Protein AF-0000000076594652 (afdb_homodimer)

Organism: Saccharopolyspora spinosa (NCBI:txid60894)

Foldseek 3Di:
DFCAQVVHLQDLAFLLVLDDPVQLVQQVVQFDPFDKDWFWWDQDQLTWDDDDPFHGKDKAKPFDPVVVVVPDDQPPPHGDTDIDIDHDLQTTFKKFWQLQDDDPQATANGHGVVCQDPVFHVGRAPLSNFKQKGKEFEFECCPVPDQEQEPVNVVVRCVVVVHQQAASYEYEYENVQSVCVSVVNHDLQWGGAYALNCQVVCLVSNHQEYEYQHSQRHTPCRPDPPDRNNNCCSHSGRRNRMYTYNTRCVVVVVVVDRIFIKIWGFDSDPRHRMGRITIMGRD/DFCAQVVHLQDLAFLLVLDDPVQLVQQVVQFDPFDKDWFWWDQDQLTWDDDDPFHGKDKAKPFDPVVVVVPDDQPPPHGDTDIDIDHDLQTTFKKFFQLQDDDPQATANGHGVVCQDPVFHVGRAPLSNAKQKGKEFEFECCPVPDQEQEPVNVVVRCVVVVHQQAASYEYEYENVQSVCVSVVNHDLQWGGAYALNCQVVCLVSNHQEYEYLHSQRHTPCRPDPPDRNNNCCSHSGRRNRMYTYNTRCVVVVVVVDRIFIKIWGFDSDPRHRMGRITIMGRD

Solvent-accessible surface area (backbone atoms only — not comparable to full-atom values): 27193 Å² total; per-residue (Å²): 138,64,51,57,48,77,76,42,78,81,50,49,45,48,24,50,69,45,47,41,38,66,25,18,42,56,4,58,67,43,47,75,62,32,48,70,41,60,30,37,43,55,46,39,64,85,58,38,78,67,54,86,92,56,62,69,45,44,74,43,52,78,38,30,24,52,51,42,75,73,64,50,76,49,68,43,63,29,44,55,38,42,42,34,39,38,36,41,19,79,46,47,18,18,37,48,19,48,44,21,39,27,43,95,58,27,20,34,53,69,38,53,32,71,42,21,34,75,83,28,25,78,51,26,15,30,47,55,60,57,57,43,54,19,26,29,35,50,47,83,44,52,82,64,86,58,53,60,44,41,59,66,55,50,50,53,54,32,58,75,71,71,56,79,79,42,57,17,24,30,41,36,39,34,50,45,46,47,62,33,35,77,71,68,73,47,58,81,74,46,44,46,21,43,35,47,82,29,31,65,58,41,53,74,42,25,40,14,31,42,30,13,22,30,89,64,38,33,23,33,75,50,85,45,88,68,27,54,53,56,36,54,46,48,25,24,26,27,47,24,26,36,44,30,22,31,32,39,52,63,68,50,59,72,68,70,60,44,57,20,20,28,41,37,39,48,44,34,32,63,22,22,37,24,18,51,34,32,32,34,41,32,44,140,63,52,57,50,76,76,41,77,81,48,50,47,48,25,50,68,45,46,40,40,65,26,17,42,55,4,58,67,44,46,76,64,31,48,71,41,62,29,37,42,54,47,39,64,86,58,39,77,64,54,87,90,56,63,69,47,43,74,43,52,79,38,31,25,52,50,42,76,72,65,50,75,47,68,44,62,29,44,55,38,44,40,34,40,37,34,40,19,76,45,48,18,16,37,48,18,46,45,21,39,28,43,96,58,27,20,34,51,68,38,54,33,72,41,22,34,75,83,28,24,78,50,25,16,30,48,53,59,57,57,44,52,18,26,29,36,50,48,82,43,52,82,64,84,58,53,59,45,40,60,65,57,49,50,52,52,32,58,74,72,70,54,78,79,42,56,16,23,29,43,37,40,34,51,44,46,47,62,33,34,76,70,69,72,46,57,83,74,46,43,45,21,43,35,47,81,31,31,65,58,43,52,71,42,25,40,12,32,42,30,13,22,28,89,65,39,33,23,35,75,51,84,46,89,69,28,55,53,55,36,54,47,49,24,25,26,30,46,25,25,37,44,29,22,30,32,39,52,63,68,51,59,72,67,69,60,44,57,20,20,27,42,37,40,49,45,34,31,62,20,22,39,26,17,51,34,32,33,33,41,33,41

InterPro domains:
  IPR007325 Kynurenine formamidase/cyclase-like [PF04199] (39-218)
  IPR037175 Kynurenine formamidase superfamily [G3DSA:3.50.30.50] (24-283)
  IPR037175 Kynurenine formamidase superfamily [SSF102198] (39-282)

pLDDT: mean 97.06, std 3.63, range [72.06, 99.0]

Radius of gyration: 23.02 Å; Cα contacts (8 Å, |Δi|>4): 1623; chains: 2; bounding box: 49×68×59 Å

Nearest PDB structures (foldseek):
  5ibz-assembly1_D  TM=9.244E-01  e=1.271E-32  uncultured organism
  5ibz-assembly1_A  TM=9.218E-01  e=1.722E-31  uncultured organism
  5ibz-assembly1_B  TM=9.210E-01  e=8.996E-31  uncultured organism
  5ibz-assembly1_C  TM=9.014E-01  e=3.694E-31  uncultured organism
  4co9-assembly2_B  TM=8.424E-01  e=2.746E-14  Bacillus anthracis str. Ames

Structure (mmCIF, N/CA/C/O backbone):
data_AF-0000000076594652-model_v1
#
loop_
_entity.id
_entity.type
_entity.pdbx_description
1 polymer 'Kynurenine formamidase'
#
loop_
_atom_site.group_PDB
_atom_site.id
_atom_site.type_symbol
_atom_site.label_atom_id
_atom_site.label_alt_id
_atom_site.label_comp_id
_atom_site.label_asym_id
_atom_site.label_entity_id
_atom_site.label_seq_id
_atom_site.pdbx_PDB_ins_code
_atom_site.Cartn_x
_atom_site.Cartn_y
_atom_site.Cartn_z
_atom_site.occupancy
_atom_site.B_iso_or_equiv
_atom_site.auth_seq_id
_atom_site.auth_comp_id
_atom_site.auth_asym_id
_atom_site.auth_atom_id
_atom_site.pdbx_PDB_model_num
ATOM 1 N N . MET A 1 1 ? -13.75 25.219 18.078 1 83.25 1 MET A N 1
ATOM 2 C CA . MET A 1 1 ? -14.836 24.469 17.469 1 83.25 1 MET A CA 1
ATOM 3 C C . MET A 1 1 ? -14.297 23.25 16.719 1 83.25 1 MET A C 1
ATOM 5 O O . MET A 1 1 ? -13.25 23.328 16.062 1 83.25 1 MET A O 1
ATOM 9 N N . ASN A 1 2 ? -14.797 22.031 17.078 1 94.19 2 ASN A N 1
ATOM 10 C CA . ASN A 1 2 ? -14.359 20.797 16.422 1 94.19 2 ASN A CA 1
ATOM 11 C C . ASN A 1 2 ? -15.461 20.219 15.539 1 94.19 2 ASN A C 1
ATOM 13 O O . ASN A 1 2 ? -16.562 20.75 15.484 1 94.19 2 ASN A O 1
ATOM 17 N N . SER A 1 3 ? -15.164 19.281 14.688 1 96.5 3 SER A N 1
ATOM 18 C CA . SER A 1 3 ? -16.094 18.656 13.758 1 96.5 3 SER A CA 1
ATOM 19 C C . SER A 1 3 ? -16.578 17.312 14.266 1 96.5 3 SER A C 1
ATOM 21 O O . SER A 1 3 ? -16.953 16.438 13.477 1 96.5 3 SER A O 1
ATOM 23 N N . TRP A 1 4 ? -16.562 17.125 15.602 1 97.94 4 TRP A N 1
ATOM 24 C CA . TRP A 1 4 ? -17 15.859 16.172 1 97.94 4 TRP A CA 1
ATOM 25 C C . TRP A 1 4 ? -18.484 15.641 15.945 1 97.94 4 TRP A C 1
ATOM 27 O O . TRP A 1 4 ? -19.281 16.594 16 1 97.94 4 TRP A O 1
ATOM 37 N N . GLY A 1 5 ? -18.812 14.453 15.641 1 97.88 5 GLY A N 1
ATOM 38 C CA . GLY A 1 5 ? -20.203 14.094 15.445 1 97.88 5 GLY A CA 1
ATOM 39 C C . GLY A 1 5 ? -20.672 14.297 14.016 1 97.88 5 GLY A C 1
ATOM 40 O O . GLY A 1 5 ? -21.781 13.883 13.656 1 97.88 5 GLY A O 1
ATOM 41 N N . THR A 1 6 ? -19.875 14.922 13.117 1 97.69 6 THR A N 1
ATOM 42 C CA . THR A 1 6 ? -20.25 15.227 11.742 1 97.69 6 THR A CA 1
ATOM 43 C C . THR A 1 6 ? -20.703 13.969 11.016 1 97.69 6 THR A C 1
ATOM 45 O O . THR A 1 6 ? -21.672 14.008 10.234 1 97.69 6 THR A O 1
ATOM 48 N N . TRP A 1 7 ? -20.109 12.852 11.25 1 98.25 7 TRP A N 1
ATOM 49 C CA . TRP A 1 7 ? -20.422 11.602 10.562 1 98.25 7 TRP A CA 1
ATOM 50 C C . TRP A 1 7 ? -20.938 10.555 11.555 1 98.25 7 TRP A C 1
ATOM 52 O O . TRP A 1 7 ? -20.719 9.359 11.367 1 98.25 7 TRP A O 1
ATOM 62 N N . GLY A 1 8 ? -21.484 11.023 12.609 1 98.31 8 GLY A N 1
ATOM 63 C CA . GLY A 1 8 ? -22.031 10.156 13.633 1 98.31 8 GLY A CA 1
ATOM 64 C C . GLY A 1 8 ? -21.125 10.008 14.836 1 98.31 8 GLY A C 1
ATOM 65 O O . GLY A 1 8 ? -19.906 10.125 14.719 1 98.31 8 GLY A O 1
ATOM 66 N N . GLN A 1 9 ? -21.656 9.633 15.906 1 97.75 9 GLN A N 1
ATOM 67 C CA . GLN A 1 9 ? -20.953 9.578 17.188 1 97.75 9 GLN A CA 1
ATOM 68 C C . GLN A 1 9 ? -19.969 8.414 17.219 1 97.75 9 GLN A C 1
ATOM 70 O O . GLN A 1 9 ? -19.062 8.383 18.047 1 97.75 9 GLN A O 1
ATOM 75 N N . GLU A 1 10 ? -20.156 7.453 16.328 1 98.19 10 GLU A N 1
ATOM 76 C CA . GLU A 1 10 ? -19.312 6.266 16.344 1 98.19 10 GLU A CA 1
ATOM 77 C C . GLU A 1 10 ? -18.312 6.27 15.195 1 98.19 10 GLU A C 1
ATOM 79 O O . GLU A 1 10 ? -17.672 5.258 14.914 1 98.19 10 GLU A O 1
ATOM 84 N N . ASP A 1 11 ? -18.219 7.441 14.516 1 98.62 11 ASP A N 1
ATOM 85 C CA . ASP A 1 11 ? -17.344 7.516 13.344 1 98.62 11 ASP A CA 1
ATOM 86 C C . ASP A 1 11 ? -15.875 7.344 13.734 1 98.62 11 ASP A C 1
ATOM 88 O O . ASP A 1 11 ? -15.422 7.926 14.719 1 98.62 11 ASP A O 1
ATOM 92 N N . GLU A 1 12 ? -15.203 6.547 12.961 1 98.75 12 GLU A N 1
ATOM 93 C CA . GLU A 1 12 ? -13.781 6.312 13.211 1 98.75 12 GLU A CA 1
ATOM 94 C C . GLU A 1 12 ? -12.945 6.625 11.969 1 98.75 12 GLU A C 1
ATOM 96 O O . GLU A 1 12 ? -11.742 6.344 11.938 1 98.75 12 GLU A O 1
ATOM 101 N N . ARG A 1 13 ? -13.562 7.238 10.938 1 98.38 13 ARG A N 1
ATOM 102 C CA . ARG A 1 13 ? -12.883 7.461 9.664 1 98.38 13 ARG A CA 1
ATOM 103 C C . ARG A 1 13 ? -12.578 8.945 9.461 1 98.38 13 ARG A C 1
ATOM 105 O O . ARG A 1 13 ? -11.695 9.297 8.68 1 98.38 13 ARG A O 1
ATOM 112 N N . GLY A 1 14 ? -13.375 9.789 10.094 1 98.69 14 GLY A N 1
ATOM 113 C CA . GLY A 1 14 ? -13.188 11.227 9.992 1 98.69 14 GLY A CA 1
ATOM 114 C C . GLY A 1 14 ? -13.453 11.766 8.602 1 98.69 14 GLY A C 1
ATOM 115 O O . GLY A 1 14 ? -14.445 11.406 7.973 1 98.69 14 GLY A O 1
ATOM 116 N N . ALA A 1 15 ? -12.641 12.656 8.141 1 98.88 15 ALA A N 1
ATOM 117 C CA . ALA A 1 15 ? -12.844 13.422 6.91 1 98.88 15 ALA A CA 1
ATOM 118 C C . ALA A 1 15 ? -12.742 12.523 5.684 1 98.88 15 ALA A C 1
ATOM 120 O O . ALA A 1 15 ? -13.141 12.906 4.582 1 98.88 15 ALA A O 1
ATOM 121 N N . LEU A 1 16 ? -12.211 11.312 5.84 1 98.81 16 LEU A N 1
ATOM 122 C CA . LEU A 1 16 ? -12.195 10.375 4.723 1 98.81 16 LEU A CA 1
ATOM 123 C C . LEU A 1 16 ? -13.617 10.016 4.293 1 98.81 16 LEU A C 1
ATOM 125 O O . LEU A 1 16 ? -13.828 9.516 3.186 1 98.81 16 LEU A O 1
ATOM 129 N N . ASN A 1 17 ? -14.586 10.273 5.137 1 98.69 17 ASN A N 1
ATOM 130 C CA . ASN A 1 17 ? -15.984 10.07 4.773 1 98.69 17 ASN A CA 1
ATOM 131 C C . ASN A 1 17 ? -16.406 11 3.637 1 98.69 17 ASN A C 1
ATOM 133 O O . ASN A 1 17 ? -17.438 10.781 3.006 1 98.69 17 ASN A O 1
ATOM 137 N N . ARG A 1 18 ? -15.656 12.047 3.404 1 98.81 18 ARG A N 1
ATOM 138 C CA . ARG A 1 18 ? -15.945 12.969 2.309 1 98.81 18 ARG A CA 1
ATOM 139 C C . ARG A 1 18 ? -15.664 12.312 0.959 1 98.81 18 ARG A C 1
ATOM 141 O O . ARG A 1 18 ? -16.094 12.82 -0.08 1 98.81 18 ARG A O 1
ATOM 148 N N . ILE A 1 19 ? -14.883 11.227 0.926 1 98.81 19 ILE A N 1
ATOM 149 C CA . ILE A 1 19 ? -14.562 10.547 -0.321 1 98.81 19 ILE A CA 1
ATOM 150 C C . ILE A 1 19 ? -15.695 9.602 -0.706 1 98.81 19 ILE A C 1
ATOM 152 O O . ILE A 1 19 ? -15.688 8.422 -0.33 1 98.81 19 ILE A O 1
ATOM 156 N N . ASP A 1 20 ? -16.625 10.148 -1.388 1 98.06 20 ASP A N 1
ATOM 157 C CA . ASP A 1 20 ? -17.688 9.336 -1.974 1 98.06 20 ASP A CA 1
ATOM 158 C C . ASP A 1 20 ? -17.344 8.945 -3.412 1 98.06 20 ASP A C 1
ATOM 160 O O . ASP A 1 20 ? -16.234 9.195 -3.883 1 98.06 20 ASP A O 1
ATOM 164 N N . ALA A 1 21 ? -18.312 8.312 -4.055 1 98.19 21 ALA A N 1
ATOM 165 C CA . ALA A 1 21 ? -18.094 7.848 -5.426 1 98.19 21 ALA A CA 1
ATOM 166 C C . ALA A 1 21 ? -17.734 9.008 -6.344 1 98.19 21 ALA A C 1
ATOM 168 O O . ALA A 1 21 ? -16.859 8.867 -7.211 1 98.19 21 ALA A O 1
ATOM 169 N N . GLU A 1 22 ? -18.359 10.102 -6.133 1 98.25 22 GLU A N 1
ATOM 170 C CA . GLU A 1 22 ? -18.078 11.266 -6.965 1 98.25 22 GLU A CA 1
ATOM 171 C C . GLU A 1 22 ? -16.641 11.75 -6.785 1 98.25 22 GLU A C 1
ATOM 173 O O . GLU A 1 22 ? -15.984 12.109 -7.758 1 98.25 22 GLU A O 1
ATOM 178 N N . ALA A 1 23 ? -16.203 11.805 -5.566 1 98.81 23 ALA A N 1
ATOM 179 C CA . ALA A 1 23 ? -14.82 12.211 -5.297 1 98.81 23 ALA A CA 1
ATOM 180 C C . ALA A 1 23 ? -13.828 11.266 -5.969 1 98.81 23 ALA A C 1
ATOM 182 O O . ALA A 1 23 ? -12.852 11.711 -6.582 1 98.81 23 ALA A O 1
ATOM 183 N N . THR A 1 24 ? -14.078 9.961 -5.863 1 98.88 24 THR A N 1
ATOM 184 C CA . THR A 1 24 ? -13.219 8.961 -6.496 1 98.88 24 THR A CA 1
ATOM 185 C C . THR A 1 24 ? -13.195 9.148 -8.008 1 98.88 24 THR A C 1
ATOM 187 O O . THR A 1 24 ? -12.125 9.172 -8.617 1 98.88 24 THR A O 1
ATOM 190 N N . LEU A 1 25 ? -14.359 9.336 -8.578 1 98.88 25 LEU A N 1
ATOM 191 C CA . LEU A 1 25 ? -14.461 9.477 -10.031 1 98.88 25 LEU A CA 1
ATOM 192 C C . LEU A 1 25 ? -13.812 10.781 -10.492 1 98.88 25 LEU A C 1
ATOM 194 O O . LEU A 1 25 ? -13.234 10.836 -11.586 1 98.88 25 LEU A O 1
ATOM 198 N N . ARG A 1 26 ? -13.898 11.844 -9.648 1 98.81 26 ARG A N 1
ATOM 199 C CA . ARG A 1 26 ? -13.18 13.086 -9.953 1 98.81 26 ARG A CA 1
ATOM 200 C C . ARG A 1 26 ? -11.68 12.844 -10.031 1 98.81 26 ARG A C 1
ATOM 202 O O . ARG A 1 26 ? -11 13.391 -10.906 1 98.81 26 ARG A O 1
ATOM 209 N N . GLY A 1 27 ? -11.133 12 -9.125 1 98.94 27 GLY A N 1
ATOM 210 C CA . GLY A 1 27 ? -9.734 11.617 -9.211 1 98.94 27 GLY A CA 1
ATOM 211 C C . GLY A 1 27 ? -9.406 10.844 -10.469 1 98.94 27 GLY A C 1
ATOM 212 O O . GLY A 1 27 ? -8.438 11.148 -11.164 1 98.94 27 GLY A O 1
ATOM 213 N N . VAL A 1 28 ? -10.258 9.883 -10.805 1 98.94 28 VAL A N 1
ATOM 214 C CA . VAL A 1 28 ? -10.062 9.047 -11.984 1 98.94 28 VAL A CA 1
ATOM 215 C C . VAL A 1 28 ? -10.047 9.914 -13.242 1 98.94 28 VAL A C 1
ATOM 217 O O . VAL A 1 28 ? -9.242 9.688 -14.148 1 98.94 28 VAL A O 1
ATOM 220 N N . ALA A 1 29 ? -10.844 10.922 -13.281 1 98.69 29 ALA A N 1
ATOM 221 C CA . ALA A 1 29 ? -11.016 11.781 -14.445 1 98.69 29 ALA A CA 1
ATOM 222 C C . ALA A 1 29 ? -9.773 12.641 -14.688 1 98.69 29 ALA A C 1
ATOM 224 O O . ALA A 1 29 ? -9.617 13.227 -15.758 1 98.69 29 ALA A O 1
ATOM 225 N N . THR A 1 30 ? -8.898 12.719 -13.719 1 98.81 30 THR A N 1
ATOM 226 C CA . THR A 1 30 ? -7.711 13.547 -13.867 1 98.81 30 THR A CA 1
ATOM 227 C C . THR A 1 30 ? -6.637 12.812 -14.664 1 98.81 30 THR A C 1
ATOM 229 O O . THR A 1 30 ? -5.66 13.422 -15.117 1 98.81 30 THR A O 1
ATOM 232 N N . VAL A 1 31 ? -6.742 11.469 -14.828 1 98.88 31 VAL A N 1
ATOM 233 C CA . VAL A 1 31 ? -5.707 10.672 -15.484 1 98.88 31 VAL A CA 1
ATOM 234 C C . VAL A 1 31 ? -5.664 11.008 -16.969 1 98.88 31 VAL A C 1
ATOM 236 O O . VAL A 1 31 ? -6.699 11.023 -17.641 1 98.88 31 VAL A O 1
ATOM 239 N N . ARG A 1 32 ? -4.414 11.273 -17.469 1 97.81 32 ARG A N 1
ATOM 240 C CA . ARG A 1 32 ? -4.273 11.672 -18.859 1 97.81 32 ARG A CA 1
ATOM 241 C C . ARG A 1 32 ? -3.271 10.781 -19.594 1 97.81 32 ARG A C 1
ATOM 243 O O . ARG A 1 32 ? -3.58 10.219 -20.641 1 97.81 32 ARG A O 1
ATOM 250 N N . ASP A 1 33 ? -2.117 10.5 -18.984 1 96.56 33 ASP A N 1
ATOM 251 C CA . ASP A 1 33 ? -1.062 9.875 -19.766 1 96.56 33 ASP A CA 1
ATOM 252 C C . ASP A 1 33 ? -0.772 8.461 -19.281 1 96.56 33 ASP A C 1
ATOM 254 O O . ASP A 1 33 ? 0.008 7.73 -19.906 1 96.56 33 ASP A O 1
ATOM 258 N N . GLY A 1 34 ? -1.358 8.109 -18.188 1 97.44 34 GLY A N 1
ATOM 259 C CA . GLY A 1 34 ? -1.25 6.738 -17.719 1 97.44 34 GLY A CA 1
ATOM 260 C C . GLY A 1 34 ? 0.068 6.449 -17.016 1 97.44 34 GLY A C 1
ATOM 261 O O . GLY A 1 34 ? 0.421 5.289 -16.812 1 97.44 34 GLY A O 1
ATOM 262 N N . ASN A 1 35 ? 0.817 7.535 -16.672 1 97.81 35 ASN A N 1
ATOM 263 C CA . ASN A 1 35 ? 2.031 7.375 -15.891 1 97.81 35 ASN A CA 1
ATOM 264 C C . ASN A 1 35 ? 1.719 7.266 -14.398 1 97.81 35 ASN A C 1
ATOM 266 O O . ASN A 1 35 ? 0.869 7.992 -13.883 1 97.81 35 ASN A O 1
ATOM 270 N N . ALA A 1 36 ? 2.35 6.297 -13.758 1 98.69 36 ALA A N 1
ATOM 271 C CA . ALA A 1 36 ? 2.166 6.102 -12.32 1 98.69 36 ALA A CA 1
ATOM 272 C C . ALA A 1 36 ? 3.455 6.387 -11.555 1 98.69 36 ALA A C 1
ATOM 274 O O . ALA A 1 36 ? 4.52 5.871 -11.906 1 98.69 36 ALA A O 1
ATOM 275 N N . LEU 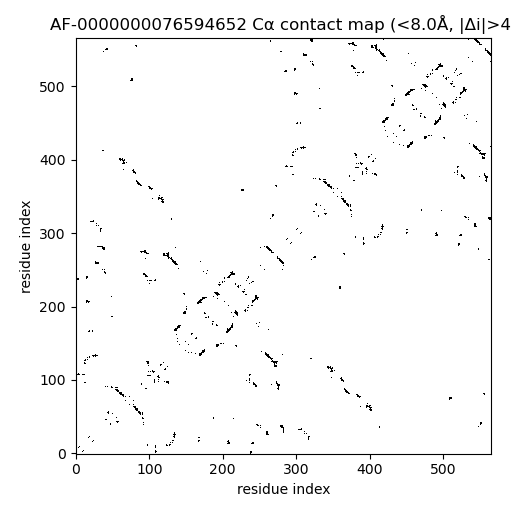A 1 37 ? 3.363 7.203 -10.539 1 98.5 37 LEU A N 1
ATOM 276 C CA . LEU A 1 37 ? 4.504 7.574 -9.711 1 98.5 37 LEU A CA 1
ATOM 277 C C . LEU A 1 37 ? 4.312 7.094 -8.273 1 98.5 37 LEU A C 1
ATOM 279 O O . LEU A 1 37 ? 3.232 7.262 -7.699 1 98.5 37 LEU A O 1
ATOM 283 N N . THR A 1 38 ? 5.348 6.43 -7.758 1 98.38 38 THR A N 1
ATOM 284 C CA . THR A 1 38 ? 5.344 6.215 -6.312 1 98.38 38 THR A CA 1
ATOM 285 C C . THR A 1 38 ? 5.727 7.496 -5.578 1 98.38 38 THR A C 1
ATOM 287 O O . THR A 1 38 ? 6.605 8.234 -6.023 1 98.38 38 THR A O 1
ATOM 290 N N . LEU A 1 39 ? 5.031 7.762 -4.492 1 98.88 39 LEU A N 1
ATOM 291 C CA . LEU A 1 39 ? 5.336 8.93 -3.67 1 98.88 39 LEU A CA 1
ATOM 292 C C . LEU A 1 39 ? 5.98 8.516 -2.354 1 98.88 39 LEU A C 1
ATOM 294 O O . LEU A 1 39 ? 5.984 9.281 -1.388 1 98.88 39 LEU A O 1
ATOM 298 N N . ALA A 1 40 ? 6.457 7.289 -2.273 1 98.69 40 ALA A N 1
ATOM 299 C CA . ALA A 1 40 ? 7.082 6.762 -1.065 1 98.69 40 ALA A CA 1
ATOM 300 C C . ALA A 1 40 ? 8.602 6.867 -1.143 1 98.69 40 ALA A C 1
ATOM 302 O O . ALA A 1 40 ? 9.188 6.684 -2.211 1 98.69 40 ALA A O 1
ATOM 303 N N . ILE A 1 41 ? 9.203 7.141 -0.055 1 98.06 41 ILE A N 1
ATOM 304 C CA . ILE A 1 41 ? 10.664 7.082 0.026 1 98.06 41 ILE A CA 1
ATOM 305 C C . ILE A 1 41 ? 11.117 5.629 0.139 1 98.06 41 ILE A C 1
ATOM 307 O O . ILE A 1 41 ? 10.391 4.785 0.669 1 98.06 41 ILE A O 1
ATOM 311 N N . PRO A 1 42 ? 12.328 5.328 -0.399 1 97.56 42 PRO A N 1
ATOM 312 C CA . PRO A 1 42 ? 12.852 3.982 -0.159 1 97.56 42 PRO A CA 1
ATOM 313 C C . PRO A 1 42 ? 12.992 3.658 1.327 1 97.56 42 PRO A C 1
ATOM 315 O O . PRO A 1 42 ? 13.25 4.555 2.137 1 97.56 42 PRO A O 1
ATOM 318 N N . ILE A 1 43 ? 12.742 2.42 1.695 1 97.75 43 ILE A N 1
ATOM 319 C CA . ILE A 1 43 ? 12.859 1.986 3.082 1 97.75 43 ILE A CA 1
ATOM 320 C C . ILE A 1 43 ? 14.203 1.286 3.289 1 97.75 43 ILE A C 1
ATOM 322 O O . ILE A 1 43 ? 14.383 0.137 2.877 1 97.75 43 ILE A O 1
ATOM 326 N N . SER A 1 44 ? 15.055 1.954 3.812 1 94.75 44 SER A N 1
ATOM 327 C CA . SER A 1 44 ? 16.375 1.479 4.223 1 94.75 44 SER A CA 1
ATOM 328 C C . SER A 1 44 ? 16.922 2.312 5.375 1 94.75 44 SER A C 1
ATOM 330 O O . SER A 1 44 ? 16.406 3.391 5.672 1 94.75 44 SER A O 1
ATOM 332 N N . GLU A 1 45 ? 17.938 1.749 6.062 1 86.38 45 GLU A N 1
ATOM 333 C CA . GLU A 1 45 ? 18.547 2.449 7.195 1 86.38 45 GLU A CA 1
ATOM 334 C C . GLU A 1 45 ? 19.031 3.84 6.789 1 86.38 45 GLU A C 1
ATOM 336 O O . GLU A 1 45 ? 18.984 4.773 7.594 1 86.38 45 GLU A O 1
ATOM 341 N N . LYS A 1 46 ? 19.344 4.094 5.598 1 83.81 46 LYS A N 1
ATOM 342 C CA . LYS A 1 46 ? 19.984 5.34 5.172 1 83.81 46 LYS A CA 1
ATOM 343 C C . LYS A 1 46 ? 18.969 6.273 4.516 1 83.81 46 LYS A C 1
ATOM 345 O O . LYS A 1 46 ? 19.25 7.461 4.328 1 83.81 46 LYS A O 1
ATOM 350 N N . SER A 1 47 ? 17.812 5.777 4.273 1 86.62 47 SER A N 1
ATOM 351 C CA . SER A 1 47 ? 16.922 6.523 3.383 1 86.62 47 SER A CA 1
ATOM 352 C C . SER A 1 47 ? 15.789 7.172 4.16 1 86.62 47 SER A C 1
ATOM 354 O O . SER A 1 47 ? 15.016 7.961 3.602 1 86.62 47 SER A O 1
ATOM 356 N N . VAL A 1 48 ? 15.711 6.883 5.422 1 86.31 48 VAL A N 1
ATOM 357 C CA . VAL A 1 48 ? 14.594 7.383 6.215 1 86.31 48 VAL A CA 1
ATOM 358 C C . VAL A 1 48 ? 15.102 8.367 7.266 1 86.31 48 VAL A C 1
ATOM 360 O O . VAL A 1 48 ? 15.984 8.031 8.062 1 86.31 48 VAL A O 1
ATOM 363 N N . PRO A 1 49 ? 14.547 9.586 7.184 1 88.56 49 PRO A N 1
ATOM 364 C CA . PRO A 1 49 ? 14.906 10.508 8.266 1 88.56 49 PRO A CA 1
ATOM 365 C C . PRO A 1 49 ? 14.242 10.148 9.594 1 88.56 49 PRO A C 1
ATOM 367 O O . PRO A 1 49 ? 13.039 9.883 9.633 1 88.56 49 PRO A O 1
ATOM 370 N N . PHE A 1 50 ? 15.031 9.953 10.562 1 77.12 50 PHE A N 1
ATOM 371 C CA . PHE A 1 50 ? 14.492 9.57 11.867 1 77.12 50 PHE A CA 1
ATOM 372 C C . PHE A 1 50 ? 14.547 10.734 12.836 1 77.12 50 PHE A C 1
ATOM 374 O O . PHE A 1 50 ? 15.547 11.445 12.914 1 77.12 50 PHE A O 1
ATOM 381 N N . ALA A 1 51 ? 13.328 10.969 13.289 1 72.06 51 ALA A N 1
ATOM 382 C CA . ALA A 1 51 ? 13.242 12 14.32 1 72.06 51 ALA A CA 1
ATOM 383 C C . ALA A 1 51 ? 12.797 11.398 15.648 1 72.06 51 ALA A C 1
ATOM 385 O O . ALA A 1 51 ? 12.031 10.43 15.68 1 72.06 51 ALA A O 1
ATOM 386 N N . GLY A 1 52 ? 13.312 11.883 16.656 1 73.81 52 GLY A N 1
ATOM 387 C CA . GLY A 1 52 ? 12.836 11.539 17.984 1 73.81 52 GLY A CA 1
ATOM 388 C C . GLY A 1 52 ? 13.305 10.18 18.453 1 73.81 52 GLY A C 1
ATOM 389 O O . GLY A 1 52 ? 14.5 9.875 18.406 1 73.81 52 GLY A O 1
ATOM 390 N N . MET A 1 53 ? 12.266 9.406 18.891 1 79.62 53 MET A N 1
ATOM 391 C CA . MET A 1 53 ? 12.547 8.148 19.578 1 79.62 53 MET A CA 1
ATOM 392 C C . MET A 1 53 ? 12.484 6.969 18.625 1 79.62 53 MET A C 1
ATOM 394 O O . MET A 1 53 ? 12.688 5.82 19.031 1 79.62 53 MET A O 1
ATOM 398 N N . ARG A 1 54 ? 12.344 7.23 17.344 1 88.12 54 ARG A N 1
ATOM 399 C CA . ARG A 1 54 ? 12.141 6.133 16.406 1 88.12 54 ARG A CA 1
ATOM 400 C C . ARG A 1 54 ? 13.469 5.625 15.859 1 88.12 54 ARG A C 1
ATOM 402 O O . ARG A 1 54 ? 14.422 6.395 15.727 1 88.12 54 ARG A O 1
ATOM 409 N N . THR A 1 55 ? 13.477 4.355 15.648 1 89.31 55 THR A N 1
ATOM 410 C CA . THR A 1 55 ? 14.672 3.713 15.102 1 89.31 55 THR A CA 1
ATOM 411 C C . THR A 1 55 ? 14.516 3.465 13.609 1 89.31 55 THR A C 1
ATOM 413 O O . THR A 1 55 ? 13.391 3.365 13.102 1 89.31 55 THR A O 1
ATOM 416 N N . PRO A 1 56 ? 15.672 3.412 12.945 1 91.12 56 PRO A N 1
ATOM 417 C CA . PRO A 1 56 ? 15.594 3.057 11.523 1 91.12 56 PRO A CA 1
ATOM 418 C C . PRO A 1 56 ? 14.953 1.69 11.289 1 91.12 56 PRO A C 1
ATOM 420 O O . PRO A 1 56 ? 14.969 0.836 12.18 1 91.12 56 PRO A O 1
ATOM 423 N N . PRO A 1 57 ? 14.352 1.54 10.125 1 94.81 57 PRO A N 1
ATOM 424 C CA . PRO A 1 57 ? 13.812 0.214 9.82 1 94.81 57 PRO A CA 1
ATOM 425 C C . PRO A 1 57 ? 14.891 -0.869 9.789 1 94.81 57 PRO A C 1
ATOM 427 O O . PRO A 1 57 ? 16.031 -0.591 9.438 1 94.81 57 PRO A O 1
ATOM 430 N N . LEU A 1 58 ? 14.484 -2.053 10.195 1 96 58 LEU A N 1
ATOM 431 C CA . LEU A 1 58 ? 15.344 -3.225 10.094 1 96 58 LEU A CA 1
ATOM 432 C C . LEU A 1 58 ? 14.789 -4.223 9.078 1 96 58 LEU A C 1
ATOM 434 O O . LEU A 1 58 ? 13.648 -4.668 9.203 1 96 58 LEU A O 1
ATOM 438 N N . HIS A 1 59 ? 15.508 -4.375 8.07 1 97.5 59 HIS A N 1
ATOM 439 C CA . HIS A 1 59 ? 15.25 -5.43 7.094 1 97.5 59 HIS A CA 1
ATOM 440 C C . HIS A 1 59 ? 16.125 -6.648 7.367 1 97.5 59 HIS A C 1
ATOM 442 O O . HIS A 1 59 ? 17.359 -6.551 7.359 1 97.5 59 HIS A O 1
ATOM 448 N N . MET A 1 60 ? 15.555 -7.855 7.629 1 97.31 60 MET A N 1
ATOM 449 C CA . MET A 1 60 ? 16.266 -9.07 8.023 1 97.31 60 MET A CA 1
ATOM 450 C C . MET A 1 60 ? 15.961 -10.219 7.062 1 97.31 60 MET A C 1
ATOM 452 O O . MET A 1 60 ? 14.797 -10.469 6.746 1 97.31 60 MET A O 1
ATOM 456 N N . MET A 1 61 ? 17.016 -10.82 6.637 1 98.12 61 MET A N 1
ATOM 457 C CA . MET A 1 61 ? 16.859 -12.055 5.863 1 98.12 61 MET A CA 1
ATOM 458 C C . MET A 1 61 ? 16.812 -13.273 6.781 1 98.12 61 MET A C 1
ATOM 460 O O . MET A 1 61 ? 17.578 -13.359 7.738 1 98.12 61 MET A O 1
ATOM 464 N N . VAL A 1 62 ? 15.914 -14.219 6.445 1 97.56 62 VAL A N 1
ATOM 465 C CA . VAL A 1 62 ? 15.883 -15.445 7.242 1 97.56 62 VAL A CA 1
ATOM 466 C C . VAL A 1 62 ? 16.281 -16.641 6.375 1 97.56 62 VAL A C 1
ATOM 468 O O . VAL A 1 62 ? 16.547 -17.719 6.891 1 97.56 62 VAL A O 1
ATOM 471 N N . ARG A 1 63 ? 16.281 -16.516 5.156 1 97.69 63 ARG A N 1
ATOM 472 C CA . ARG A 1 63 ? 16.781 -17.422 4.125 1 97.69 63 ARG A CA 1
ATOM 473 C C . ARG A 1 63 ? 17.281 -16.641 2.914 1 97.69 63 ARG A C 1
ATOM 475 O O . ARG A 1 63 ? 16.656 -15.672 2.486 1 97.69 63 ARG A O 1
ATOM 482 N N . ASP A 1 64 ? 18.438 -16.984 2.438 1 98.25 64 ASP A N 1
ATOM 483 C CA . ASP A 1 64 ? 18.953 -16.266 1.289 1 98.25 64 ASP A CA 1
ATOM 484 C C . ASP A 1 64 ? 19.875 -17.141 0.452 1 98.25 64 ASP A C 1
ATOM 486 O O . ASP A 1 64 ? 19.984 -18.344 0.694 1 98.25 64 ASP A O 1
ATOM 490 N N . GLY A 1 65 ? 20.422 -16.547 -0.634 1 98.19 65 GLY A N 1
ATOM 491 C CA . GLY A 1 65 ? 21.297 -17.281 -1.538 1 98.19 65 GLY A CA 1
ATOM 492 C C . GLY A 1 65 ? 22.547 -17.812 -0.863 1 98.19 65 GLY A C 1
ATOM 493 O O . GLY A 1 65 ? 23.094 -18.844 -1.271 1 98.19 65 GLY A O 1
ATOM 494 N N . GLY A 1 66 ? 23.047 -17.094 0.15 1 97.94 66 GLY A N 1
ATOM 495 C CA . GLY A 1 66 ? 24.219 -17.531 0.896 1 97.94 66 GLY A CA 1
ATOM 496 C C . GLY A 1 66 ? 24.047 -18.891 1.543 1 97.94 66 GLY A C 1
ATOM 497 O O . GLY A 1 66 ? 25 -19.656 1.647 1 97.94 66 GLY A O 1
ATOM 498 N N . ASP A 1 67 ? 22.875 -19.219 1.967 1 97.94 67 ASP A N 1
ATOM 499 C CA . ASP A 1 67 ? 22.594 -20.531 2.547 1 97.94 67 ASP A CA 1
ATOM 500 C C . ASP A 1 67 ? 22.875 -21.656 1.541 1 97.94 67 ASP A C 1
ATOM 502 O O . ASP A 1 67 ? 23.453 -22.688 1.894 1 97.94 67 ASP A O 1
ATOM 506 N N . TYR A 1 68 ? 22.422 -21.422 0.364 1 97.81 68 TYR A N 1
ATOM 507 C CA . TYR A 1 68 ? 22.594 -22.422 -0.68 1 97.81 68 TYR A CA 1
ATOM 508 C C . TYR A 1 68 ? 24.031 -22.5 -1.142 1 97.81 68 TYR A C 1
ATOM 510 O O . TYR A 1 68 ? 24.547 -23.594 -1.418 1 97.81 68 TYR A O 1
ATOM 518 N N . ALA A 1 69 ? 24.688 -21.391 -1.262 1 97.31 69 ALA A N 1
ATOM 519 C CA . ALA A 1 69 ? 26.109 -21.359 -1.578 1 97.31 69 ALA A CA 1
ATOM 520 C C . ALA A 1 69 ? 26.922 -22.125 -0.538 1 97.31 69 ALA A C 1
ATOM 522 O O . ALA A 1 69 ? 27.953 -22.719 -0.861 1 97.31 69 ALA A O 1
ATOM 523 N N . ALA A 1 70 ? 26.422 -22.109 0.672 1 97.88 70 ALA A N 1
ATOM 524 C CA . ALA A 1 70 ? 27.094 -22.766 1.78 1 97.88 70 ALA A CA 1
ATOM 525 C C . ALA A 1 70 ? 26.734 -24.25 1.837 1 97.88 70 ALA A C 1
ATOM 527 O O . ALA A 1 70 ? 27.203 -24.984 2.721 1 97.88 70 ALA A O 1
ATOM 528 N N . GLY A 1 71 ? 25.844 -24.734 0.991 1 96.88 71 GLY A N 1
ATOM 529 C CA . GLY A 1 71 ? 25.656 -26.172 0.876 1 96.88 71 GLY A CA 1
ATOM 530 C C . GLY A 1 71 ? 24.219 -26.609 1.087 1 96.88 71 GLY A C 1
ATOM 531 O O . GLY A 1 71 ? 23.922 -27.797 1.021 1 96.88 71 GLY A O 1
ATOM 532 N N . LYS A 1 72 ? 23.375 -25.672 1.38 1 96.69 72 LYS A N 1
ATOM 533 C CA . LYS A 1 72 ? 21.969 -26.062 1.449 1 96.69 72 LYS A CA 1
ATOM 534 C C . LYS A 1 72 ? 21.469 -26.562 0.097 1 96.69 72 LYS A C 1
ATOM 536 O O . LYS A 1 72 ? 21.797 -25.984 -0.943 1 96.69 72 LYS A O 1
ATOM 541 N N . ALA A 1 73 ? 20.656 -27.609 0.126 1 95.94 73 ALA A N 1
ATOM 542 C CA . ALA A 1 73 ? 20.141 -28.188 -1.113 1 95.94 73 ALA A CA 1
ATOM 543 C C . ALA A 1 73 ? 18.875 -27.469 -1.567 1 95.94 73 ALA A C 1
ATOM 545 O O . ALA A 1 73 ? 18.094 -26.984 -0.741 1 95.94 73 ALA A O 1
ATOM 546 N N . GLU A 1 74 ? 18.625 -27.297 -2.836 1 95.88 74 GLU A N 1
ATOM 547 C CA . GLU A 1 74 ? 17.359 -26.891 -3.414 1 95.88 74 GLU A CA 1
ATOM 548 C C . GLU A 1 74 ? 16.344 -28.031 -3.373 1 95.88 74 GLU A C 1
ATOM 550 O O . GLU A 1 74 ? 15.898 -28.516 -4.418 1 95.88 74 GLU A O 1
ATOM 555 N N . THR A 1 75 ? 15.898 -28.375 -2.205 1 92.81 75 THR A N 1
ATOM 556 C CA . THR A 1 75 ? 14.93 -29.438 -2.012 1 92.81 75 THR A CA 1
ATOM 557 C C . THR A 1 75 ? 13.57 -29.062 -2.604 1 92.81 75 THR A C 1
ATOM 559 O O . THR A 1 75 ? 13.133 -27.922 -2.463 1 92.81 75 THR A O 1
ATOM 562 N N . GLY A 1 76 ? 12.961 -30.047 -3.25 1 92.62 76 GLY A N 1
ATOM 563 C CA . GLY A 1 76 ? 11.695 -29.75 -3.91 1 92.62 76 GLY A CA 1
ATOM 564 C C . GLY A 1 76 ? 11.859 -29.016 -5.223 1 92.62 76 GLY A C 1
ATOM 565 O O . GLY A 1 76 ? 10.922 -28.375 -5.707 1 92.62 76 GLY A O 1
ATOM 566 N N . GLY A 1 77 ? 13.164 -28.922 -5.727 1 92.81 77 GLY A N 1
ATOM 567 C CA . GLY A 1 77 ? 13.445 -28.422 -7.059 1 92.81 77 GLY A CA 1
ATOM 568 C C . GLY A 1 77 ? 13.609 -26.906 -7.102 1 92.81 77 GLY A C 1
ATOM 569 O O . GLY A 1 77 ? 13.5 -26.297 -8.164 1 92.81 77 GLY A O 1
ATOM 570 N N . PHE A 1 78 ? 13.766 -26.328 -5.969 1 96.69 78 PHE A N 1
ATOM 571 C CA . PHE A 1 78 ? 13.891 -24.875 -6 1 96.69 78 PHE A CA 1
ATOM 572 C C . PHE A 1 78 ? 14.648 -24.375 -4.777 1 96.69 78 PHE A C 1
ATOM 574 O O . PHE A 1 78 ? 14.844 -25.109 -3.812 1 96.69 78 PHE A O 1
ATOM 581 N N . GLY A 1 79 ? 15.273 -23.234 -4.844 1 98 79 GLY A N 1
ATOM 582 C CA . GLY A 1 79 ? 15.695 -22.406 -3.725 1 98 79 GLY A CA 1
ATOM 583 C C . GLY A 1 79 ? 14.836 -21.172 -3.543 1 98 79 GLY A C 1
ATOM 584 O O . GLY A 1 79 ? 14.047 -20.828 -4.418 1 98 79 GLY A O 1
ATOM 585 N N . PHE A 1 80 ? 14.906 -20.562 -2.367 1 97.94 80 PHE A N 1
ATOM 586 C CA . PHE A 1 80 ? 14.094 -19.375 -2.119 1 97.94 80 PHE A CA 1
ATOM 587 C C . PHE A 1 80 ? 14.766 -18.469 -1.089 1 97.94 80 PHE A C 1
ATOM 589 O O . PHE A 1 80 ? 15.719 -18.875 -0.422 1 97.94 80 PHE A O 1
ATOM 596 N N . SER A 1 81 ? 14.367 -17.25 -1.066 1 98.31 81 SER A N 1
ATOM 597 C CA . SER A 1 81 ? 14.711 -16.281 -0.024 1 98.31 81 SER A CA 1
ATOM 598 C C . SER A 1 81 ? 13.469 -15.781 0.701 1 98.31 81 SER A C 1
ATOM 600 O O . SER A 1 81 ? 12.359 -15.82 0.15 1 98.31 81 SER A O 1
ATOM 602 N N . ASP A 1 82 ? 13.602 -15.438 1.907 1 97.88 82 ASP A N 1
ATOM 603 C CA . ASP A 1 82 ? 12.555 -14.93 2.787 1 97.88 82 ASP A CA 1
ATOM 604 C C . ASP A 1 82 ? 13.102 -13.859 3.73 1 97.88 82 ASP A C 1
ATOM 606 O O . ASP A 1 82 ? 14.289 -13.859 4.055 1 97.88 82 ASP A O 1
ATOM 610 N N . ASP A 1 83 ? 12.234 -12.961 4.09 1 98.19 83 ASP A N 1
ATOM 611 C CA . ASP A 1 83 ? 12.734 -11.812 4.84 1 98.19 83 ASP A CA 1
ATOM 612 C C . ASP A 1 83 ? 11.641 -11.227 5.734 1 98.19 83 ASP A C 1
ATOM 614 O O . ASP A 1 83 ? 10.477 -11.633 5.648 1 98.19 83 ASP A O 1
ATOM 618 N N . TYR A 1 84 ? 12.039 -10.414 6.691 1 98.12 84 TYR A N 1
ATOM 619 C CA . TYR A 1 84 ? 11.18 -9.688 7.625 1 98.12 84 TYR A CA 1
ATOM 620 C C . TYR A 1 84 ? 11.477 -8.195 7.59 1 98.12 84 TYR A C 1
ATOM 622 O O . TYR A 1 84 ? 12.594 -7.785 7.281 1 98.12 84 TYR A O 1
ATOM 630 N N . LEU A 1 85 ? 10.445 -7.426 7.875 1 98 85 LEU A N 1
ATOM 631 C CA . LEU A 1 85 ? 10.57 -5.988 8.07 1 98 85 LEU A CA 1
ATOM 632 C C . LEU A 1 85 ? 10.141 -5.594 9.484 1 98 85 LEU A C 1
ATOM 634 O O . LEU A 1 85 ? 9.07 -6 9.938 1 98 85 LEU A O 1
ATOM 638 N N . PHE A 1 86 ? 11.008 -4.992 10.25 1 97.56 86 PHE A N 1
ATOM 639 C CA . PHE A 1 86 ? 10.695 -4.273 11.477 1 97.56 86 PHE A CA 1
ATOM 640 C C . PHE A 1 86 ? 10.719 -2.768 11.25 1 97.56 86 PHE A C 1
ATOM 642 O O . PHE A 1 86 ? 11.766 -2.199 10.93 1 97.56 86 PHE A O 1
ATOM 649 N N . VAL A 1 87 ? 9.523 -2.123 11.383 1 97.25 87 VAL A N 1
ATOM 650 C CA . VAL A 1 87 ? 9.445 -0.737 10.93 1 97.25 87 VAL A CA 1
ATOM 651 C C . VAL A 1 87 ? 8.516 0.052 11.852 1 97.25 87 VAL A C 1
ATOM 653 O O . VAL A 1 87 ? 7.48 -0.461 12.289 1 97.25 87 VAL A O 1
ATOM 656 N N . ALA A 1 88 ? 8.984 1.283 12.195 1 97 88 ALA A N 1
ATOM 657 C CA . ALA A 1 88 ? 8.07 2.211 12.859 1 97 88 ALA A CA 1
ATOM 658 C C . ALA A 1 88 ? 6.91 2.588 11.938 1 97 88 ALA A C 1
ATOM 660 O O . ALA A 1 88 ? 7.129 3 10.797 1 97 88 ALA A O 1
ATOM 661 N N . CYS A 1 89 ? 5.684 2.535 12.438 1 97.75 89 CYS A N 1
ATOM 662 C CA . CYS A 1 89 ? 4.512 2.797 11.609 1 97.75 89 CYS A CA 1
ATOM 663 C C . CYS A 1 89 ? 4.43 4.27 11.227 1 97.75 89 CYS A C 1
ATOM 665 O O . CYS A 1 89 ? 3.693 4.641 10.312 1 97.75 89 CYS A O 1
ATOM 667 N N . HIS A 1 90 ? 5.234 5.113 11.883 1 96.69 90 HIS A N 1
ATOM 668 C CA . HIS A 1 90 ? 5.324 6.539 11.594 1 96.69 90 HIS A CA 1
ATOM 669 C C . HIS A 1 90 ? 6.738 6.93 11.164 1 96.69 90 HIS A C 1
ATOM 671 O O . HIS A 1 90 ? 7.148 8.078 11.336 1 96.69 90 HIS A O 1
ATOM 677 N N . GLY A 1 91 ? 7.543 6.039 10.695 1 94 91 GLY A N 1
ATOM 678 C CA . GLY A 1 91 ? 8.961 6.293 10.523 1 94 91 GLY A CA 1
ATOM 679 C C . GLY A 1 91 ? 9.391 6.352 9.07 1 94 91 GLY A C 1
ATOM 680 O O . GLY A 1 91 ? 10.57 6.527 8.766 1 94 91 GLY A O 1
ATOM 681 N N . THR A 1 92 ? 8.641 6.094 8.117 1 96.56 92 THR A N 1
ATOM 682 C CA . THR A 1 92 ? 8.797 6.207 6.676 1 96.56 92 THR A CA 1
ATOM 683 C C . THR A 1 92 ? 7.625 6.957 6.055 1 96.56 92 THR A C 1
ATOM 685 O O . THR A 1 92 ? 6.902 7.676 6.754 1 96.56 92 THR A O 1
ATOM 688 N N . THR A 1 93 ? 7.523 6.984 4.73 1 98.44 93 THR A N 1
ATOM 689 C CA . THR A 1 93 ? 6.246 7.477 4.223 1 98.44 93 THR A CA 1
ATOM 690 C C . THR A 1 93 ? 5.082 6.75 4.891 1 98.44 93 THR A C 1
ATOM 692 O O . THR A 1 93 ? 5.039 5.516 4.898 1 98.44 93 THR A O 1
ATOM 695 N N . HIS A 1 94 ? 4.211 7.531 5.535 1 98.56 94 HIS A N 1
ATOM 696 C CA . HIS A 1 94 ? 3.191 6.867 6.336 1 98.56 94 HIS A CA 1
ATOM 697 C C . HIS A 1 94 ? 1.916 7.699 6.406 1 98.56 94 HIS A C 1
ATOM 699 O O . HIS A 1 94 ? 1.919 8.875 6.043 1 98.56 94 HIS A O 1
ATOM 705 N N . LEU A 1 95 ? 0.871 7 6.762 1 98.88 95 LEU A N 1
ATOM 706 C CA . LEU A 1 95 ? -0.422 7.598 7.074 1 98.88 95 LEU A CA 1
ATOM 707 C C . LEU A 1 95 ? -0.71 7.52 8.57 1 98.88 95 LEU A C 1
ATOM 709 O O . LEU A 1 95 ? -0.582 6.457 9.172 1 98.88 95 LEU A O 1
ATOM 713 N N . ASP A 1 96 ? -1.056 8.633 9.148 1 98.81 96 ASP A N 1
ATOM 714 C CA . ASP A 1 96 ? -1.452 8.672 10.555 1 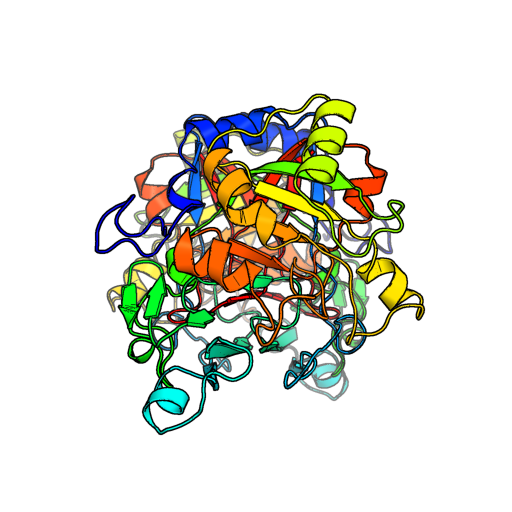98.81 96 ASP A CA 1
ATOM 715 C C . ASP A 1 96 ? -2.904 8.227 10.727 1 98.81 96 ASP A C 1
ATOM 717 O O . ASP A 1 96 ? -3.775 8.625 9.945 1 98.81 96 ASP A O 1
ATOM 721 N N . ALA A 1 97 ? -3.148 7.395 11.695 1 98.88 97 ALA A N 1
ATOM 722 C CA . ALA A 1 97 ? -4.523 7.105 12.094 1 98.88 97 ALA A CA 1
ATOM 723 C C . ALA A 1 97 ? -5.078 8.195 13 1 98.88 97 ALA A C 1
ATOM 725 O O . ALA A 1 97 ? -4.316 8.992 13.562 1 98.88 97 ALA A O 1
ATOM 726 N N . LEU A 1 98 ? -6.375 8.195 13.188 1 98.88 98 LEU A N 1
ATOM 727 C CA . LEU A 1 98 ? -7 9.219 14.023 1 98.88 98 LEU A CA 1
ATOM 728 C C . LEU A 1 98 ? -6.77 8.922 15.5 1 98.88 98 LEU A C 1
ATOM 730 O O . LEU A 1 98 ? -7.031 9.773 16.359 1 98.88 98 LEU A O 1
ATOM 734 N N . SER A 1 99 ? -6.184 7.793 15.797 1 98.88 99 SER A N 1
ATOM 735 C CA . SER A 1 99 ? -5.82 7.426 17.156 1 98.88 99 SER A CA 1
ATOM 736 C C . SER A 1 99 ? -4.41 7.895 17.5 1 98.88 99 SER A C 1
ATOM 738 O O . SER A 1 99 ? -3.945 7.711 18.625 1 98.88 99 SER A O 1
ATOM 740 N N . HIS A 1 100 ? -3.721 8.57 16.656 1 98.69 100 HIS A N 1
ATOM 741 C CA . HIS A 1 100 ? -2.301 8.891 16.766 1 98.69 100 HIS A CA 1
ATOM 742 C C . HIS A 1 100 ? -2.068 10.023 17.766 1 98.69 100 HIS A C 1
ATOM 744 O O . HIS A 1 100 ? -1.042 10.062 18.438 1 98.69 100 HIS A O 1
ATOM 750 N N . VAL A 1 101 ? -3.01 11.016 17.859 1 98.62 101 VAL A N 1
ATOM 751 C CA . VAL A 1 101 ? -2.775 12.172 18.703 1 98.62 101 VAL A CA 1
ATOM 752 C C . VAL A 1 101 ? -4.051 12.516 19.484 1 98.62 101 VAL A C 1
ATOM 754 O O . VAL A 1 101 ? -5.156 12.203 19.031 1 98.62 101 VAL A O 1
ATOM 757 N N . TRP A 1 102 ? -3.865 13.086 20.578 1 98.5 102 TRP A N 1
ATOM 758 C CA . TRP A 1 102 ? -4.992 13.586 21.359 1 98.5 102 TRP A CA 1
ATOM 759 C C . TRP A 1 102 ? -4.586 14.797 22.203 1 98.5 102 TRP A C 1
ATOM 761 O O . TRP A 1 102 ? -3.412 15.164 22.234 1 98.5 102 TRP A O 1
ATOM 771 N N . GLN A 1 103 ? -5.5 15.461 22.703 1 97.94 103 GLN A N 1
ATOM 772 C CA . GLN A 1 103 ? -5.367 16.531 23.688 1 97.94 103 GLN A CA 1
ATOM 773 C C . GLN A 1 103 ? -6.422 16.406 24.781 1 97.94 103 GLN A C 1
ATOM 775 O O . GLN A 1 103 ? -7.566 16.031 24.516 1 97.94 103 GLN A O 1
ATOM 780 N N . ASP A 1 104 ? -6.074 16.656 26.016 1 97.06 104 ASP A N 1
ATOM 781 C CA . ASP A 1 104 ? -6.953 16.562 27.172 1 97.06 104 ASP A CA 1
ATOM 782 C C . ASP A 1 104 ? -7.555 15.156 27.281 1 97.06 104 ASP A C 1
ATOM 784 O O . ASP A 1 104 ? -8.727 15.008 27.625 1 97.06 104 ASP A O 1
ATOM 788 N N . GLY A 1 105 ? -6.844 14.203 26.797 1 98 105 GLY A N 1
ATOM 789 C CA . GLY A 1 105 ? -7.211 12.805 26.969 1 98 105 GLY A CA 1
ATOM 790 C C . GLY A 1 105 ? -8.211 12.328 25.922 1 98 105 GLY A C 1
ATOM 791 O O . GLY A 1 105 ? -8.711 11.203 26.016 1 98 105 GLY A O 1
ATOM 792 N N . LEU A 1 106 ? -8.492 13.195 24.938 1 98.5 106 LEU A N 1
ATOM 793 C CA . LEU A 1 106 ? -9.516 12.828 23.953 1 98.5 106 LEU A CA 1
ATOM 794 C C . LEU A 1 106 ? -8.945 12.844 22.547 1 98.5 106 LEU A C 1
ATOM 796 O O . LEU A 1 106 ? -8.219 13.766 22.172 1 98.5 106 LEU A O 1
ATOM 800 N N . MET A 1 107 ? -9.258 11.82 21.766 1 98.31 107 MET A N 1
ATOM 801 C CA . MET A 1 107 ? -8.914 11.719 20.359 1 98.31 107 MET A CA 1
ATOM 802 C C . MET A 1 107 ? -10.078 12.164 19.469 1 98.31 107 MET A C 1
ATOM 804 O O . MET A 1 107 ? -11.016 12.805 19.953 1 98.31 107 MET A O 1
ATOM 808 N N . TRP A 1 108 ? -10 11.891 18.219 1 98.62 108 TRP A N 1
ATOM 809 C CA . TRP A 1 108 ? -11.078 12.172 17.266 1 98.62 108 TRP A CA 1
ATOM 810 C C . TRP A 1 108 ? -12.422 11.719 17.812 1 98.62 108 TRP A C 1
ATOM 812 O O . TRP A 1 108 ? -12.531 10.625 18.375 1 98.62 108 TRP A O 1
ATOM 822 N N . ASN A 1 109 ? -13.398 12.617 17.562 1 98.56 109 ASN A N 1
ATOM 823 C CA . ASN A 1 109 ? -14.805 12.352 17.812 1 98.56 109 ASN A CA 1
ATOM 824 C C . ASN A 1 109 ? -15.078 12.164 19.312 1 98.56 109 ASN A C 1
ATOM 826 O O . ASN A 1 109 ? -16.062 11.539 19.688 1 98.56 109 ASN A O 1
ATOM 830 N N . GLY A 1 110 ? -14.133 12.562 20.109 1 98.5 110 GLY A N 1
ATOM 831 C CA . GLY A 1 110 ? -14.312 12.555 21.562 1 98.5 110 GLY A CA 1
ATOM 832 C C . GLY A 1 110 ? -13.977 11.219 22.188 1 98.5 110 GLY A C 1
ATOM 833 O O . GLY A 1 110 ? -14.281 10.992 23.359 1 98.5 110 GLY A O 1
ATOM 834 N N . PHE A 1 111 ? -13.43 10.32 21.484 1 98.81 111 PHE A N 1
ATOM 835 C CA . PHE A 1 111 ? -13.031 9.047 22.078 1 98.81 111 PHE A CA 1
ATOM 836 C C . PHE A 1 111 ? -11.898 9.242 23.078 1 98.81 111 PHE A C 1
ATOM 838 O O . PHE A 1 111 ? -11.016 10.078 22.875 1 98.81 111 PHE A O 1
ATOM 845 N N . SER A 1 112 ? -11.875 8.492 24.078 1 98.75 112 SER A N 1
ATOM 846 C CA . SER A 1 112 ? -10.836 8.57 25.109 1 98.75 112 SER A CA 1
ATOM 847 C C . SER A 1 112 ? -9.508 8.031 24.594 1 98.75 112 SER A C 1
ATOM 849 O O . SER A 1 112 ? -9.469 7.016 23.891 1 98.75 112 SER A O 1
ATOM 851 N N . ALA A 1 113 ? -8.445 8.711 24.984 1 98.5 113 ALA A N 1
ATOM 852 C CA . ALA A 1 113 ? -7.109 8.195 24.688 1 98.5 113 ALA A CA 1
ATOM 853 C C . ALA A 1 113 ? -6.891 6.832 25.344 1 98.5 113 ALA A C 1
ATOM 855 O O . ALA A 1 113 ? -6.027 6.062 24.922 1 98.5 113 ALA A O 1
ATOM 856 N N . ASN A 1 114 ? -7.668 6.488 26.328 1 98.5 114 ASN A N 1
ATOM 857 C CA . ASN A 1 114 ? -7.566 5.203 27.016 1 98.5 114 ASN A CA 1
ATOM 858 C C . ASN A 1 114 ? -7.98 4.051 26.109 1 98.5 114 ASN A C 1
ATOM 860 O O . ASN A 1 114 ? -7.746 2.883 26.422 1 98.5 114 ASN A O 1
ATOM 864 N N . GLU A 1 115 ? -8.539 4.445 24.969 1 98.38 115 GLU A N 1
ATOM 865 C CA . GLU A 1 115 ? -8.906 3.438 23.984 1 98.38 115 GLU A CA 1
ATOM 866 C C . GLU A 1 115 ? -7.68 2.928 23.234 1 98.38 115 GLU A C 1
ATOM 868 O O . GLU A 1 115 ? -7.77 1.979 22.453 1 98.38 115 GLU A O 1
ATOM 873 N N . VAL A 1 116 ? -6.566 3.529 23.453 1 98.81 116 VAL A N 1
ATOM 874 C CA . VAL A 1 116 ? -5.301 3.049 22.922 1 98.81 116 VAL A CA 1
ATOM 875 C C . VAL A 1 116 ? -4.461 2.424 24.031 1 98.81 116 VAL A C 1
ATOM 877 O O . VAL A 1 116 ? -4.051 3.111 24.969 1 98.81 116 VAL A O 1
ATOM 880 N N . THR A 1 117 ? -4.199 1.129 23.906 1 98.44 117 THR A N 1
ATOM 881 C CA . THR A 1 117 ? -3.475 0.389 24.938 1 98.44 117 THR A CA 1
ATOM 882 C C . THR A 1 117 ? -2.281 -0.345 24.328 1 98.44 117 THR A C 1
ATOM 884 O O . THR A 1 117 ? -1.977 -0.179 23.156 1 98.44 117 THR A O 1
ATOM 887 N N . SER A 1 118 ? -1.643 -1.174 25.172 1 97.75 118 SER A N 1
ATOM 888 C CA . SER A 1 118 ? -0.498 -1.954 24.719 1 97.75 118 SER A CA 1
ATOM 889 C C . SER A 1 118 ? -0.899 -2.938 23.625 1 97.75 118 SER A C 1
ATOM 891 O O . SER A 1 118 ? -0.043 -3.463 22.906 1 97.75 118 SER A O 1
ATOM 893 N N . ARG A 1 119 ? -2.16 -3.16 23.453 1 96.25 119 ARG A N 1
ATOM 894 C CA . ARG A 1 119 ? -2.652 -4.094 22.438 1 96.25 119 ARG A CA 1
ATOM 895 C C . ARG A 1 119 ? -3.08 -3.355 21.172 1 96.25 119 ARG A C 1
ATOM 897 O O . ARG A 1 119 ? -3.611 -3.965 20.25 1 96.25 119 ARG A O 1
ATOM 904 N N . GLY A 1 120 ? -2.893 -2.006 21.141 1 98.56 120 GLY A N 1
ATOM 905 C CA . GLY A 1 120 ? -3.26 -1.214 19.984 1 98.56 120 GLY A CA 1
ATOM 906 C C . GLY A 1 120 ? -4.504 -0.375 20.203 1 98.56 120 GLY A C 1
ATOM 907 O O . GLY A 1 120 ? -5.055 -0.349 21.297 1 98.56 120 GLY A O 1
ATOM 908 N N . ALA A 1 121 ? -4.883 0.345 19.234 1 98.88 121 ALA A N 1
ATOM 909 C CA . ALA A 1 121 ? -6.055 1.217 19.281 1 98.88 121 ALA A CA 1
ATOM 910 C C . ALA A 1 121 ? -7.344 0.411 19.141 1 98.88 121 ALA A C 1
ATOM 912 O O . ALA A 1 121 ? -7.559 -0.27 18.141 1 98.88 121 ALA A O 1
ATOM 913 N N . ARG A 1 122 ? -8.18 0.511 20.125 1 98.25 122 ARG A N 1
ATOM 914 C CA . ARG A 1 122 ? -9.492 -0.115 20.062 1 98.25 122 ARG A CA 1
ATOM 915 C C . ARG A 1 122 ? -10.438 0.687 19.172 1 98.25 122 ARG A C 1
ATOM 917 O O . ARG A 1 122 ? -11.43 0.154 18.672 1 98.25 122 ARG A O 1
ATOM 924 N N . ARG A 1 123 ? -10.156 1.964 19.047 1 98.31 123 ARG A N 1
ATOM 925 C CA . ARG A 1 123 ? -10.898 2.893 18.203 1 98.31 123 ARG A CA 1
ATOM 926 C C . ARG A 1 123 ? -9.953 3.717 17.328 1 98.31 123 ARG A C 1
ATOM 928 O O . ARG A 1 123 ? -8.82 4.004 17.734 1 98.31 123 ARG A O 1
ATOM 935 N N . CYS A 1 124 ? -10.43 4.051 16.109 1 98.75 124 CYS A N 1
ATOM 936 C CA . CYS A 1 124 ? -9.734 4.98 15.234 1 98.75 124 CYS A CA 1
ATOM 937 C C . CYS A 1 124 ? -8.375 4.426 14.82 1 98.75 124 CYS A C 1
ATOM 939 O O . CYS A 1 124 ? -7.41 5.176 14.672 1 98.75 124 CYS A O 1
ATOM 941 N N . GLY A 1 125 ? -8.297 3.041 14.75 1 98.81 125 GLY A N 1
ATOM 942 C CA . GLY A 1 125 ? -7.09 2.43 14.219 1 98.81 125 GLY A CA 1
ATOM 943 C C . GLY A 1 125 ? -6.957 2.57 12.719 1 98.81 125 GLY A C 1
ATOM 944 O O . GLY A 1 125 ? -7.918 2.922 12.031 1 98.81 125 GLY A O 1
ATOM 945 N N . ILE A 1 126 ? -5.75 2.303 12.242 1 98.88 126 ILE A N 1
ATOM 946 C CA . ILE A 1 126 ? -5.43 2.535 10.844 1 98.88 126 ILE A CA 1
ATOM 947 C C . ILE A 1 126 ? -6.281 1.623 9.961 1 98.88 126 ILE A C 1
ATOM 949 O O . ILE A 1 126 ? -6.562 1.954 8.805 1 98.88 126 ILE A O 1
ATOM 953 N N . GLU A 1 127 ? -6.734 0.484 10.492 1 98.19 127 GLU A N 1
ATOM 954 C CA . GLU A 1 127 ? -7.539 -0.465 9.727 1 98.19 127 GLU A CA 1
ATOM 955 C C . GLU A 1 127 ? -8.906 0.115 9.391 1 98.19 127 GLU A C 1
ATOM 957 O O . GLU A 1 127 ? -9.633 -0.424 8.547 1 98.19 127 GLU A O 1
ATOM 962 N N . LYS A 1 128 ? -9.273 1.291 9.992 1 98.44 128 LYS A N 1
ATOM 963 C CA . LYS A 1 128 ? -10.578 1.898 9.781 1 98.44 128 LYS A CA 1
ATOM 964 C C . LYS A 1 128 ? -10.578 2.805 8.555 1 98.44 128 LYS A C 1
ATOM 966 O O . LYS A 1 128 ? -11.633 3.223 8.078 1 98.44 128 LYS A O 1
ATOM 971 N N . THR A 1 129 ? -9.461 3.117 7.969 1 98.12 129 THR A N 1
ATOM 972 C CA . THR A 1 129 ? -9.352 4.121 6.918 1 98.12 129 THR A CA 1
ATOM 973 C C . THR A 1 129 ? -9.844 3.564 5.586 1 98.12 129 THR A C 1
ATOM 975 O O . THR A 1 129 ? -10.484 4.277 4.809 1 98.12 129 THR A O 1
ATOM 978 N N . GLY A 1 130 ? -9.531 2.189 5.359 1 96.31 130 GLY A N 1
ATOM 979 C CA . GLY A 1 130 ? -9.742 1.676 4.016 1 96.31 130 GLY A CA 1
ATOM 980 C C . GLY A 1 130 ? -8.852 2.336 2.979 1 96.31 130 GLY A C 1
ATOM 981 O O . GLY A 1 130 ? -7.969 3.127 3.324 1 96.31 130 GLY A O 1
ATOM 982 N N . PRO A 1 131 ? -9.109 1.896 1.722 1 98.44 131 PRO A N 1
ATOM 983 C CA . PRO A 1 131 ? -8.336 2.57 0.68 1 98.44 131 PRO A CA 1
ATOM 984 C C . PRO A 1 131 ? -8.789 4.008 0.442 1 98.44 131 PRO A C 1
ATOM 986 O O . PRO A 1 131 ? -9.977 4.316 0.579 1 98.44 131 PRO A O 1
ATOM 989 N N . ILE A 1 132 ? -7.91 4.852 0.209 1 98.88 132 ILE A N 1
ATOM 990 C CA . ILE A 1 132 ? -8.141 6.254 -0.135 1 98.88 132 ILE A CA 1
ATOM 991 C C . ILE A 1 132 ? -7.898 6.461 -1.628 1 98.88 132 ILE A C 1
ATOM 993 O O . ILE A 1 132 ? -6.766 6.355 -2.102 1 98.88 132 ILE A O 1
ATOM 997 N N . VAL A 1 133 ? -8.953 6.645 -2.391 1 98.94 133 VAL A N 1
ATOM 998 C CA . VAL A 1 133 ? -8.906 6.887 -3.83 1 98.94 133 VAL A CA 1
ATOM 999 C C . VAL A 1 133 ? -9.633 8.188 -4.156 1 98.94 133 VAL A C 1
ATOM 1001 O O . VAL A 1 133 ? -10.859 8.266 -4.051 1 98.94 133 VAL A O 1
ATOM 1004 N N . THR A 1 134 ? -8.914 9.211 -4.492 1 98.94 134 THR A N 1
ATOM 1005 C CA . THR A 1 134 ? -9.516 10.523 -4.715 1 98.94 134 THR A CA 1
ATOM 1006 C C . THR A 1 134 ? -8.594 11.406 -5.551 1 98.94 134 THR A C 1
ATOM 1008 O O . THR A 1 134 ? -7.539 10.953 -6.008 1 98.94 134 THR A O 1
ATOM 1011 N N . ARG A 1 135 ? -9.07 12.625 -5.832 1 98.94 135 ARG A N 1
ATOM 1012 C CA . ARG A 1 135 ? -8.234 13.609 -6.516 1 98.94 135 ARG A CA 1
ATOM 1013 C C . ARG A 1 135 ? -7.164 14.156 -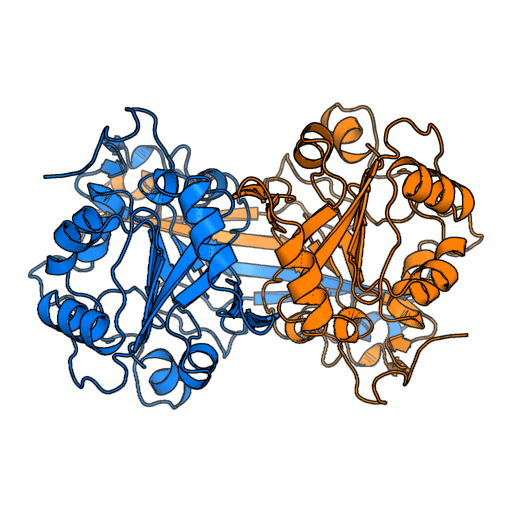5.582 1 98.94 135 ARG A C 1
ATOM 1015 O O . ARG A 1 135 ? -7.469 14.625 -4.484 1 98.94 135 ARG A O 1
ATOM 1022 N N . GLY A 1 136 ? -5.883 13.961 -5.98 1 98.94 136 GLY A N 1
ATOM 1023 C CA . GLY A 1 136 ? -4.789 14.68 -5.348 1 98.94 136 GLY A CA 1
ATOM 1024 C C . GLY A 1 136 ? -4.543 16.047 -5.953 1 98.94 136 GLY A C 1
ATOM 1025 O O . GLY A 1 136 ? -4.602 16.219 -7.176 1 98.94 136 GLY A O 1
ATOM 1026 N N . VAL A 1 137 ? -4.383 17.031 -5.117 1 98.94 137 VAL A N 1
ATOM 1027 C CA . VAL A 1 137 ? -3.963 18.359 -5.512 1 98.94 137 VAL A CA 1
ATOM 1028 C C . VAL A 1 137 ? -2.566 18.656 -4.965 1 98.94 137 VAL A C 1
ATOM 1030 O O . VAL A 1 137 ? -2.311 18.469 -3.773 1 98.94 137 VAL A O 1
ATOM 1033 N N . PHE A 1 138 ? -1.708 19.062 -5.871 1 98.94 138 PHE A N 1
ATOM 1034 C CA . PHE A 1 138 ? -0.299 19.234 -5.539 1 98.94 138 PHE A CA 1
ATOM 1035 C C . PHE A 1 138 ? 0.092 20.719 -5.598 1 98.94 138 PHE A C 1
ATOM 1037 O O . PHE A 1 138 ? -0.186 21.391 -6.586 1 98.94 138 PHE A O 1
ATOM 1044 N N . LEU A 1 139 ? 0.654 21.188 -4.555 1 98.88 139 LEU A N 1
ATOM 1045 C CA . LEU A 1 139 ? 1.199 22.547 -4.512 1 98.88 139 LEU A CA 1
ATOM 1046 C C . LEU A 1 139 ? 2.678 22.516 -4.141 1 98.88 139 LEU A C 1
ATOM 1048 O O . LEU A 1 139 ? 3.08 21.812 -3.217 1 98.88 139 LEU A O 1
ATOM 1052 N N . ASP A 1 140 ? 3.486 23.281 -4.793 1 98.56 140 ASP A N 1
ATOM 1053 C CA . ASP A 1 140 ? 4.938 23.312 -4.629 1 98.56 140 ASP A CA 1
ATOM 1054 C C . ASP A 1 140 ? 5.379 24.594 -3.924 1 98.56 140 ASP A C 1
ATOM 1056 O O . ASP A 1 140 ? 5.266 25.688 -4.48 1 98.56 140 ASP A O 1
ATOM 1060 N N . PHE A 1 141 ? 5.906 24.469 -2.711 1 98.25 141 PHE A N 1
ATOM 1061 C CA . PHE A 1 141 ? 6.371 25.609 -1.932 1 98.25 141 PHE A CA 1
ATOM 1062 C C . PHE A 1 141 ? 7.875 25.531 -1.698 1 98.25 141 PHE A C 1
ATOM 1064 O O . PHE A 1 141 ? 8.398 26.188 -0.797 1 98.25 141 PHE A O 1
ATOM 1071 N N . ALA A 1 142 ? 8.578 24.672 -2.428 1 97.12 142 ALA A N 1
ATOM 1072 C CA . ALA A 1 142 ? 10 24.406 -2.193 1 97.12 142 ALA A CA 1
ATOM 1073 C C . ALA A 1 142 ? 10.82 25.688 -2.311 1 97.12 142 ALA A C 1
ATOM 1075 O O . ALA A 1 142 ? 11.852 25.828 -1.649 1 97.12 142 ALA A O 1
ATOM 1076 N N . ASN A 1 143 ? 10.352 26.641 -3.084 1 94.62 143 ASN A N 1
ATOM 1077 C CA . ASN A 1 143 ? 11.109 27.859 -3.312 1 94.62 143 ASN A CA 1
ATOM 1078 C C . ASN A 1 143 ? 10.453 29.062 -2.639 1 94.62 143 ASN A C 1
ATOM 1080 O O . ASN A 1 143 ? 10.75 30.219 -2.975 1 94.62 143 ASN A O 1
ATOM 1084 N N . SER A 1 144 ? 9.562 28.828 -1.748 1 92.38 144 SER A N 1
ATOM 1085 C CA . SER A 1 144 ? 8.82 29.922 -1.119 1 92.38 144 SER A CA 1
ATOM 1086 C C . SER A 1 144 ? 9.703 30.719 -0.172 1 92.38 144 SER A C 1
ATOM 1088 O O . SER A 1 144 ? 9.469 31.906 0.055 1 92.38 144 SER A O 1
ATOM 1090 N N . GLY A 1 145 ? 10.742 30.078 0.458 1 90.12 145 GLY A N 1
ATOM 1091 C CA . GLY A 1 145 ? 11.586 30.734 1.45 1 90.12 145 GLY A CA 1
ATOM 1092 C C . GLY A 1 145 ? 10.898 30.906 2.793 1 90.12 145 GLY A C 1
ATOM 1093 O O . GLY A 1 145 ? 11.484 31.438 3.73 1 90.12 145 GLY A O 1
ATOM 1094 N N . SER A 1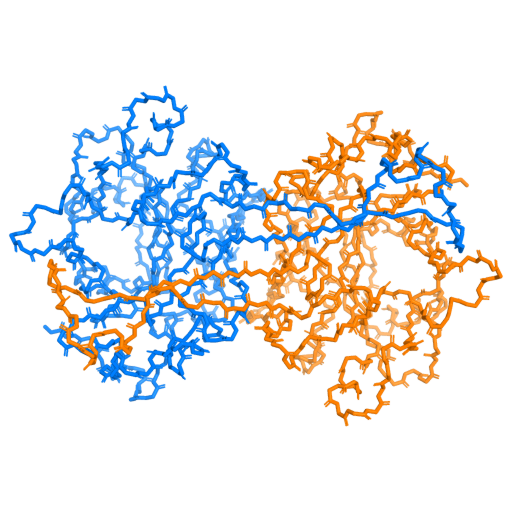 146 ? 9.664 30.516 2.838 1 92.31 146 SER A N 1
ATOM 1095 C CA . SER A 1 146 ? 8.891 30.641 4.07 1 92.31 146 SER A CA 1
ATOM 1096 C C . SER A 1 146 ? 8.953 29.344 4.891 1 92.31 146 SER A C 1
ATOM 1098 O O . SER A 1 146 ? 8.969 28.25 4.332 1 92.31 146 SER A O 1
ATOM 1100 N N . ASP A 1 147 ? 8.953 29.547 6.219 1 95.06 147 ASP A N 1
ATOM 1101 C CA . ASP A 1 147 ? 8.938 28.391 7.117 1 95.06 147 ASP A CA 1
ATOM 1102 C C . ASP A 1 147 ? 7.512 27.922 7.391 1 95.06 147 ASP A C 1
ATOM 1104 O O . ASP A 1 147 ? 7.293 26.797 7.832 1 95.06 147 ASP A O 1
ATOM 1108 N N . VAL A 1 148 ? 6.602 28.891 7.195 1 97.56 148 VAL A N 1
ATOM 1109 C CA . VAL A 1 148 ? 5.199 28.594 7.461 1 97.56 148 VAL A CA 1
ATOM 1110 C C . VAL A 1 148 ? 4.352 28.938 6.242 1 97.56 148 VAL A C 1
ATOM 1112 O O . VAL A 1 148 ? 4.445 30.047 5.715 1 97.56 148 VAL A O 1
ATOM 1115 N N . PHE A 1 149 ? 3.617 27.969 5.715 1 98.19 149 PHE A N 1
ATOM 1116 C CA . PHE A 1 149 ? 2.666 28.172 4.633 1 98.19 149 PHE A CA 1
ATOM 1117 C C . PHE A 1 149 ? 1.267 28.438 5.18 1 98.19 149 PHE A C 1
ATOM 1119 O O . PHE A 1 149 ? 0.651 27.547 5.766 1 98.19 149 PHE A O 1
ATOM 1126 N N . GLY A 1 150 ? 0.769 29.641 5.039 1 97.88 150 GLY A N 1
ATOM 1127 C CA . GLY A 1 150 ? -0.54 30 5.555 1 97.88 150 GLY A CA 1
ATOM 1128 C C . GLY A 1 150 ? -1.626 29.984 4.496 1 97.88 150 GLY A C 1
ATOM 1129 O O . GLY A 1 150 ? -1.407 29.5 3.383 1 97.88 150 GLY A O 1
ATOM 1130 N N . ILE A 1 151 ? -2.789 30.5 4.887 1 98.44 151 ILE A N 1
ATOM 1131 C CA . ILE A 1 151 ? -3.969 30.484 4.027 1 98.44 151 ILE A CA 1
ATOM 1132 C C . ILE A 1 151 ? -3.703 31.328 2.777 1 98.44 151 ILE A C 1
ATOM 1134 O O . ILE A 1 151 ? -4.086 30.938 1.671 1 98.44 151 ILE A O 1
ATOM 1138 N N . ASP A 1 152 ? -3.068 32.438 2.967 1 97.75 152 ASP A N 1
ATOM 1139 C CA . ASP A 1 152 ? -2.766 33.312 1.828 1 97.75 152 ASP A CA 1
ATOM 1140 C C . ASP A 1 152 ? -1.855 32.594 0.828 1 97.75 152 ASP A C 1
ATOM 1142 O O . ASP A 1 152 ? -2.102 32.625 -0.379 1 97.75 152 ASP A O 1
ATOM 1146 N N . GLU A 1 153 ? -0.803 31.969 1.35 1 97.56 153 GLU A N 1
ATOM 1147 C CA . GLU A 1 153 ? 0.105 31.234 0.48 1 97.56 153 GLU A CA 1
ATOM 1148 C C . GLU A 1 153 ? -0.63 30.125 -0.272 1 97.56 153 GLU A C 1
ATOM 1150 O O . GLU A 1 153 ? -0.42 29.938 -1.473 1 97.56 153 GLU A O 1
ATOM 1155 N N . LEU A 1 154 ? -1.503 29.406 0.392 1 98.44 154 LEU A N 1
ATOM 1156 C CA . LEU A 1 154 ? -2.277 28.328 -0.216 1 98.44 154 LEU A CA 1
ATOM 1157 C C . LEU A 1 154 ? -3.201 28.875 -1.302 1 98.44 154 LEU A C 1
ATOM 1159 O O . LEU A 1 154 ? -3.266 28.312 -2.4 1 98.44 154 LEU A O 1
ATOM 1163 N N . THR A 1 155 ? -3.867 29.953 -0.979 1 98.44 155 THR A N 1
ATOM 1164 C CA . THR A 1 155 ? -4.828 30.531 -1.908 1 98.44 155 THR A CA 1
ATOM 1165 C C . THR A 1 155 ? -4.125 31.031 -3.17 1 98.44 155 THR A C 1
ATOM 1167 O O . THR A 1 155 ? -4.582 30.766 -4.285 1 98.44 155 THR A O 1
ATOM 1170 N N . VAL A 1 156 ? -3.041 31.703 -2.996 1 98 156 VAL A N 1
ATOM 1171 C CA . VAL A 1 156 ? -2.271 32.188 -4.129 1 98 156 VAL A CA 1
ATOM 1172 C C . VAL A 1 156 ? -1.782 31.031 -4.98 1 98 156 VAL A C 1
ATOM 1174 O O . VAL A 1 156 ? -1.867 31.078 -6.211 1 98 156 VAL A O 1
ATOM 1177 N N . ALA A 1 157 ? -1.267 29.984 -4.32 1 98.25 157 ALA A N 1
ATOM 1178 C CA . ALA A 1 157 ? -0.76 28.812 -5.035 1 98.25 157 ALA A CA 1
ATOM 1179 C C . ALA A 1 157 ? -1.873 28.125 -5.824 1 98.25 157 ALA A C 1
ATOM 1181 O O . ALA A 1 157 ? -1.69 27.781 -6.992 1 98.25 157 ALA A O 1
ATOM 1182 N N . LEU A 1 158 ? -3.012 27.922 -5.191 1 98.75 158 LEU A N 1
ATOM 1183 C CA . LEU A 1 158 ? -4.152 27.312 -5.859 1 98.75 158 LEU A CA 1
ATOM 1184 C C . LEU A 1 158 ? -4.582 28.125 -7.074 1 98.75 158 LEU A C 1
ATOM 1186 O O . LEU A 1 158 ? -4.797 27.578 -8.156 1 98.75 158 LEU A O 1
ATOM 1190 N N . ASN A 1 159 ? -4.68 29.406 -6.871 1 98.44 159 ASN A N 1
ATOM 1191 C CA . ASN A 1 159 ? -5.066 30.297 -7.961 1 98.44 159 ASN A CA 1
ATOM 1192 C C . ASN A 1 159 ? -4.062 30.25 -9.109 1 98.44 159 ASN A C 1
ATOM 1194 O O . ASN A 1 159 ? -4.445 30.266 -10.281 1 98.44 159 ASN A O 1
ATOM 1198 N N . SER A 1 160 ? -2.816 30.188 -8.805 1 97.88 160 SER A N 1
ATOM 1199 C CA . SER A 1 160 ? -1.761 30.203 -9.812 1 97.88 160 SER A CA 1
ATOM 1200 C C . SER A 1 160 ? -1.848 28.984 -10.719 1 97.88 160 SER A C 1
ATOM 1202 O O . SER A 1 160 ? -1.435 29.031 -11.883 1 97.88 160 SER A O 1
ATOM 1204 N N . VAL A 1 161 ? -2.377 27.875 -10.211 1 97.88 161 VAL A N 1
ATOM 1205 C CA . VAL A 1 161 ? -2.439 26.656 -11.023 1 97.88 161 VAL A CA 1
ATOM 1206 C C . VAL A 1 161 ? -3.877 26.422 -11.477 1 97.88 161 VAL A C 1
ATOM 1208 O O . VAL A 1 161 ? -4.176 25.391 -12.086 1 97.88 161 VAL A O 1
ATOM 1211 N N . GLY A 1 162 ? -4.809 27.234 -11.078 1 98.31 162 GLY A N 1
ATOM 1212 C CA . GLY A 1 162 ? -6.188 27.203 -11.547 1 98.31 162 GLY A CA 1
ATOM 1213 C C . GLY A 1 162 ? -6.988 26.047 -10.961 1 98.31 162 GLY A C 1
ATOM 1214 O O . GLY A 1 162 ? -7.812 25.453 -11.641 1 98.31 162 GLY A O 1
ATOM 1215 N N . ILE A 1 163 ? -6.77 25.703 -9.742 1 98.56 163 ILE A N 1
ATOM 1216 C CA . ILE A 1 163 ? -7.445 24.562 -9.125 1 98.56 163 ILE A CA 1
ATOM 1217 C C . ILE A 1 163 ? -8.273 25.031 -7.934 1 98.56 163 ILE A C 1
ATOM 1219 O O . ILE A 1 163 ? -7.82 25.875 -7.148 1 98.56 163 ILE A O 1
ATOM 1223 N N . THR A 1 164 ? -9.461 24.594 -7.855 1 98.56 164 THR A N 1
ATOM 1224 C CA . THR A 1 164 ? -10.312 24.75 -6.684 1 98.56 164 THR A CA 1
ATOM 1225 C C . THR A 1 164 ? -10.43 23.422 -5.922 1 98.56 164 THR A C 1
ATOM 1227 O O . THR A 1 164 ? -10.719 22.375 -6.516 1 98.56 164 THR A O 1
ATOM 1230 N N . LEU A 1 165 ? -10.172 23.516 -4.66 1 98.81 165 LEU A N 1
ATOM 1231 C CA . LEU A 1 165 ? -10.352 22.328 -3.828 1 98.81 165 LEU A CA 1
ATOM 1232 C C . LEU A 1 165 ? -11.82 21.938 -3.75 1 98.81 165 LEU A C 1
ATOM 1234 O O . LEU A 1 165 ? -12.695 22.812 -3.752 1 98.81 165 LEU A O 1
ATOM 1238 N N . ARG A 1 166 ? -12.094 20.672 -3.705 1 98.69 166 ARG A N 1
ATOM 1239 C CA . ARG A 1 166 ? -13.43 20.094 -3.584 1 98.69 166 ARG A CA 1
ATOM 1240 C C . ARG A 1 166 ? -13.484 19.062 -2.463 1 98.69 166 ARG A C 1
ATOM 1242 O O . ARG A 1 166 ? -12.453 18.547 -2.035 1 98.69 166 ARG A O 1
ATOM 1249 N N . SER A 1 167 ? -14.695 18.844 -2.006 1 98.75 167 SER A N 1
ATOM 1250 C CA . SER A 1 167 ? -14.891 17.891 -0.923 1 98.75 167 SER A CA 1
ATOM 1251 C C . SER A 1 167 ? -14.297 16.531 -1.274 1 98.75 167 SER A C 1
ATOM 1253 O O . SER A 1 167 ? -14.555 15.984 -2.352 1 98.75 167 SER A O 1
ATOM 1255 N N . GLY A 1 168 ? -13.438 16.016 -0.39 1 98.81 168 GLY A N 1
ATOM 1256 C CA . GLY A 1 168 ? -12.844 14.703 -0.57 1 98.81 168 GLY A CA 1
ATOM 1257 C C . GLY A 1 168 ? -11.438 14.758 -1.136 1 98.81 168 GLY A C 1
ATOM 1258 O O . GLY A 1 168 ? -10.711 13.766 -1.1 1 98.81 168 GLY A O 1
ATOM 1259 N N . ASP A 1 169 ? -10.984 15.945 -1.593 1 98.94 169 ASP A N 1
ATOM 1260 C CA . ASP A 1 169 ? -9.656 16.078 -2.184 1 98.94 169 ASP A CA 1
ATOM 1261 C C . ASP A 1 169 ? -8.57 15.82 -1.148 1 98.94 169 ASP A C 1
ATOM 1263 O O . ASP A 1 169 ? -8.766 16.062 0.045 1 98.94 169 ASP A O 1
ATOM 1267 N N . ALA A 1 170 ? -7.504 15.297 -1.603 1 98.94 170 ALA A N 1
ATOM 1268 C CA . ALA A 1 170 ? -6.258 15.266 -0.844 1 98.94 170 ALA A CA 1
ATOM 1269 C C . ALA A 1 170 ? -5.32 16.391 -1.279 1 98.94 170 ALA A C 1
ATOM 1271 O O . ALA A 1 170 ? -5.137 16.625 -2.477 1 98.94 170 ALA A O 1
ATOM 1272 N N . LEU A 1 171 ? -4.77 17.078 -0.336 1 98.94 171 LEU A N 1
ATOM 1273 C CA . LEU A 1 171 ? -3.82 18.141 -0.626 1 98.94 171 LEU A CA 1
ATOM 1274 C C . LEU A 1 171 ? -2.396 17.719 -0.283 1 98.94 171 LEU A C 1
ATOM 1276 O O . LEU A 1 171 ? -2.117 17.328 0.854 1 98.94 171 LEU A O 1
ATOM 1280 N N . LEU A 1 172 ? -1.521 17.688 -1.267 1 98.94 172 LEU A N 1
ATOM 1281 C CA . LEU A 1 172 ? -0.108 17.375 -1.074 1 98.94 172 LEU A CA 1
ATOM 1282 C C . LEU A 1 172 ? 0.752 18.609 -1.243 1 98.94 172 LEU A C 1
ATOM 1284 O O . LEU A 1 172 ? 0.653 19.312 -2.256 1 98.94 172 LEU A O 1
ATOM 1288 N N . ILE A 1 173 ? 1.582 18.828 -0.238 1 98.69 173 ILE A N 1
ATOM 1289 C CA . ILE A 1 173 ? 2.43 20.016 -0.208 1 98.69 173 ILE A CA 1
ATOM 1290 C C . ILE A 1 173 ? 3.898 19.594 -0.259 1 98.69 173 ILE A C 1
ATOM 1292 O O . ILE A 1 173 ? 4.355 18.812 0.569 1 98.69 173 ILE A O 1
ATOM 1296 N N . ARG A 1 174 ? 4.617 20.156 -1.191 1 98.81 174 ARG A N 1
ATOM 1297 C CA . ARG A 1 174 ? 6.066 19.984 -1.225 1 98.81 174 ARG A CA 1
ATOM 1298 C C . ARG A 1 174 ? 6.773 21.172 -0.581 1 98.81 174 ARG A C 1
ATOM 1300 O O . ARG A 1 174 ? 6.691 22.297 -1.083 1 98.81 174 ARG A O 1
ATOM 1307 N N . SER A 1 175 ? 7.414 20.953 0.487 1 98.19 175 SER A N 1
ATOM 1308 C CA . SER A 1 175 ? 8.172 21.984 1.186 1 98.19 175 SER A CA 1
ATOM 1309 C C . SER A 1 175 ? 9.609 22.062 0.673 1 98.19 175 SER A C 1
ATOM 1311 O O . SER A 1 175 ? 10.289 23.062 0.869 1 98.19 175 SER A O 1
ATOM 1313 N N . GLY A 1 176 ? 10.094 20.984 0.102 1 98 176 GLY A N 1
ATOM 1314 C CA . GLY A 1 176 ? 11.477 20.875 -0.329 1 98 176 GLY A CA 1
ATOM 1315 C C . GLY A 1 176 ? 12.398 20.344 0.753 1 98 176 GLY A C 1
ATOM 1316 O O . GLY A 1 176 ? 13.586 20.109 0.509 1 98 176 GLY A O 1
ATOM 1317 N N . TRP A 1 177 ? 11.914 20.125 1.909 1 97.94 177 TRP A N 1
ATOM 1318 C CA . TRP A 1 177 ? 12.734 19.734 3.053 1 97.94 177 TRP A CA 1
ATOM 1319 C C . TRP A 1 177 ? 13.414 18.391 2.797 1 97.94 177 TRP A C 1
ATOM 1321 O O . TRP A 1 177 ? 14.609 18.25 3.049 1 97.94 177 TRP A O 1
ATOM 1331 N N . LEU A 1 178 ? 12.664 17.391 2.326 1 97.81 178 LEU A N 1
ATOM 1332 C CA . LEU A 1 178 ? 13.211 16.047 2.133 1 97.81 178 LEU A CA 1
ATOM 1333 C C . LEU A 1 178 ? 14.406 16.078 1.188 1 97.81 178 LEU A C 1
ATOM 1335 O O . LEU A 1 178 ? 15.422 15.422 1.44 1 97.81 178 LEU A O 1
ATOM 1339 N N . ARG A 1 179 ? 14.258 16.828 0.104 1 97.44 179 ARG A N 1
ATOM 1340 C CA . ARG A 1 179 ? 15.375 16.969 -0.821 1 97.44 179 ARG A CA 1
ATOM 1341 C C . ARG A 1 179 ? 16.578 17.594 -0.126 1 97.44 179 ARG A C 1
ATOM 1343 O O . ARG A 1 179 ? 17.703 17.109 -0.271 1 97.44 179 ARG A O 1
ATOM 1350 N N . ARG A 1 180 ? 16.344 18.672 0.603 1 97.12 180 ARG A N 1
ATOM 1351 C CA . ARG A 1 180 ? 17.422 19.328 1.311 1 97.12 180 ARG A CA 1
ATOM 1352 C C . ARG A 1 180 ? 18.062 18.391 2.326 1 97.12 180 ARG A C 1
ATOM 1354 O O . ARG A 1 180 ? 19.281 18.406 2.512 1 97.12 180 ARG A O 1
ATOM 1361 N N . TRP A 1 181 ? 17.25 17.625 2.982 1 96.38 181 TRP A N 1
ATOM 1362 C CA . TRP A 1 181 ? 17.781 16.656 3.938 1 96.38 181 TRP A CA 1
ATOM 1363 C C . TRP A 1 181 ? 18.672 15.648 3.242 1 96.38 181 TRP A C 1
ATOM 1365 O O . TRP A 1 181 ? 19.781 15.359 3.713 1 96.38 181 TRP A O 1
ATOM 1375 N N . ARG A 1 182 ? 18.219 15.094 2.129 1 96.06 182 ARG A N 1
ATOM 1376 C CA . ARG A 1 182 ? 19 14.117 1.37 1 96.06 182 ARG A CA 1
ATOM 1377 C C . ARG A 1 182 ? 20.328 14.711 0.926 1 96.06 182 ARG A C 1
ATOM 1379 O O . ARG A 1 182 ? 21.328 13.992 0.831 1 96.06 182 ARG A O 1
ATOM 1386 N N . GLU A 1 183 ? 20.297 16.016 0.722 1 96.56 183 GLU A N 1
ATOM 1387 C CA . GLU A 1 183 ? 21.5 16.703 0.252 1 96.56 183 GLU A CA 1
ATOM 1388 C C . GLU A 1 183 ? 22.375 17.125 1.42 1 96.56 183 GLU A C 1
ATOM 1390 O O . GLU A 1 183 ? 23.453 17.703 1.216 1 96.56 183 GLU A O 1
ATOM 1395 N N . GLY A 1 184 ? 21.922 16.906 2.623 1 95.06 184 GLY A N 1
ATOM 1396 C CA . GLY A 1 184 ? 22.703 17.25 3.801 1 95.06 184 GLY A CA 1
ATOM 1397 C C . GLY A 1 184 ? 22.531 18.688 4.234 1 95.06 184 GLY A C 1
ATOM 1398 O O . GLY A 1 184 ? 23.344 19.219 5 1 95.06 184 GLY A O 1
ATOM 1399 N N . HIS A 1 185 ? 21.469 19.328 3.746 1 95.25 185 HIS A N 1
ATOM 1400 C CA . HIS A 1 185 ? 21.312 20.766 3.99 1 95.25 185 HIS A CA 1
ATOM 1401 C C . HIS A 1 185 ? 20.156 21.031 4.953 1 95.25 185 HIS A C 1
ATOM 1403 O O . HIS A 1 185 ? 19.75 22.188 5.141 1 95.25 185 HIS A O 1
ATOM 1409 N N . ALA A 1 186 ? 19.547 20.062 5.512 1 93.31 186 ALA A N 1
ATOM 1410 C CA . ALA A 1 186 ? 18.453 20.234 6.465 1 93.31 186 ALA A CA 1
ATOM 1411 C C . ALA A 1 186 ? 18.594 19.25 7.629 1 93.31 186 ALA A C 1
ATOM 1413 O O . ALA A 1 186 ? 19.094 18.141 7.453 1 93.31 186 ALA A O 1
ATOM 1414 N N . SER A 1 187 ? 18.141 19.703 8.727 1 92.44 187 SER A N 1
ATOM 1415 C CA . SER A 1 187 ? 18.156 18.891 9.93 1 92.44 187 SER A CA 1
ATOM 1416 C C . SER A 1 187 ? 16.797 18.297 10.219 1 92.44 187 SER A C 1
ATOM 1418 O O . SER A 1 187 ? 15.781 18.75 9.672 1 92.44 187 SER A O 1
ATOM 1420 N N . THR A 1 188 ? 16.781 17.266 11.055 1 93.06 188 THR A N 1
ATOM 1421 C CA . THR A 1 188 ? 15.531 16.641 11.477 1 93.06 188 THR A CA 1
ATOM 1422 C C . THR A 1 188 ? 14.93 17.406 12.664 1 93.06 188 THR A C 1
ATOM 1424 O O . THR A 1 188 ? 13.922 16.969 13.234 1 93.06 188 THR A O 1
ATOM 1427 N N . ASP A 1 189 ? 15.461 18.578 13 1 92.88 189 ASP A N 1
ATOM 1428 C CA . ASP A 1 189 ? 14.969 19.344 14.141 1 92.88 189 ASP A CA 1
ATOM 1429 C C . ASP A 1 189 ? 14.219 20.594 13.68 1 92.88 189 ASP A C 1
ATOM 1431 O O . ASP A 1 189 ? 13.711 21.359 14.508 1 92.88 189 ASP A O 1
ATOM 1435 N N . THR A 1 190 ? 14.281 20.828 12.469 1 94.69 190 THR A N 1
ATOM 1436 C CA . THR A 1 190 ? 13.602 22 11.93 1 94.69 190 THR A CA 1
ATOM 1437 C C . THR A 1 190 ? 13.109 21.734 10.508 1 94.69 190 THR A C 1
ATOM 1439 O O . THR A 1 190 ? 13.859 21.234 9.672 1 94.69 190 THR A O 1
ATOM 1442 N N . TRP A 1 191 ? 11.922 22.047 10.188 1 96.25 191 TRP A N 1
ATOM 1443 C CA . TRP A 1 191 ? 11.352 21.922 8.852 1 96.25 191 TRP A CA 1
ATOM 1444 C C . TRP A 1 191 ? 10.164 22.859 8.68 1 96.25 191 TRP A C 1
ATOM 1446 O O . TRP A 1 191 ? 9.469 23.172 9.648 1 96.25 191 TRP A O 1
ATOM 1456 N N . PRO A 1 192 ? 10.016 23.391 7.457 1 97.56 192 PRO A N 1
ATOM 1457 C CA . PRO A 1 192 ? 8.844 24.219 7.168 1 97.56 192 PRO A CA 1
ATOM 1458 C C . PRO A 1 192 ? 7.566 23.391 7.023 1 97.56 192 PRO A C 1
ATOM 1460 O O . PRO A 1 192 ? 7.629 22.156 6.934 1 97.56 192 PRO A O 1
ATOM 1463 N N . GLY A 1 193 ? 6.414 24.047 6.996 1 98.25 193 GLY A N 1
ATOM 1464 C CA . GLY A 1 193 ? 5.168 23.328 6.812 1 98.25 193 GLY A CA 1
ATOM 1465 C C . GLY A 1 193 ? 3.943 24.219 6.859 1 98.25 193 GLY A C 1
ATOM 1466 O O . GLY A 1 193 ? 4.055 25.438 6.781 1 98.25 193 GLY A O 1
ATOM 1467 N N . LEU A 1 194 ? 2.816 23.594 6.891 1 98.38 194 LEU A N 1
ATOM 1468 C CA . LEU A 1 194 ? 1.518 24.25 6.918 1 98.38 194 LEU A CA 1
ATOM 1469 C C . LEU A 1 194 ? 1.218 24.812 8.305 1 98.38 194 LEU A C 1
ATOM 1471 O O . LEU A 1 194 ? 1.357 24.094 9.305 1 98.38 194 LEU A O 1
ATOM 1475 N N . GLY A 1 195 ? 0.807 26.031 8.375 1 97.62 195 GLY A N 1
ATOM 1476 C CA . GLY A 1 195 ? 0.475 26.656 9.648 1 97.62 195 GLY A CA 1
ATOM 1477 C C . GLY A 1 195 ? -0.841 26.172 10.219 1 97.62 195 GLY A C 1
ATOM 1478 O O . GLY A 1 195 ? -1.761 25.828 9.477 1 97.62 195 GLY A O 1
ATOM 1479 N N . ALA A 1 196 ? -0.934 26.234 11.523 1 96.31 196 ALA A N 1
ATOM 1480 C CA . ALA A 1 196 ? -2.113 25.734 12.234 1 96.31 196 ALA A CA 1
ATOM 1481 C C . ALA A 1 196 ? -3.354 26.547 11.859 1 96.31 196 ALA A C 1
ATOM 1483 O O . ALA A 1 196 ? -4.477 26.047 11.93 1 96.31 196 ALA A O 1
ATOM 1484 N N . GLU A 1 197 ? -3.141 27.766 11.461 1 95.69 197 GLU A N 1
ATOM 1485 C CA . GLU A 1 197 ? -4.25 28.641 11.125 1 95.69 197 GLU A CA 1
ATOM 1486 C C . GLU A 1 197 ? -5.012 28.125 9.906 1 95.69 197 GLU A C 1
ATOM 1488 O O . GLU A 1 197 ? -6.145 28.547 9.648 1 95.69 197 GLU A O 1
ATOM 1493 N N . CYS A 1 198 ? -4.383 27.203 9.141 1 97.88 198 CYS A N 1
ATOM 1494 C CA . CYS A 1 198 ? -4.984 26.672 7.922 1 97.88 198 CYS A CA 1
ATOM 1495 C C . CYS A 1 198 ? -6.062 25.641 8.242 1 97.88 198 CYS A C 1
ATOM 1497 O O . CYS A 1 198 ? -6.852 25.266 7.375 1 97.88 198 CYS A O 1
ATOM 1499 N N . ALA A 1 199 ? -6.137 25.188 9.477 1 98 199 ALA A N 1
ATOM 1500 C CA . ALA A 1 199 ? -6.93 24.016 9.82 1 98 199 ALA A CA 1
ATOM 1501 C C . ALA A 1 199 ? -8.398 24.219 9.469 1 98 199 ALA A C 1
ATOM 1503 O O . ALA A 1 199 ? -8.992 23.422 8.734 1 98 199 ALA A O 1
ATOM 1504 N N . GLU A 1 200 ? -8.984 25.281 9.984 1 97.81 200 GLU A N 1
ATOM 1505 C CA . GLU A 1 200 ? -10.398 25.531 9.742 1 97.81 200 GLU A CA 1
ATOM 1506 C C . GLU A 1 200 ? -10.672 25.75 8.258 1 97.81 200 GLU A C 1
ATOM 1508 O O . GLU A 1 200 ? -11.656 25.234 7.727 1 97.81 200 GLU A O 1
ATOM 1513 N N . TRP A 1 201 ? -9.852 26.5 7.602 1 98.5 201 TRP A N 1
ATOM 1514 C CA . TRP A 1 201 ? -10.008 26.781 6.18 1 98.5 201 TRP A CA 1
ATOM 1515 C C . TRP A 1 201 ? -9.953 25.5 5.359 1 98.5 201 TRP A C 1
ATOM 1517 O O . TRP A 1 201 ? -10.789 25.281 4.477 1 98.5 201 TRP A O 1
ATOM 1527 N N . LEU A 1 202 ? -9 24.609 5.609 1 98.62 202 LEU A N 1
ATOM 1528 C CA . LEU A 1 202 ? -8.875 23.344 4.895 1 98.62 202 LEU A CA 1
ATOM 1529 C C . LEU A 1 202 ? -10.109 22.484 5.098 1 98.62 202 LEU A C 1
ATOM 1531 O O . LEU A 1 202 ? -10.578 21.828 4.16 1 98.62 202 LEU A O 1
ATOM 1535 N N . ASP A 1 203 ? -10.547 22.469 6.367 1 98.44 203 ASP A N 1
ATOM 1536 C CA . ASP A 1 203 ? -11.766 21.719 6.664 1 98.44 203 ASP A CA 1
ATOM 1537 C C . ASP A 1 203 ? -12.945 22.25 5.855 1 98.44 203 ASP A C 1
ATOM 1539 O O . ASP A 1 203 ? -13.719 21.469 5.289 1 98.44 203 ASP A O 1
ATOM 1543 N N . GLU A 1 204 ? -13.062 23.578 5.785 1 97.88 204 GLU A N 1
ATOM 1544 C CA . GLU A 1 204 ? -14.141 24.234 5.043 1 97.88 204 GLU A CA 1
ATOM 1545 C C . GLU A 1 204 ? -14.047 23.922 3.551 1 97.88 204 GLU A C 1
ATOM 1547 O O . GLU A 1 204 ? -15.062 23.828 2.863 1 97.88 204 GLU A O 1
ATOM 1552 N N . GLN A 1 205 ? -12.812 23.75 3.02 1 98.38 205 GLN A N 1
ATOM 1553 C CA . GLN A 1 205 ? -12.617 23.406 1.615 1 98.38 205 GLN A CA 1
ATOM 1554 C C . GLN A 1 205 ? -12.984 21.953 1.346 1 98.38 205 GLN A C 1
ATOM 1556 O O . GLN A 1 205 ? -13.078 21.531 0.19 1 98.38 205 GLN A O 1
ATOM 1561 N N . GLY A 1 206 ? -13.133 21.141 2.395 1 98.44 206 GLY A N 1
ATOM 1562 C CA . GLY A 1 206 ? -13.562 19.766 2.232 1 98.44 206 GLY A CA 1
ATOM 1563 C C . GLY A 1 206 ? -12.398 18.797 2.086 1 98.44 206 GLY A C 1
ATOM 1564 O O . GLY A 1 206 ? -12.586 17.672 1.631 1 98.44 206 GLY A O 1
ATOM 1565 N N . VAL A 1 207 ? -11.25 19.172 2.514 1 98.69 207 VAL A N 1
ATOM 1566 C CA . VAL A 1 207 ? -10.055 18.328 2.377 1 98.69 207 VAL A CA 1
ATOM 1567 C C . VAL A 1 207 ? -10.18 17.109 3.285 1 98.69 207 VAL A C 1
ATOM 1569 O O . VAL A 1 207 ? -10.625 17.219 4.43 1 98.69 207 VAL A O 1
ATOM 1572 N N . SER A 1 208 ? -9.812 15.953 2.758 1 98.81 208 SER A N 1
ATOM 1573 C CA . SER A 1 208 ? -9.93 14.703 3.5 1 98.81 208 SER A CA 1
ATOM 1574 C C . SER A 1 208 ? -8.586 14.297 4.102 1 98.81 208 SER A C 1
ATOM 1576 O O . SER A 1 208 ? -8.539 13.602 5.117 1 98.81 208 SER A O 1
ATOM 1578 N N . LEU A 1 209 ? -7.559 14.672 3.469 1 98.69 209 LEU A N 1
ATOM 1579 C CA . LEU A 1 209 ? -6.195 14.25 3.771 1 98.69 209 LEU A CA 1
ATOM 1580 C C . LEU A 1 209 ? -5.188 15.312 3.344 1 98.69 209 LEU A C 1
ATOM 1582 O O . LEU A 1 209 ? -5.336 15.922 2.283 1 98.69 209 LEU A O 1
ATOM 1586 N N . VAL A 1 210 ? -4.203 15.586 4.203 1 98.94 210 VAL A N 1
ATOM 1587 C CA . VAL A 1 210 ? -3.096 16.469 3.857 1 98.94 210 VAL A CA 1
ATOM 1588 C C . VAL A 1 210 ? -1.777 15.703 3.953 1 98.94 210 VAL A C 1
ATOM 1590 O O . VAL A 1 210 ? -1.546 14.969 4.918 1 98.94 210 VAL A O 1
ATOM 1593 N N . GLY A 1 211 ? -0.963 15.797 2.959 1 98.88 211 GLY A N 1
ATOM 1594 C CA . GLY A 1 211 ? 0.35 15.172 2.951 1 98.88 211 GLY A CA 1
ATOM 1595 C C . GLY A 1 211 ? 1.473 16.141 2.641 1 98.88 211 GLY A C 1
ATOM 1596 O O . GLY A 1 211 ? 1.253 17.156 1.982 1 98.88 211 GLY A O 1
ATOM 1597 N N . ALA A 1 212 ? 2.666 15.844 3.104 1 98.81 212 ALA A N 1
ATOM 1598 C CA . ALA A 1 212 ? 3.834 16.672 2.824 1 98.81 212 ALA A CA 1
ATOM 1599 C C . ALA A 1 212 ? 5.105 15.836 2.766 1 98.81 212 ALA A C 1
ATOM 1601 O O . ALA A 1 212 ? 5.098 14.656 3.133 1 98.81 212 ALA A O 1
ATOM 1602 N N . ASP A 1 213 ? 6.145 16.453 2.271 1 98.5 213 ASP A N 1
ATOM 1603 C CA . ASP A 1 213 ? 7.43 15.789 2.109 1 98.5 213 ASP A CA 1
ATOM 1604 C C . ASP A 1 213 ? 8.297 15.945 3.355 1 98.5 213 ASP A C 1
ATOM 1606 O O . ASP A 1 213 ? 9.453 15.508 3.377 1 98.5 213 ASP A O 1
ATOM 1610 N N . ASN A 1 214 ? 7.762 16.578 4.383 1 97.25 214 ASN A N 1
ATOM 1611 C CA . ASN A 1 214 ? 8.523 16.766 5.613 1 97.25 214 ASN A CA 1
ATOM 1612 C C . ASN A 1 214 ? 8.07 15.805 6.703 1 97.25 214 ASN A C 1
ATOM 1614 O O . ASN A 1 214 ? 7.289 14.883 6.445 1 97.25 214 ASN A O 1
ATOM 1618 N N . ILE A 1 215 ? 8.5 15.961 7.984 1 96.12 215 ILE A N 1
ATOM 1619 C CA . ILE A 1 215 ? 8.367 14.977 9.062 1 96.12 215 ILE A CA 1
ATOM 1620 C C . ILE A 1 215 ? 6.941 15 9.609 1 96.12 215 ILE A C 1
ATOM 1622 O O . ILE A 1 215 ? 6.41 13.969 10.016 1 96.12 215 ILE A O 1
ATOM 1626 N N . ALA A 1 216 ? 6.234 16.203 9.508 1 96.5 216 ALA A N 1
ATOM 1627 C CA . ALA A 1 216 ? 4.996 16.25 10.273 1 96.5 216 ALA A CA 1
ATOM 1628 C C . ALA A 1 216 ? 3.959 17.125 9.594 1 96.5 216 ALA A C 1
ATOM 1630 O O . ALA A 1 216 ? 3.045 17.641 10.242 1 96.5 216 ALA A O 1
ATOM 1631 N N . VAL A 1 217 ? 4.113 17.453 8.297 1 98.19 217 VAL A N 1
ATOM 1632 C CA . VAL A 1 217 ? 3.209 18.297 7.523 1 98.19 217 VAL A CA 1
ATOM 1633 C C . VAL A 1 217 ? 3.301 19.734 8.008 1 98.19 217 VAL A C 1
ATOM 1635 O O . VAL A 1 217 ? 3.381 20.656 7.207 1 98.19 217 VAL A O 1
ATOM 1638 N N . GLU A 1 218 ? 3.318 19.953 9.328 1 98.31 218 GLU A N 1
ATOM 1639 C CA . GLU A 1 218 ? 3.402 21.281 9.945 1 98.31 218 GLU A CA 1
ATOM 1640 C C . GLU A 1 218 ? 4.84 21.625 10.312 1 98.31 218 GLU A C 1
ATOM 1642 O O . GLU A 1 218 ? 5.707 20.75 10.344 1 98.31 218 GLU A O 1
ATOM 1647 N N . PRO A 1 219 ? 5.102 22.906 10.516 1 97.69 219 PRO A N 1
ATOM 1648 C CA . PRO A 1 219 ? 6.48 23.312 10.789 1 97.69 219 PRO A CA 1
ATOM 1649 C C . PRO A 1 219 ? 6.957 22.891 12.18 1 97.69 219 PRO A C 1
ATOM 1651 O O . PRO A 1 219 ? 6.141 22.719 13.086 1 97.69 219 PRO A O 1
ATOM 1654 N N . PHE A 1 220 ? 8.188 22.703 12.195 1 95 220 PHE A N 1
ATOM 1655 C CA . PHE A 1 220 ? 8.844 22.516 13.477 1 95 220 PHE A CA 1
ATOM 1656 C C . PHE A 1 220 ? 10.094 23.391 13.57 1 95 220 PHE A C 1
ATOM 1658 O O . PHE A 1 220 ? 10.945 23.359 12.68 1 95 220 PHE A O 1
ATOM 1665 N N . PRO A 1 221 ? 10.297 24.188 14.719 1 95.38 221 PRO A N 1
ATOM 1666 C CA . PRO A 1 221 ? 9.32 24.438 15.781 1 95.38 221 PRO A CA 1
ATOM 1667 C C . PRO A 1 221 ? 8.023 25.047 15.266 1 95.38 221 PRO A C 1
ATOM 1669 O O . PRO A 1 221 ? 8.016 25.703 14.227 1 95.38 221 PRO A O 1
ATOM 1672 N N . SER A 1 222 ? 6.898 24.812 16 1 94.56 222 SER A N 1
ATOM 1673 C CA . SER A 1 222 ? 5.559 25.156 15.539 1 94.56 222 SER A CA 1
ATOM 1674 C C . SER A 1 222 ? 5.348 26.656 15.516 1 94.56 222 SER A C 1
ATOM 1676 O O . SER A 1 222 ? 4.516 27.172 14.766 1 94.56 222 SER A O 1
ATOM 1678 N N . GLY A 1 223 ? 6.016 27.375 16.359 1 90.12 223 GLY A N 1
ATOM 1679 C CA . GLY A 1 223 ? 5.828 28.797 16.531 1 90.12 223 GLY A CA 1
ATOM 1680 C C . GLY A 1 223 ? 4.672 29.156 17.438 1 90.12 223 GLY A C 1
ATOM 1681 O O . GLY A 1 223 ? 4.371 30.328 17.641 1 90.12 223 GLY A O 1
ATOM 1682 N N . VAL A 1 224 ? 3.982 28.188 17.922 1 91.31 224 VAL A N 1
ATOM 1683 C CA . VAL A 1 224 ? 2.881 28.391 18.859 1 91.31 224 VAL A CA 1
ATOM 1684 C C . VAL A 1 224 ? 3.344 28.078 20.281 1 91.31 224 VAL A C 1
ATOM 1686 O O . VAL A 1 224 ? 3.865 26.984 20.531 1 91.31 224 VAL A O 1
ATOM 1689 N N . ASP A 1 225 ? 3.16 28.953 21.156 1 89.62 225 ASP A N 1
ATOM 1690 C CA . ASP A 1 225 ? 3.654 28.828 22.531 1 89.62 225 ASP A CA 1
ATOM 1691 C C . ASP A 1 225 ? 3.096 27.578 23.203 1 89.62 225 ASP A C 1
ATOM 1693 O O . ASP A 1 225 ? 1.878 27.391 23.25 1 89.62 225 ASP A O 1
ATOM 1697 N N . GLU A 1 226 ? 3.951 26.656 23.656 1 90.56 226 GLU A N 1
ATOM 1698 C CA . GLU A 1 226 ? 3.693 25.5 24.5 1 90.56 226 GLU A CA 1
ATOM 1699 C C . GLU A 1 226 ? 2.912 24.422 23.734 1 90.56 226 GLU A C 1
ATOM 1701 O O . GLU A 1 226 ? 2.35 23.516 24.344 1 90.56 226 GLU A O 1
ATOM 1706 N N . VAL A 1 227 ? 2.766 24.625 22.469 1 93.5 227 VAL A N 1
ATOM 1707 C CA . VAL A 1 227 ? 2.096 23.609 21.656 1 93.5 227 VAL A CA 1
ATOM 1708 C C . VAL A 1 227 ? 3.021 23.141 20.547 1 93.5 227 VAL A C 1
ATOM 1710 O O . VAL A 1 227 ? 3.377 23.922 19.656 1 93.5 227 VAL A O 1
ATOM 1713 N N . GLN A 1 228 ? 3.369 21.938 20.5 1 94.56 228 GLN A N 1
ATOM 1714 C CA . GLN A 1 228 ? 4.383 21.422 19.578 1 94.56 228 GLN A CA 1
ATOM 1715 C C . GLN A 1 228 ? 3.779 21.078 18.234 1 94.56 228 GLN A C 1
ATOM 1717 O O . GLN A 1 228 ? 4.422 21.266 17.188 1 94.56 228 GLN A O 1
ATOM 1722 N N . VAL A 1 229 ? 2.545 20.547 18.219 1 96.81 229 VAL A N 1
ATOM 1723 C CA . VAL A 1 229 ? 1.934 20.109 16.969 1 96.81 229 VAL A CA 1
ATOM 1724 C C . VAL A 1 229 ? 0.503 20.641 16.875 1 96.81 229 VAL A C 1
ATOM 1726 O O . VAL A 1 229 ? -0.445 19.859 16.75 1 96.81 229 VAL A O 1
ATOM 1729 N N . PRO A 1 230 ? 0.363 21.984 16.812 1 98 230 PRO A N 1
ATOM 1730 C CA . PRO A 1 230 ? -0.974 22.594 16.844 1 98 230 PRO A CA 1
ATOM 1731 C C . PRO A 1 230 ? -1.819 22.188 15.633 1 98 230 PRO A C 1
ATOM 1733 O O . PRO A 1 230 ? -3.043 22.078 15.742 1 98 230 PRO A O 1
ATOM 1736 N N . LEU A 1 231 ? -1.218 21.969 14.516 1 98.38 231 LEU A N 1
ATOM 1737 C CA . LEU A 1 231 ? -1.997 21.594 13.344 1 98.38 231 LEU A CA 1
ATOM 1738 C C . LEU A 1 231 ? -2.525 20.156 13.484 1 98.38 231 LEU A C 1
ATOM 1740 O O . LEU A 1 231 ? -3.654 19.875 13.086 1 98.38 231 LEU A O 1
ATOM 1744 N N . HIS A 1 232 ? -1.717 19.219 14.008 1 98.38 232 HIS A N 1
ATOM 1745 C CA . HIS A 1 232 ? -2.197 17.875 14.281 1 98.38 232 HIS A CA 1
ATOM 1746 C C . HIS A 1 232 ? -3.467 17.906 15.125 1 98.38 232 HIS A C 1
ATOM 1748 O O . HIS A 1 232 ? -4.43 17.188 14.836 1 98.38 232 HIS A O 1
ATOM 1754 N N . ILE A 1 233 ? -3.441 18.719 16.141 1 97.88 233 ILE A N 1
ATOM 1755 C CA . ILE A 1 233 ? -4.594 18.797 17.031 1 97.88 233 ILE A CA 1
ATOM 1756 C C . ILE A 1 233 ? -5.777 19.422 16.297 1 97.88 233 ILE A C 1
ATOM 1758 O O . ILE A 1 233 ? -6.879 18.859 16.312 1 97.88 233 ILE A O 1
ATOM 1762 N N . ALA A 1 234 ? -5.547 20.453 15.562 1 98 234 ALA A N 1
ATOM 1763 C CA . ALA A 1 234 ? -6.625 21.219 14.93 1 98 234 ALA A CA 1
ATOM 1764 C C . ALA A 1 234 ? -7.238 20.438 13.766 1 98 234 ALA A C 1
ATOM 1766 O O . ALA A 1 234 ? -8.453 20.484 13.547 1 98 234 ALA A O 1
ATOM 1767 N N . LEU A 1 235 ? -6.453 19.688 13 1 98.31 235 LEU A N 1
ATOM 1768 C CA . LEU A 1 235 ? -6.949 19.016 11.805 1 98.31 235 LEU A CA 1
ATOM 1769 C C . LEU A 1 235 ? -7.301 17.562 12.094 1 98.31 235 LEU A C 1
ATOM 1771 O O . LEU A 1 235 ? -8.414 17.125 11.797 1 98.31 235 LEU A O 1
ATOM 1775 N N . MET A 1 236 ? -6.395 16.859 12.703 1 98.12 236 MET A N 1
ATOM 1776 C CA . MET A 1 236 ? -6.625 15.438 12.914 1 98.12 236 MET A CA 1
ATOM 1777 C C . MET A 1 236 ? -7.609 15.203 14.055 1 98.12 236 MET A C 1
ATOM 1779 O O . MET A 1 236 ? -8.656 14.594 13.859 1 98.12 236 MET A O 1
ATOM 1783 N N . ARG A 1 237 ? -7.293 15.727 15.234 1 98.31 237 ARG A N 1
ATOM 1784 C CA . ARG A 1 237 ? -8.141 15.492 16.391 1 98.31 237 ARG A CA 1
ATOM 1785 C C . ARG A 1 237 ? -9.477 16.219 16.25 1 98.31 237 ARG A C 1
ATOM 1787 O O . ARG A 1 237 ? -10.539 15.617 16.406 1 98.31 237 ARG A O 1
ATOM 1794 N N . ASP A 1 238 ? -9.414 17.469 15.891 1 98.56 238 ASP A N 1
ATOM 1795 C CA . ASP A 1 238 ? -10.617 18.281 15.961 1 98.56 238 ASP A CA 1
ATOM 1796 C C . ASP A 1 238 ? -11.484 18.109 14.719 1 98.56 238 ASP A C 1
ATOM 1798 O O . ASP A 1 238 ? -12.703 18.266 14.773 1 98.56 238 ASP A O 1
ATOM 1802 N N . ARG A 1 239 ? -10.883 17.75 13.539 1 98.75 239 ARG A N 1
ATOM 1803 C CA . ARG A 1 239 ? -11.648 17.828 12.305 1 98.75 239 ARG A CA 1
ATOM 1804 C C . ARG A 1 239 ? -11.547 16.516 11.516 1 98.75 239 ARG A C 1
ATOM 1806 O O . ARG A 1 239 ? -12.164 16.391 10.453 1 98.75 239 ARG A O 1
ATOM 1813 N N . GLY A 1 240 ? -10.797 15.508 11.945 1 98.75 240 GLY A N 1
ATOM 1814 C CA . GLY A 1 240 ? -10.758 14.164 11.391 1 98.75 240 GLY A CA 1
ATOM 1815 C C . GLY A 1 240 ? -9.977 14.078 10.094 1 98.75 240 GLY A C 1
ATOM 1816 O O . GLY A 1 240 ? -10.141 13.117 9.328 1 98.75 240 GLY A O 1
ATOM 1817 N N . VAL A 1 241 ? -9.164 15.102 9.773 1 98.88 241 VAL A N 1
ATOM 1818 C CA . VAL A 1 241 ? -8.367 15.094 8.555 1 98.88 241 VAL A CA 1
ATOM 1819 C C . VAL A 1 241 ? -7.07 14.32 8.789 1 98.88 241 VAL A C 1
ATOM 1821 O O . VAL A 1 241 ? -6.352 14.586 9.75 1 98.88 241 VAL A O 1
ATOM 1824 N N . HIS A 1 242 ? -6.773 13.359 7.945 1 98.81 242 HIS A N 1
ATOM 1825 C CA . HIS A 1 242 ? -5.598 12.508 8.094 1 98.81 242 HIS A CA 1
ATOM 1826 C C . HIS A 1 242 ? -4.352 13.195 7.535 1 98.81 242 HIS A C 1
ATOM 1828 O O . HIS A 1 242 ? -4.453 14.078 6.68 1 98.81 242 HIS A O 1
ATOM 1834 N N . PHE A 1 243 ? -3.236 12.742 8.109 1 98.88 243 PHE A N 1
ATOM 1835 C CA . PHE A 1 243 ? -1.948 13.234 7.637 1 98.88 243 PHE A CA 1
ATOM 1836 C C . PHE A 1 243 ? -1.15 12.117 6.973 1 98.88 243 PHE A C 1
ATOM 1838 O O . PHE A 1 243 ? -1.14 10.984 7.453 1 98.88 243 PHE A O 1
ATOM 1845 N N . MET A 1 244 ? -0.513 12.43 5.91 1 98.81 244 MET A N 1
ATOM 1846 C CA . MET A 1 244 ? 0.536 11.625 5.293 1 98.81 244 MET A CA 1
ATOM 1847 C C . MET A 1 244 ? 1.875 12.352 5.332 1 98.81 244 MET A C 1
ATOM 1849 O O . MET A 1 244 ? 1.962 13.523 4.957 1 98.81 244 MET A O 1
ATOM 1853 N N . GLU A 1 245 ? 2.865 11.672 5.754 1 98.44 245 GLU A N 1
ATOM 1854 C CA . GLU A 1 245 ? 4.137 12.336 6.023 1 98.44 245 GLU A CA 1
ATOM 1855 C C . GLU A 1 245 ? 5.289 11.633 5.312 1 98.44 245 GLU A C 1
ATOM 1857 O O . GLU A 1 245 ? 5.191 10.445 4.988 1 98.44 245 GLU A O 1
ATOM 1862 N N . LEU A 1 246 ? 6.332 12.414 5.016 1 98.06 246 LEU A N 1
ATOM 1863 C CA . LEU A 1 246 ? 7.566 11.938 4.402 1 98.06 246 LEU A CA 1
ATOM 1864 C C . LEU A 1 246 ? 7.305 11.414 2.992 1 98.06 246 LEU A C 1
ATOM 1866 O O . LEU A 1 246 ? 7.777 10.336 2.629 1 98.06 246 LEU A O 1
ATOM 1870 N N . LEU A 1 247 ? 6.539 12.203 2.283 1 98.81 247 LEU A N 1
ATOM 1871 C CA . LEU A 1 247 ? 6.289 11.891 0.88 1 98.81 247 LEU A CA 1
ATOM 1872 C C . LEU A 1 247 ? 7.484 12.281 0.017 1 98.81 247 LEU A C 1
ATOM 1874 O O . LEU A 1 247 ? 8.102 13.328 0.229 1 98.81 247 LEU A O 1
ATOM 1878 N N . ASP A 1 248 ? 7.836 11.43 -0.886 1 98.75 248 ASP A N 1
ATOM 1879 C CA . ASP A 1 248 ? 8.75 11.82 -1.952 1 98.75 248 ASP A CA 1
ATOM 1880 C C . ASP A 1 248 ? 7.996 12.461 -3.115 1 98.75 248 ASP A C 1
ATOM 1882 O O . ASP A 1 248 ? 7.383 11.758 -3.926 1 98.75 248 ASP A O 1
ATOM 1886 N N . LEU A 1 249 ? 8.094 13.773 -3.23 1 98.88 249 LEU A N 1
ATOM 1887 C CA . LEU A 1 249 ? 7.25 14.5 -4.176 1 98.88 249 LEU A CA 1
ATOM 1888 C C . LEU A 1 249 ? 8.086 15.07 -5.32 1 98.88 249 LEU A C 1
ATOM 1890 O O . LEU A 1 249 ? 7.594 15.891 -6.098 1 98.88 249 LEU A O 1
ATOM 1894 N N . GLU A 1 250 ? 9.336 14.625 -5.422 1 98.56 250 GLU A N 1
ATOM 1895 C CA . GLU A 1 250 ? 10.25 15.203 -6.406 1 98.56 250 GLU A CA 1
ATOM 1896 C C . GLU A 1 250 ? 9.805 14.883 -7.828 1 98.56 250 GLU A C 1
ATOM 1898 O O . GLU A 1 250 ? 9.68 15.789 -8.664 1 98.56 250 GLU A O 1
ATOM 1903 N N . LYS A 1 251 ? 9.508 13.617 -8.094 1 98.44 251 LYS A N 1
ATOM 1904 C CA . LYS A 1 251 ? 9.109 13.234 -9.445 1 98.44 251 LYS A CA 1
ATOM 1905 C C . LYS A 1 251 ? 7.77 13.867 -9.82 1 98.44 251 LYS A C 1
ATOM 1907 O O . LYS A 1 251 ? 7.543 14.203 -10.984 1 98.44 251 LYS A O 1
ATOM 1912 N N . LEU A 1 252 ? 6.895 13.969 -8.852 1 98.75 252 LEU A N 1
ATOM 1913 C CA . LEU A 1 252 ? 5.621 14.633 -9.109 1 98.75 252 LEU A CA 1
ATOM 1914 C C . LEU A 1 252 ? 5.84 16.094 -9.484 1 98.75 252 LEU A C 1
ATOM 1916 O O . LEU A 1 252 ? 5.234 16.594 -10.438 1 98.75 252 LEU A O 1
ATOM 1920 N N . ALA A 1 253 ? 6.672 16.766 -8.742 1 98.75 253 ALA A N 1
ATOM 1921 C CA . ALA A 1 253 ? 7.012 18.156 -9.055 1 98.75 253 ALA A CA 1
ATOM 1922 C C . ALA A 1 253 ? 7.582 18.281 -10.469 1 98.75 253 ALA A C 1
ATOM 1924 O O . ALA A 1 253 ? 7.215 19.188 -11.211 1 98.75 253 ALA A O 1
ATOM 1925 N N . GLU A 1 254 ? 8.453 17.359 -10.844 1 98.38 254 GLU A N 1
ATOM 1926 C CA . GLU A 1 254 ? 9.094 17.359 -12.156 1 98.38 254 GLU A CA 1
ATOM 1927 C C . GLU A 1 254 ? 8.07 17.156 -13.266 1 98.38 254 GLU A C 1
ATOM 1929 O O . GLU A 1 254 ? 8.258 17.641 -14.391 1 98.38 254 GLU A O 1
ATOM 1934 N N . SER A 1 255 ? 7.012 16.453 -12.992 1 98 255 SER A N 1
ATOM 1935 C CA . SER A 1 255 ? 6 16.156 -14 1 98 255 SER A CA 1
ATOM 1936 C C . SER A 1 255 ? 5.23 17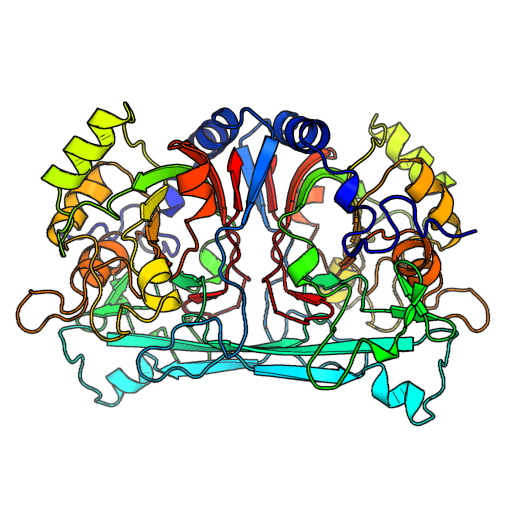.406 -14.391 1 98 255 SER A C 1
ATOM 1938 O O . SER A 1 255 ? 4.594 17.453 -15.445 1 98 255 SER A O 1
ATOM 1940 N N . GLY A 1 256 ? 5.109 18.406 -13.469 1 97.81 256 GLY A N 1
ATOM 1941 C CA . GLY A 1 256 ? 4.352 19.625 -13.711 1 97.81 256 GLY A CA 1
ATOM 1942 C C . GLY A 1 256 ? 2.865 19.469 -13.453 1 97.81 256 GLY A C 1
ATOM 1943 O O . GLY A 1 256 ? 2.094 20.406 -13.617 1 97.81 256 GLY A O 1
ATOM 1944 N N . ARG A 1 257 ? 2.479 18.25 -13.008 1 98.44 257 ARG A N 1
ATOM 1945 C CA . ARG A 1 257 ? 1.064 18 -12.75 1 98.44 257 ARG A CA 1
ATOM 1946 C C . ARG A 1 257 ? 0.663 18.5 -11.367 1 98.44 257 ARG A C 1
ATOM 1948 O O . ARG A 1 257 ? 1.415 18.344 -10.406 1 98.44 257 ARG A O 1
ATOM 1955 N N . HIS A 1 258 ? -0.536 19.109 -11.312 1 98.81 258 HIS A N 1
ATOM 1956 C CA . HIS A 1 258 ? -1.018 19.641 -10.039 1 98.81 258 HIS A CA 1
ATOM 1957 C C . HIS A 1 258 ? -2.293 18.938 -9.594 1 98.81 258 HIS A C 1
ATOM 1959 O O . HIS A 1 258 ? -2.756 19.125 -8.469 1 98.81 258 HIS A O 1
ATOM 1965 N N . GLU A 1 259 ? -2.908 18.188 -10.5 1 98.81 259 GLU A N 1
ATOM 1966 C CA . GLU A 1 259 ? -4.004 17.297 -10.148 1 98.81 259 GLU A CA 1
ATOM 1967 C C . GLU A 1 259 ? -3.785 15.898 -10.727 1 98.81 259 GLU A C 1
ATOM 1969 O O . GLU A 1 259 ? -3.264 15.758 -11.836 1 98.81 259 GLU A O 1
ATOM 1974 N N . PHE A 1 260 ? -4.164 14.898 -10.07 1 98.94 260 PHE A N 1
ATOM 1975 C CA . PHE A 1 260 ? -3.924 13.508 -10.438 1 98.94 260 PHE A CA 1
ATOM 1976 C C . PHE A 1 260 ? -4.801 12.57 -9.617 1 98.94 260 PHE A C 1
ATOM 1978 O O . PHE A 1 260 ? -5.418 12.984 -8.641 1 98.94 260 PHE A O 1
ATOM 1985 N N . LEU A 1 261 ? -4.914 11.336 -10.039 1 99 261 LEU A N 1
ATOM 1986 C CA . LEU A 1 261 ? -5.523 10.289 -9.219 1 99 261 LEU A CA 1
ATOM 1987 C C . LEU A 1 261 ? -4.562 9.836 -8.125 1 99 261 LEU A C 1
ATOM 1989 O O . LEU A 1 261 ? -3.461 9.367 -8.414 1 99 261 LEU A O 1
ATOM 1993 N N . LEU A 1 262 ? -4.957 10.086 -6.902 1 99 262 LEU A N 1
ATOM 1994 C CA . LEU A 1 262 ? -4.188 9.617 -5.754 1 99 262 LEU A CA 1
ATOM 1995 C C . LEU A 1 262 ? -4.781 8.328 -5.191 1 99 262 LEU A C 1
ATOM 1997 O O . LEU A 1 262 ? -5.984 8.258 -4.93 1 99 262 LEU A O 1
ATOM 2001 N N . VAL A 1 263 ? -3.961 7.32 -5.055 1 98.94 263 VAL A N 1
ATOM 2002 C CA . VAL A 1 263 ? -4.355 6.078 -4.402 1 98.94 263 VAL A CA 1
ATOM 2003 C C . VAL A 1 263 ? -3.43 5.797 -3.219 1 98.94 263 VAL A C 1
ATOM 2005 O O . VAL A 1 263 ? -2.209 5.727 -3.383 1 98.94 263 VAL A O 1
ATOM 2008 N N . VAL A 1 264 ? -3.971 5.75 -2.053 1 98.88 264 VAL A N 1
ATOM 2009 C CA . VAL A 1 264 ? -3.293 5.387 -0.812 1 98.88 264 VAL A CA 1
ATOM 2010 C C . VAL A 1 264 ? -4.004 4.203 -0.162 1 98.88 264 VAL A C 1
ATOM 2012 O O . VAL A 1 264 ? -5.223 4.227 0.026 1 98.88 264 VAL A O 1
ATOM 2015 N N . SER A 1 265 ? -3.307 3.205 0.096 1 98.31 265 SER A N 1
ATOM 2016 C CA . SER A 1 265 ? -3.879 2.045 0.772 1 98.31 265 SER A CA 1
ATOM 2017 C C . SER A 1 265 ? -2.984 1.574 1.914 1 98.31 265 SER A C 1
ATOM 2019 O O . SER A 1 265 ? -2.072 0.771 1.704 1 98.31 265 SER A O 1
ATOM 2021 N N . PRO A 1 266 ? -3.281 2.023 3.102 1 98.75 266 PRO A N 1
ATOM 2022 C CA . PRO A 1 266 ? -2.469 1.582 4.238 1 98.75 266 PRO A CA 1
ATOM 2023 C C . PRO A 1 266 ? -2.572 0.079 4.488 1 98.75 266 PRO A C 1
ATOM 2025 O O . PRO A 1 266 ? -3.602 -0.531 4.184 1 98.75 266 PRO A O 1
ATOM 2028 N N . LEU A 1 267 ? -1.426 -0.503 4.973 1 98.69 267 LEU A N 1
ATOM 2029 C CA . LEU A 1 267 ? -1.564 -1.84 5.539 1 98.69 267 LEU A CA 1
ATOM 2030 C C . LEU A 1 267 ? -2.627 -1.858 6.633 1 98.69 267 LEU A C 1
ATOM 2032 O O . LEU A 1 267 ? -2.639 -0.99 7.508 1 98.69 267 LEU A O 1
ATOM 2036 N N . PRO A 1 268 ? -3.539 -2.801 6.488 1 98.56 268 PRO A N 1
ATOM 2037 C CA . PRO A 1 268 ? -4.605 -2.818 7.488 1 98.56 268 PRO A CA 1
ATOM 2038 C C . PRO A 1 268 ? -4.172 -3.469 8.805 1 98.56 268 PRO A C 1
ATOM 2040 O O . PRO A 1 268 ? -4.711 -4.508 9.188 1 98.56 268 PRO A O 1
ATOM 2043 N N . ILE A 1 269 ? -3.24 -2.838 9.492 1 98.69 269 ILE A N 1
ATOM 2044 C CA . ILE A 1 269 ? -2.762 -3.273 10.805 1 98.69 269 ILE A CA 1
ATOM 2045 C C . ILE A 1 269 ? -3.863 -3.094 11.844 1 98.69 269 ILE A C 1
ATOM 2047 O O . ILE A 1 269 ? -4.199 -1.965 12.211 1 98.69 269 ILE A O 1
ATOM 2051 N N . VAL A 1 270 ? -4.387 -4.18 12.367 1 98.25 270 VAL A N 1
ATOM 2052 C CA . VAL A 1 270 ? -5.473 -4.098 13.336 1 98.25 270 VAL A CA 1
ATOM 2053 C C . VAL A 1 270 ? -4.98 -3.42 14.617 1 98.25 270 VAL A C 1
ATOM 2055 O O . VAL A 1 270 ? -4.027 -3.889 15.242 1 98.25 270 VAL A O 1
ATOM 2058 N N . GLY A 1 271 ? -5.578 -2.307 14.93 1 98.56 271 GLY A N 1
ATOM 2059 C CA . GLY A 1 271 ? -5.199 -1.552 16.109 1 98.56 271 GLY A CA 1
ATOM 2060 C C . GLY A 1 271 ? -4.02 -0.628 15.883 1 98.56 271 GLY A C 1
ATOM 2061 O O . GLY A 1 271 ? -3.553 0.035 16.812 1 98.56 271 GLY A O 1
ATOM 2062 N N . GLY A 1 272 ? -3.5 -0.564 14.672 1 98.81 272 GLY A N 1
ATOM 2063 C CA . GLY A 1 272 ? -2.391 0.328 14.367 1 98.81 272 GLY A CA 1
ATOM 2064 C C . GLY A 1 272 ? -2.756 1.796 14.5 1 98.81 272 GLY A C 1
ATOM 2065 O O . GLY A 1 272 ? -3.861 2.199 14.125 1 98.81 272 GLY A O 1
ATOM 2066 N N . VAL A 1 273 ? -1.818 2.611 14.953 1 98.88 273 VAL A N 1
ATOM 2067 C CA . VAL A 1 273 ? -2.076 4.039 15.094 1 98.88 273 VAL A CA 1
ATOM 2068 C C . VAL A 1 273 ? -1.452 4.797 13.922 1 98.88 273 VAL A C 1
ATOM 2070 O O . VAL A 1 273 ? -1.423 6.031 13.914 1 98.88 273 VAL A O 1
ATOM 2073 N N . GLY A 1 274 ? -0.93 4.133 12.992 1 98.69 274 GLY A N 1
ATOM 2074 C CA . GLY A 1 274 ? -0.407 4.52 11.688 1 98.69 274 GLY A CA 1
ATOM 2075 C C . GLY A 1 274 ? -0.022 3.336 10.82 1 98.69 274 GLY A C 1
ATOM 2076 O O . GLY A 1 274 ? -0.196 2.184 11.227 1 98.69 274 GLY A O 1
ATOM 2077 N N . SER A 1 275 ? 0.431 3.633 9.664 1 98.81 275 SER A N 1
ATOM 2078 C CA . SER A 1 275 ? 0.884 2.592 8.742 1 98.81 275 SER A CA 1
ATOM 2079 C C . SER A 1 275 ? 1.884 3.145 7.734 1 98.81 275 SER A C 1
ATOM 2081 O O . SER A 1 275 ? 1.679 4.227 7.176 1 98.81 275 SER A O 1
ATOM 2083 N N . PRO A 1 276 ? 3.018 2.383 7.516 1 98.5 276 PRO A N 1
ATOM 2084 C CA . PRO A 1 276 ? 3.75 2.689 6.285 1 98.5 276 PRO A CA 1
ATOM 2085 C C . PRO A 1 276 ? 2.889 2.541 5.031 1 98.5 276 PRO A C 1
ATOM 2087 O O . PRO A 1 276 ? 2.041 1.648 4.965 1 98.5 276 PRO A O 1
ATOM 2090 N N . VAL A 1 277 ? 3.039 3.457 4.156 1 98.75 277 VAL A N 1
ATOM 2091 C CA . VAL A 1 277 ? 2.291 3.408 2.904 1 98.75 277 VAL A CA 1
ATOM 2092 C C . VAL A 1 277 ? 3.227 3.693 1.73 1 98.75 277 VAL A C 1
ATOM 2094 O O . VAL A 1 277 ? 4.336 4.195 1.921 1 98.75 277 VAL A O 1
ATOM 2097 N N . ALA A 1 278 ? 2.83 3.297 0.568 1 98.75 278 ALA A N 1
ATOM 2098 C CA . ALA A 1 278 ? 3.436 3.666 -0.709 1 98.75 278 ALA A CA 1
ATOM 2099 C C . ALA A 1 278 ? 2.404 4.281 -1.647 1 98.75 278 ALA A C 1
ATOM 2101 O O . ALA A 1 278 ? 1.958 3.637 -2.6 1 98.75 278 ALA A O 1
ATOM 2102 N N . PRO A 1 279 ? 2.066 5.566 -1.4 1 98.88 279 PRO A N 1
ATOM 2103 C CA . PRO A 1 279 ? 1.031 6.207 -2.213 1 98.88 279 PRO A CA 1
ATOM 2104 C C . PRO A 1 279 ? 1.407 6.289 -3.691 1 98.88 279 PRO A C 1
ATOM 2106 O O . PRO A 1 279 ? 2.59 6.395 -4.027 1 98.88 279 PRO A O 1
ATOM 2109 N N . VAL A 1 280 ? 0.378 6.254 -4.559 1 98.94 280 VAL A N 1
ATOM 2110 C CA . VAL A 1 280 ? 0.585 6.285 -6.004 1 98.94 280 VAL A CA 1
ATOM 2111 C C . VAL A 1 280 ? -0.132 7.492 -6.605 1 98.94 280 VAL A C 1
ATOM 2113 O O . VAL A 1 280 ? -1.301 7.742 -6.301 1 98.94 280 VAL A O 1
ATOM 2116 N N . ALA A 1 281 ? 0.548 8.289 -7.344 1 98.94 281 ALA A N 1
ATOM 2117 C CA . ALA A 1 281 ? -0.058 9.289 -8.219 1 98.94 281 ALA A CA 1
ATOM 2118 C C . ALA A 1 281 ? -0.178 8.766 -9.648 1 98.94 281 ALA A C 1
ATOM 2120 O O . ALA A 1 281 ? 0.826 8.43 -10.273 1 98.94 281 ALA A O 1
ATOM 2121 N N . VAL A 1 282 ? -1.345 8.625 -10.133 1 98.94 282 VAL A N 1
ATOM 2122 C CA . VAL A 1 282 ? -1.573 8.25 -11.523 1 98.94 282 VAL A CA 1
ATOM 2123 C C . VAL A 1 282 ? -1.886 9.484 -12.352 1 98.94 282 VAL A C 1
ATOM 2125 O O . VAL A 1 282 ? -2.875 10.18 -12.102 1 98.94 282 VAL A O 1
ATOM 2128 N N . LEU A 1 283 ? -1.092 9.766 -13.336 1 98.81 283 LEU A N 1
ATOM 2129 C CA . LEU A 1 283 ? -1.115 11.031 -14.055 1 98.81 283 LEU A CA 1
ATOM 2130 C C . LEU A 1 283 ? -1.886 10.898 -15.367 1 98.81 283 LEU A C 1
ATOM 2132 O O . LEU A 1 283 ? -1.843 9.852 -16.016 1 98.81 283 LEU A O 1
ATOM 2136 N N . MET B 1 1 ? 11.875 -23.484 -22.062 1 83.5 1 MET B N 1
ATOM 2137 C CA . MET B 1 1 ? 12.125 -22.188 -22.656 1 83.5 1 MET B CA 1
ATOM 2138 C C . MET B 1 1 ? 11.734 -21.062 -21.703 1 83.5 1 MET B C 1
ATOM 2140 O O . MET B 1 1 ? 10.734 -21.172 -21 1 83.5 1 MET B O 1
ATOM 2144 N N . ASN B 1 2 ? 12.695 -20.125 -21.391 1 94.31 2 ASN B N 1
ATOM 2145 C CA . ASN B 1 2 ? 12.43 -19.016 -20.5 1 94.31 2 ASN B CA 1
ATOM 2146 C C . ASN B 1 2 ? 12.383 -17.688 -21.25 1 94.31 2 ASN B C 1
ATOM 2148 O O . ASN B 1 2 ? 12.586 -17.641 -22.469 1 94.31 2 ASN B O 1
ATOM 2152 N N . SER B 1 3 ? 11.906 -16.625 -20.656 1 96.62 3 SER B N 1
ATOM 2153 C CA . SER B 1 3 ? 11.75 -15.312 -21.266 1 96.62 3 SER B CA 1
ATOM 2154 C C . SER B 1 3 ? 12.883 -14.375 -20.859 1 96.62 3 SER B C 1
ATOM 2156 O O . SER B 1 3 ? 12.711 -13.156 -20.844 1 96.62 3 SER B O 1
ATOM 2158 N N . TRP B 1 4 ? 14.055 -14.961 -20.516 1 98 4 TRP B N 1
ATOM 2159 C CA . TRP B 1 4 ? 15.18 -14.133 -20.109 1 98 4 TRP B CA 1
ATOM 2160 C C . TRP B 1 4 ? 15.695 -13.289 -21.266 1 98 4 TRP B C 1
ATOM 2162 O O . TRP B 1 4 ? 15.711 -13.742 -22.406 1 98 4 TRP B O 1
ATOM 2172 N N . GLY B 1 5 ? 16.016 -12.102 -20.953 1 97.88 5 GLY B N 1
ATOM 2173 C CA . GLY B 1 5 ? 16.562 -11.203 -21.953 1 97.88 5 GLY B CA 1
ATOM 2174 C C . GLY B 1 5 ? 15.5 -10.43 -22.703 1 97.88 5 GLY B C 1
ATOM 2175 O O . GLY B 1 5 ? 15.812 -9.5 -23.453 1 97.88 5 GLY B O 1
ATOM 2176 N N . THR B 1 6 ? 14.195 -10.719 -22.531 1 97.69 6 THR B N 1
ATOM 2177 C CA . THR B 1 6 ? 13.094 -10.078 -23.25 1 97.69 6 THR B CA 1
ATOM 2178 C C . THR B 1 6 ? 13.148 -8.562 -23.078 1 97.69 6 THR B C 1
ATOM 2180 O O . THR B 1 6 ? 12.891 -7.82 -24.031 1 97.69 6 THR B O 1
ATOM 2183 N N . TRP B 1 7 ? 13.508 -8.062 -21.938 1 98.25 7 TRP B N 1
ATOM 2184 C CA . TRP B 1 7 ? 13.547 -6.633 -21.656 1 98.25 7 TRP B CA 1
ATOM 2185 C C . TRP B 1 7 ? 14.969 -6.172 -21.359 1 98.25 7 TRP B C 1
ATOM 2187 O O . TRP B 1 7 ? 15.172 -5.238 -20.578 1 98.25 7 TRP B O 1
ATOM 2197 N N . GLY B 1 8 ? 15.891 -6.891 -21.875 1 98.31 8 GLY B N 1
ATOM 2198 C CA . GLY B 1 8 ? 17.297 -6.57 -21.688 1 98.31 8 GLY B CA 1
ATOM 2199 C C . GLY B 1 8 ? 17.969 -7.445 -20.656 1 98.31 8 GLY B C 1
ATOM 2200 O O . GLY B 1 8 ? 17.328 -7.926 -19.719 1 98.31 8 GLY B O 1
ATOM 2201 N N . GLN B 1 9 ? 19.203 -7.531 -20.703 1 97.75 9 GLN B N 1
ATOM 2202 C CA . GLN B 1 9 ? 20 -8.438 -19.875 1 97.75 9 GLN B CA 1
ATOM 2203 C C . GLN B 1 9 ? 20.062 -7.938 -18.438 1 97.75 9 GLN B C 1
ATOM 2205 O O . GLN B 1 9 ? 20.375 -8.703 -17.531 1 97.75 9 GLN B O 1
ATOM 2210 N N . GLU B 1 10 ? 19.766 -6.66 -18.234 1 98.19 10 GLU B N 1
ATOM 2211 C CA . GLU B 1 10 ? 19.875 -6.09 -16.891 1 98.19 10 GLU B CA 1
ATOM 2212 C C . GLU B 1 10 ? 18.5 -5.848 -16.281 1 98.19 10 GLU B C 1
ATOM 2214 O O . GLU B 1 10 ? 18.391 -5.172 -15.258 1 98.19 10 GLU B O 1
ATOM 2219 N N . ASP B 1 11 ? 17.469 -6.41 -16.938 1 98.69 11 ASP B N 1
ATOM 2220 C CA . ASP B 1 11 ? 16.109 -6.168 -16.469 1 98.69 11 ASP B CA 1
ATOM 2221 C C . ASP B 1 11 ? 15.883 -6.801 -15.094 1 98.69 11 ASP B C 1
ATOM 2223 O O . ASP B 1 11 ? 16.281 -7.945 -14.859 1 98.69 11 ASP B O 1
ATOM 2227 N N . GLU B 1 12 ? 15.258 -6.039 -14.242 1 98.75 12 GLU B N 1
ATOM 2228 C CA . GLU B 1 12 ? 14.969 -6.527 -12.898 1 98.75 12 GLU B CA 1
ATOM 2229 C C . GLU B 1 12 ? 13.477 -6.418 -12.586 1 98.75 12 GLU B C 1
ATOM 2231 O O . GLU B 1 12 ? 13.062 -6.641 -11.445 1 98.75 12 GLU B O 1
ATOM 2236 N N . ARG B 1 13 ? 12.656 -6.09 -13.594 1 98.38 13 ARG B N 1
ATOM 2237 C CA . ARG B 1 13 ? 11.234 -5.836 -13.375 1 98.38 13 ARG B CA 1
ATOM 2238 C C . ARG B 1 13 ? 10.383 -6.965 -13.945 1 98.38 13 ARG B C 1
ATOM 2240 O O . ARG B 1 13 ? 9.234 -7.148 -13.531 1 98.38 13 ARG B O 1
ATOM 2247 N N . GLY B 1 14 ? 10.906 -7.637 -14.945 1 98.69 14 GLY B N 1
ATOM 2248 C CA . GLY B 1 14 ? 10.203 -8.75 -15.562 1 98.69 14 GLY B CA 1
ATOM 2249 C C . GLY B 1 14 ? 8.961 -8.32 -16.312 1 98.69 14 GLY B C 1
ATOM 2250 O O . GLY B 1 14 ? 8.977 -7.332 -17.047 1 98.69 14 GLY B O 1
ATOM 2251 N N . ALA B 1 15 ? 7.902 -9.07 -16.203 1 98.88 15 ALA B N 1
ATOM 2252 C CA . ALA B 1 15 ? 6.684 -8.922 -16.984 1 98.88 15 ALA B CA 1
ATOM 2253 C C . ALA B 1 15 ? 5.957 -7.625 -16.641 1 98.88 15 ALA B C 1
ATOM 2255 O O . ALA B 1 15 ? 5.07 -7.184 -17.375 1 98.88 15 ALA B O 1
ATOM 2256 N N . LEU B 1 16 ? 6.316 -6.996 -15.531 1 98.81 16 LEU B N 1
ATOM 2257 C CA . LEU B 1 16 ? 5.73 -5.699 -15.211 1 98.81 16 LEU B CA 1
ATOM 2258 C C . LEU B 1 16 ? 6.102 -4.66 -16.266 1 98.81 16 LEU B C 1
ATOM 2260 O O . LEU B 1 16 ? 5.449 -3.619 -16.375 1 98.81 16 LEU B O 1
ATOM 2264 N N . ASN B 1 17 ? 7.113 -4.93 -17.062 1 98.69 17 ASN B N 1
ATOM 2265 C CA . ASN B 1 17 ? 7.465 -4.062 -18.172 1 98.69 17 ASN B CA 1
ATOM 2266 C C . ASN B 1 17 ? 6.348 -4 -19.219 1 98.69 17 ASN B C 1
ATOM 2268 O O . ASN B 1 17 ? 6.332 -3.111 -20.062 1 98.69 17 ASN B O 1
ATOM 2272 N N . ARG B 1 18 ? 5.453 -4.961 -19.188 1 98.81 18 ARG B N 1
ATOM 2273 C CA . ARG B 1 18 ? 4.316 -4.973 -20.109 1 98.81 18 ARG B CA 1
ATOM 2274 C C . ARG B 1 18 ? 3.328 -3.861 -19.766 1 98.81 18 ARG B C 1
ATOM 2276 O O . ARG B 1 18 ? 2.457 -3.529 -20.562 1 98.81 18 ARG B O 1
ATOM 2283 N N . ILE B 1 19 ? 3.381 -3.305 -18.547 1 98.81 19 ILE B N 1
ATOM 2284 C CA . ILE B 1 19 ? 2.469 -2.246 -18.125 1 98.81 19 ILE B CA 1
ATOM 2285 C C . ILE B 1 19 ? 2.977 -0.898 -18.625 1 98.81 19 ILE B C 1
ATOM 2287 O O . ILE B 1 19 ? 3.729 -0.211 -17.938 1 98.81 19 ILE B O 1
ATOM 2291 N N . ASP B 1 20 ? 2.592 -0.604 -19.812 1 98.06 20 ASP B N 1
ATOM 2292 C CA . ASP B 1 20 ? 2.854 0.722 -20.359 1 98.06 20 ASP B CA 1
ATOM 2293 C C . ASP B 1 20 ? 1.67 1.658 -20.125 1 98.06 20 ASP B C 1
ATOM 2295 O O . ASP B 1 20 ? 0.727 1.309 -19.406 1 98.06 20 ASP B O 1
ATOM 2299 N N . ALA B 1 21 ? 1.783 2.846 -20.703 1 98.19 21 ALA B N 1
ATOM 2300 C CA . ALA B 1 21 ? 0.734 3.846 -20.516 1 98.19 21 ALA B CA 1
ATOM 2301 C C . ALA B 1 21 ? -0.617 3.316 -21 1 98.19 21 ALA B C 1
ATOM 2303 O O . ALA B 1 21 ? -1.644 3.555 -20.359 1 98.19 21 ALA B O 1
ATOM 2304 N N . GLU B 1 22 ? -0.593 2.605 -22.062 1 98.25 22 GLU B N 1
ATOM 2305 C CA . GLU B 1 22 ? -1.834 2.062 -22.609 1 98.25 22 GLU B CA 1
ATOM 2306 C C . GLU B 1 22 ? -2.465 1.058 -21.641 1 98.25 22 GLU B C 1
ATOM 2308 O O . GLU B 1 22 ? -3.684 1.054 -21.453 1 98.25 22 GLU B O 1
ATOM 2313 N N . ALA B 1 23 ? -1.658 0.201 -21.078 1 98.81 23 ALA B N 1
ATOM 2314 C CA . ALA B 1 23 ? -2.16 -0.767 -20.109 1 98.81 23 ALA B CA 1
ATOM 2315 C C . ALA B 1 23 ? -2.779 -0.064 -18.906 1 98.81 23 ALA B C 1
ATOM 2317 O O . ALA B 1 23 ? -3.859 -0.442 -18.453 1 98.81 23 ALA B O 1
ATOM 2318 N N . THR B 1 24 ? -2.104 0.959 -18.391 1 98.88 24 THR B N 1
ATOM 2319 C CA . THR B 1 24 ? -2.609 1.729 -17.266 1 98.88 24 THR B CA 1
ATOM 2320 C C . THR B 1 24 ? -3.943 2.383 -17.609 1 98.88 24 THR B C 1
ATOM 2322 O O . THR B 1 24 ? -4.906 2.285 -16.844 1 98.88 24 THR B O 1
ATOM 2325 N N . LEU B 1 25 ? -3.998 2.988 -18.781 1 98.88 25 LEU B N 1
ATOM 2326 C CA . LEU B 1 25 ? -5.211 3.689 -19.188 1 98.88 25 LEU B CA 1
ATOM 2327 C C . LEU B 1 25 ? -6.355 2.705 -19.422 1 98.88 25 LEU B C 1
ATOM 2329 O O . LEU B 1 25 ? -7.516 3.027 -19.172 1 98.88 25 LEU B O 1
ATOM 2333 N N . ARG B 1 26 ? -6.023 1.485 -19.906 1 98.81 26 ARG B N 1
ATOM 2334 C CA . ARG B 1 26 ? -7.035 0.441 -20.031 1 98.81 26 ARG B CA 1
ATOM 2335 C C . ARG B 1 26 ? -7.629 0.093 -18.672 1 98.81 26 ARG B C 1
ATOM 2337 O O . ARG B 1 26 ? -8.844 -0.11 -18.547 1 98.81 26 ARG B O 1
ATOM 2344 N N . GLY B 1 27 ? -6.785 0.031 -17.609 1 98.94 27 GLY B N 1
ATOM 2345 C CA . GLY B 1 27 ? -7.289 -0.159 -16.266 1 98.94 27 GLY B CA 1
ATOM 2346 C C . GLY B 1 27 ? -8.18 0.976 -15.797 1 98.94 27 GLY B C 1
ATOM 2347 O O . GLY B 1 27 ? -9.266 0.739 -15.273 1 98.94 27 GLY B O 1
ATOM 2348 N N . VAL B 1 28 ? -7.75 2.201 -16.047 1 98.94 28 VAL B N 1
ATOM 2349 C CA . VAL B 1 28 ? -8.492 3.385 -15.641 1 98.94 28 VAL B CA 1
ATOM 2350 C C . VAL B 1 28 ? -9.867 3.389 -16.312 1 98.94 28 VAL B C 1
ATOM 2352 O O . VAL B 1 28 ? -10.867 3.74 -15.68 1 98.94 28 VAL B O 1
ATOM 2355 N N . ALA B 1 29 ? -9.961 2.945 -17.516 1 98.69 29 ALA B N 1
ATOM 2356 C CA . ALA B 1 29 ? -11.18 2.979 -18.312 1 98.69 29 ALA B CA 1
ATOM 2357 C C . ALA B 1 29 ? -12.211 1.987 -17.781 1 98.69 29 ALA B C 1
ATOM 2359 O O . ALA B 1 29 ? -13.383 2.047 -18.156 1 98.69 29 ALA B O 1
ATOM 2360 N N . THR B 1 30 ? -11.789 1.095 -16.938 1 98.81 30 THR B N 1
ATOM 2361 C CA . THR B 1 30 ? -12.719 0.098 -16.422 1 98.81 30 THR B CA 1
ATOM 2362 C C . THR B 1 30 ? -13.547 0.675 -15.273 1 98.81 30 THR B C 1
ATOM 2364 O O . THR B 1 30 ? -14.555 0.085 -14.867 1 98.81 30 THR B O 1
ATOM 2367 N N . VAL B 1 31 ? -13.141 1.807 -14.672 1 98.88 31 VAL B N 1
ATOM 2368 C CA . VAL B 1 31 ? -13.812 2.367 -13.508 1 98.88 31 VAL B CA 1
ATOM 2369 C C . VAL B 1 31 ? -15.195 2.887 -13.906 1 98.88 31 VAL B C 1
ATOM 2371 O O . VAL B 1 31 ? -15.328 3.617 -14.891 1 98.88 31 VAL B O 1
ATOM 2374 N N . ARG B 1 32 ? -16.219 2.494 -13.102 1 97.81 32 ARG B N 1
ATOM 2375 C CA . ARG B 1 32 ? -17.578 2.881 -13.438 1 97.81 32 ARG B CA 1
ATOM 2376 C C . ARG B 1 32 ? -18.266 3.576 -12.258 1 97.81 32 ARG B C 1
ATOM 2378 O O . ARG B 1 32 ? -18.797 4.676 -12.406 1 97.81 32 ARG B O 1
ATOM 2385 N N . ASP B 1 33 ? -18.125 3.031 -11.047 1 96.5 33 ASP B N 1
ATOM 2386 C CA . ASP B 1 33 ? -18.984 3.535 -9.977 1 96.5 33 ASP B CA 1
ATOM 2387 C C . ASP B 1 33 ? -18.172 4.238 -8.898 1 96.5 33 ASP B C 1
ATOM 2389 O O . ASP B 1 33 ? -18.734 4.824 -7.969 1 96.5 33 ASP B O 1
ATOM 2393 N N . GLY B 1 34 ? -16.891 4.137 -9.016 1 97.44 34 GLY B N 1
ATOM 2394 C CA . GLY B 1 34 ? -16.016 4.879 -8.109 1 97.44 34 GLY B CA 1
ATOM 2395 C C . GLY B 1 34 ? -15.883 4.234 -6.746 1 97.44 34 GLY B C 1
ATOM 2396 O O . GLY B 1 34 ? -15.398 4.859 -5.805 1 97.44 34 GLY B O 1
ATOM 2397 N N . ASN B 1 35 ? -16.344 2.959 -6.648 1 97.81 35 ASN B N 1
ATOM 2398 C CA . ASN B 1 35 ? -16.125 2.203 -5.418 1 97.81 35 ASN B CA 1
ATOM 2399 C C . ASN B 1 35 ? -14.719 1.615 -5.359 1 97.81 35 ASN B C 1
ATOM 2401 O O . ASN B 1 35 ? -14.211 1.107 -6.359 1 97.81 35 ASN B O 1
ATOM 2405 N N . ALA B 1 36 ? -14.094 1.768 -4.215 1 98.69 36 ALA B N 1
ATOM 2406 C CA . ALA B 1 36 ? -12.75 1.221 -4.016 1 98.69 36 ALA B CA 1
ATOM 2407 C C . ALA B 1 36 ? -12.766 0.114 -2.965 1 98.69 36 ALA B C 1
ATOM 2409 O O . ALA B 1 36 ? -13.305 0.293 -1.871 1 98.69 36 ALA B O 1
ATOM 2410 N N . LEU B 1 37 ? -12.18 -1.007 -3.285 1 98.5 37 LEU B N 1
ATOM 2411 C CA . LEU B 1 37 ? -12.109 -2.158 -2.395 1 98.5 37 LEU B CA 1
ATOM 2412 C C . LEU B 1 37 ? -10.664 -2.486 -2.049 1 98.5 37 LEU B C 1
ATOM 2414 O O . LEU B 1 37 ? -9.797 -2.518 -2.93 1 98.5 37 LEU B O 1
ATOM 2418 N N . THR B 1 38 ? -10.414 -2.646 -0.755 1 98.38 38 THR B N 1
ATOM 2419 C CA . THR B 1 38 ? -9.141 -3.246 -0.393 1 98.38 38 THR B CA 1
ATOM 2420 C C . THR B 1 38 ? -9.164 -4.754 -0.63 1 98.38 38 THR B C 1
ATOM 2422 O O . THR B 1 38 ? -10.172 -5.41 -0.378 1 98.38 38 THR B O 1
ATOM 2425 N N . LEU B 1 39 ? -8.062 -5.266 -1.14 1 98.88 39 LEU B N 1
ATOM 2426 C CA . LEU B 1 39 ? -7.941 -6.703 -1.363 1 98.88 39 LEU B CA 1
ATOM 2427 C C . LEU B 1 39 ? -6.961 -7.324 -0.374 1 98.88 39 LEU B C 1
ATOM 2429 O O . LEU B 1 39 ? -6.449 -8.422 -0.61 1 98.88 39 LEU B O 1
ATOM 2433 N N . ALA B 1 40 ? -6.641 -6.629 0.674 1 98.69 40 ALA B N 1
ATOM 2434 C CA . ALA B 1 40 ? -5.699 -7.102 1.686 1 98.69 40 ALA B CA 1
ATOM 2435 C C . ALA B 1 40 ? -6.434 -7.715 2.875 1 98.69 40 ALA B C 1
ATOM 2437 O O . ALA B 1 40 ? -7.496 -7.23 3.273 1 98.69 40 ALA B O 1
ATOM 2438 N N . ILE B 1 41 ? -5.883 -8.719 3.432 1 98.06 41 ILE B N 1
ATOM 2439 C CA . ILE B 1 41 ? -6.395 -9.266 4.684 1 98.06 41 ILE B CA 1
ATOM 2440 C C . ILE B 1 41 ? -5.945 -8.391 5.852 1 98.06 41 ILE B C 1
ATOM 2442 O O . ILE B 1 41 ? -4.887 -7.762 5.793 1 98.06 41 ILE B O 1
ATOM 2446 N N . PRO B 1 42 ? -6.781 -8.336 6.914 1 97.56 42 PRO B N 1
ATOM 2447 C CA . PRO B 1 42 ? -6.293 -7.637 8.102 1 97.56 42 PRO B CA 1
ATOM 2448 C C . PRO B 1 42 ? -4.996 -8.227 8.648 1 97.56 42 PRO B C 1
ATOM 2450 O O . PRO B 1 42 ? -4.77 -9.438 8.531 1 97.56 42 PRO B O 1
ATOM 2453 N N . ILE B 1 43 ? -4.125 -7.391 9.164 1 97.75 43 ILE B N 1
ATOM 2454 C CA . ILE B 1 43 ? -2.861 -7.844 9.734 1 97.75 43 ILE B CA 1
ATOM 2455 C C . ILE B 1 43 ? -2.984 -7.922 11.258 1 97.75 43 ILE B C 1
ATOM 2457 O O . ILE B 1 43 ? -2.973 -6.898 11.938 1 97.75 43 ILE B O 1
ATOM 2461 N N . SER B 1 44 ? -3.146 -9.008 11.695 1 94.81 44 SER B N 1
ATOM 2462 C CA . SER B 1 44 ? -3.178 -9.359 13.109 1 94.81 44 SER B CA 1
ATOM 2463 C C . SER B 1 44 ? -2.766 -10.812 13.328 1 94.81 44 SER B C 1
ATOM 2465 O O . SER B 1 44 ? -2.715 -11.602 12.383 1 94.81 44 SER B O 1
ATOM 2467 N N . GLU B 1 45 ? -2.404 -11.164 14.594 1 86 45 GLU B N 1
ATOM 2468 C CA . GLU B 1 45 ? -1.975 -12.516 14.922 1 86 45 GLU B CA 1
ATOM 2469 C C . GLU B 1 45 ? -3.025 -13.547 14.516 1 86 45 GLU B C 1
ATOM 2471 O O . GLU B 1 45 ? -2.688 -14.664 14.133 1 86 45 GLU B O 1
ATOM 2476 N N . LYS B 1 46 ? -4.258 -13.18 14.461 1 84.38 46 LYS B N 1
ATOM 2477 C CA . LYS B 1 46 ? -5.336 -14.141 14.25 1 84.38 46 LYS B CA 1
ATOM 2478 C C . LYS B 1 46 ? -5.816 -14.125 12.805 1 84.38 46 LYS B C 1
ATOM 2480 O O . LYS B 1 46 ? -6.539 -15.023 12.375 1 84.38 46 LYS B O 1
ATOM 2485 N N . SER B 1 47 ? -5.371 -13.211 12.016 1 86.38 47 SER B N 1
ATOM 2486 C CA . SER B 1 47 ? -6.023 -12.977 10.734 1 86.38 47 SER B CA 1
ATOM 2487 C C . SER B 1 47 ? -5.148 -13.445 9.578 1 86.38 47 SER B C 1
ATOM 2489 O O . SER B 1 47 ? -5.582 -13.438 8.422 1 86.38 47 SER B O 1
ATOM 2491 N N . VAL B 1 48 ? -3.963 -13.883 9.906 1 86.69 48 VAL B N 1
ATOM 2492 C CA . VAL B 1 48 ? -3.027 -14.266 8.852 1 86.69 48 VAL B CA 1
ATOM 2493 C C . VAL B 1 48 ? -2.734 -15.758 8.93 1 86.69 48 VAL B C 1
ATOM 2495 O O . VAL B 1 48 ? -2.311 -16.266 9.969 1 86.69 48 VAL B O 1
ATOM 2498 N N . PRO B 1 49 ? -3.02 -16.422 7.801 1 88.75 49 PRO B N 1
ATOM 2499 C CA . PRO B 1 49 ? -2.615 -17.828 7.793 1 88.75 49 PRO B CA 1
ATOM 2500 C C . PRO B 1 49 ? -1.104 -18 7.652 1 88.75 49 PRO B C 1
ATOM 2502 O O . PRO B 1 49 ? -0.482 -17.375 6.793 1 88.75 49 PRO B O 1
ATOM 2505 N N . PHE B 1 50 ? -0.536 -18.672 8.555 1 77.12 50 PHE B N 1
ATOM 2506 C CA . PHE B 1 50 ? 0.91 -18.859 8.516 1 77.12 50 PHE B CA 1
ATOM 2507 C C . PHE B 1 50 ? 1.263 -20.281 8.109 1 77.12 50 PHE B C 1
ATOM 2509 O O . PHE B 1 50 ? 0.63 -21.234 8.562 1 77.12 50 PHE B O 1
ATOM 2516 N N . ALA B 1 51 ? 2.082 -20.219 7.086 1 72.19 51 ALA B N 1
ATOM 2517 C CA . ALA B 1 51 ? 2.594 -21.516 6.652 1 72.19 51 ALA B CA 1
ATOM 2518 C C . ALA B 1 51 ? 4.105 -21.609 6.855 1 72.19 51 ALA B C 1
ATOM 2520 O O . ALA B 1 51 ? 4.812 -20.594 6.742 1 72.19 51 ALA B O 1
ATOM 2521 N N . GLY B 1 52 ? 4.52 -22.703 7.184 1 74.12 52 GLY B N 1
ATOM 2522 C CA . GLY B 1 52 ? 5.949 -22.969 7.219 1 74.12 52 GLY B CA 1
ATOM 2523 C C . GLY B 1 52 ? 6.641 -22.375 8.43 1 74.12 52 GLY B C 1
ATOM 2524 O O . GLY B 1 52 ? 6.203 -22.578 9.562 1 74.12 52 GLY B O 1
ATOM 2525 N N . MET B 1 53 ? 7.73 -21.625 8.062 1 79.56 53 MET B N 1
ATOM 2526 C CA . MET B 1 53 ? 8.648 -21.156 9.094 1 79.56 53 MET B CA 1
ATOM 2527 C C . MET B 1 53 ? 8.312 -19.719 9.5 1 79.56 53 MET B C 1
ATOM 2529 O O . MET B 1 53 ? 8.977 -19.156 10.367 1 79.56 53 MET B O 1
ATOM 2533 N N . ARG B 1 54 ? 7.227 -19.203 9.016 1 88.19 54 ARG B N 1
ATOM 2534 C CA . ARG B 1 54 ? 6.934 -17.797 9.258 1 88.19 54 ARG B CA 1
ATOM 2535 C C . ARG B 1 54 ? 6.113 -17.625 10.531 1 88.19 54 ARG B C 1
ATOM 2537 O O . ARG B 1 54 ? 5.328 -18.5 10.898 1 88.19 54 ARG B O 1
ATOM 2544 N N . THR B 1 55 ? 6.41 -16.547 11.172 1 89.25 55 THR B N 1
ATOM 2545 C CA . THR B 1 55 ? 5.703 -16.219 12.406 1 89.25 55 THR B CA 1
ATOM 2546 C C . THR B 1 55 ? 4.621 -15.172 12.148 1 89.25 55 THR B C 1
ATOM 2548 O O . THR B 1 55 ? 4.703 -14.406 11.18 1 89.25 55 THR B O 1
ATOM 2551 N N . PRO B 1 56 ? 3.598 -15.211 13.016 1 91.12 56 PRO B N 1
ATOM 2552 C CA . PRO B 1 56 ? 2.588 -14.156 12.898 1 91.12 56 PRO B CA 1
ATOM 2553 C C . PRO B 1 56 ? 3.178 -12.758 13.047 1 91.12 56 PRO B C 1
ATOM 2555 O O . PRO B 1 56 ? 4.23 -12.586 13.672 1 91.12 56 PRO B O 1
ATOM 2558 N N . PRO B 1 57 ? 2.533 -11.805 12.43 1 94.81 57 PRO B N 1
ATOM 2559 C CA . PRO B 1 57 ? 3.006 -10.43 12.633 1 94.81 57 PRO B CA 1
ATOM 2560 C C . PRO B 1 57 ? 2.938 -9.992 14.094 1 94.81 57 PRO B C 1
ATOM 2562 O O . PRO B 1 57 ? 2.064 -10.445 14.844 1 94.81 57 PRO B O 1
ATOM 2565 N N . LEU B 1 58 ? 3.893 -9.164 14.469 1 96 58 LEU B N 1
ATOM 2566 C CA . LEU B 1 58 ? 3.896 -8.539 15.781 1 96 58 LEU B CA 1
ATOM 2567 C C . LEU B 1 58 ? 3.658 -7.035 15.68 1 96 58 LEU B C 1
ATOM 2569 O O . LEU B 1 58 ? 4.402 -6.332 14.992 1 96 58 LEU B O 1
ATOM 2573 N N . HIS B 1 59 ? 2.576 -6.656 16.188 1 97.5 59 HIS B N 1
ATOM 2574 C CA . HIS B 1 59 ? 2.268 -5.242 16.359 1 97.5 59 HIS B CA 1
ATOM 2575 C C . HIS B 1 59 ? 2.584 -4.781 17.781 1 97.5 59 HIS B C 1
ATOM 2577 O O . HIS B 1 59 ? 2.027 -5.309 18.75 1 97.5 59 HIS B O 1
ATOM 2583 N N . MET B 1 60 ? 3.498 -3.789 17.984 1 97.38 60 MET B N 1
ATOM 2584 C CA . MET B 1 60 ? 3.98 -3.346 19.297 1 97.38 60 MET B CA 1
ATOM 2585 C C . MET B 1 60 ? 3.74 -1.852 19.484 1 97.38 60 MET B C 1
ATOM 2587 O O . MET B 1 60 ? 4.062 -1.05 18.609 1 97.38 60 MET B O 1
ATOM 2591 N N . MET B 1 61 ? 3.162 -1.562 20.609 1 98.19 61 MET B N 1
ATOM 2592 C CA . MET B 1 61 ? 3.047 -0.156 20.984 1 98.19 61 MET B CA 1
ATOM 2593 C C . MET B 1 61 ? 4.277 0.301 21.766 1 98.19 61 MET B C 1
ATOM 2595 O O . MET B 1 61 ? 4.781 -0.428 22.625 1 98.19 61 MET B O 1
ATOM 2599 N N . VAL B 1 62 ? 4.742 1.542 21.453 1 97.56 62 VAL B N 1
ATOM 2600 C CA . VAL B 1 62 ? 5.871 2.057 22.219 1 97.56 62 VAL B CA 1
ATOM 2601 C C . VAL B 1 62 ? 5.438 3.275 23.031 1 97.56 62 VAL B C 1
ATOM 2603 O O . VAL B 1 62 ? 6.16 3.73 23.922 1 97.56 62 VAL B O 1
ATOM 2606 N N . ARG B 1 63 ? 4.371 3.826 22.75 1 97.69 63 ARG B N 1
ATOM 2607 C CA . ARG B 1 63 ? 3.645 4.867 23.469 1 97.69 63 ARG B CA 1
ATOM 2608 C C . ARG B 1 63 ? 2.139 4.727 23.266 1 97.69 63 ARG B C 1
ATOM 2610 O O . ARG B 1 63 ? 1.685 4.457 22.141 1 97.69 63 ARG B O 1
ATOM 2617 N N . ASP B 1 64 ? 1.4 4.824 24.312 1 98.19 64 ASP B N 1
ATOM 2618 C CA . ASP B 1 64 ? -0.045 4.68 24.156 1 98.19 64 ASP B CA 1
ATOM 2619 C C . ASP B 1 64 ? -0.792 5.449 25.234 1 98.19 64 ASP B C 1
ATOM 2621 O O . ASP B 1 64 ? -0.181 6.184 26.016 1 98.19 64 ASP B O 1
ATOM 2625 N N . GLY B 1 65 ? -2.145 5.367 25.188 1 98.19 65 GLY B N 1
ATOM 2626 C CA . GLY B 1 65 ? -2.98 6.082 26.141 1 98.19 65 GLY B CA 1
ATOM 2627 C C . GLY B 1 65 ? -2.754 5.645 27.578 1 98.19 65 GLY B C 1
ATOM 2628 O O . GLY B 1 65 ? -2.938 6.434 28.5 1 98.19 65 GLY B O 1
ATOM 2629 N N . GLY B 1 66 ? -2.398 4.383 27.766 1 97.94 66 GLY B N 1
ATOM 2630 C CA . GLY B 1 66 ? -2.115 3.865 29.094 1 97.94 66 GLY B CA 1
ATOM 2631 C C . GLY B 1 66 ? -1.001 4.617 29.812 1 97.94 66 GLY B C 1
ATOM 2632 O O . GLY B 1 66 ? -1.035 4.785 31.031 1 97.94 66 GLY B O 1
ATOM 2633 N N . ASP B 1 67 ? -0.019 5.086 29.094 1 97.94 67 ASP B N 1
ATOM 2634 C CA . ASP B 1 67 ? 1.064 5.879 29.672 1 97.94 67 ASP B CA 1
ATOM 2635 C C . ASP B 1 67 ? 0.527 7.148 30.328 1 97.94 67 ASP B C 1
ATOM 2637 O O . ASP B 1 67 ? 0.958 7.52 31.422 1 97.94 67 ASP B O 1
ATOM 2641 N N . TYR B 1 68 ? -0.341 7.77 29.625 1 97.88 68 TYR B N 1
ATOM 2642 C CA . TYR B 1 68 ? -0.898 9.023 30.109 1 97.88 68 TYR B CA 1
ATOM 2643 C C . TYR B 1 68 ? -1.86 8.781 31.266 1 97.88 68 TYR B C 1
ATOM 2645 O O . TYR B 1 68 ? -1.897 9.562 32.219 1 97.88 68 TYR B O 1
ATOM 2653 N N . ALA B 1 69 ? -2.654 7.762 31.188 1 97.38 69 ALA B N 1
ATOM 2654 C CA . ALA B 1 69 ? -3.531 7.371 32.281 1 97.38 69 ALA B CA 1
ATOM 2655 C C . ALA B 1 69 ? -2.727 7.098 33.562 1 97.38 69 ALA B C 1
ATOM 2657 O O . ALA B 1 69 ? -3.205 7.34 34.656 1 97.38 69 ALA B O 1
ATOM 2658 N N . ALA B 1 70 ? -1.517 6.637 33.344 1 97.88 70 ALA B N 1
ATOM 2659 C CA . ALA B 1 70 ? -0.642 6.293 34.469 1 97.88 70 ALA B CA 1
ATOM 2660 C C . ALA B 1 70 ? 0.11 7.52 34.969 1 97.88 70 ALA B C 1
ATOM 2662 O O . ALA B 1 70 ? 0.912 7.426 35.906 1 97.88 70 ALA B O 1
ATOM 2663 N N . GLY B 1 71 ? -0.028 8.68 34.344 1 96.94 71 GLY B N 1
ATOM 2664 C CA . GLY B 1 71 ? 0.494 9.898 34.938 1 96.94 71 GLY B CA 1
ATOM 2665 C C . GLY B 1 71 ? 1.438 10.656 34 1 96.94 71 GLY B C 1
ATOM 2666 O O . GLY B 1 71 ? 1.958 11.711 34.375 1 96.94 71 GLY B O 1
ATOM 2667 N N . LYS B 1 72 ? 1.691 10.102 32.875 1 96.69 72 LYS B N 1
ATOM 2668 C CA . LYS B 1 72 ? 2.484 10.883 31.922 1 96.69 72 LYS B CA 1
ATOM 2669 C C . LYS B 1 72 ? 1.765 12.172 31.547 1 96.69 72 LYS B C 1
ATOM 2671 O O . LYS B 1 72 ? 0.552 12.172 31.312 1 96.69 72 LYS B O 1
ATOM 2676 N N . ALA B 1 73 ? 2.531 13.258 31.406 1 96.06 73 ALA B N 1
ATOM 2677 C CA . ALA B 1 73 ? 1.938 14.547 31.078 1 96.06 73 ALA B CA 1
ATOM 2678 C C . ALA B 1 73 ? 1.815 14.727 29.578 1 96.06 73 ALA B C 1
ATOM 2680 O O . ALA B 1 73 ? 2.639 14.211 28.812 1 96.06 73 ALA B O 1
ATOM 2681 N N . GLU B 1 74 ? 0.775 15.352 29.047 1 95.88 74 GLU B N 1
ATOM 2682 C CA . GLU B 1 74 ? 0.673 15.836 27.688 1 95.88 74 GLU B CA 1
ATOM 2683 C C . GLU B 1 74 ? 1.548 17.062 27.469 1 95.88 74 GLU B C 1
ATOM 2685 O O . GLU B 1 74 ? 1.039 18.156 27.203 1 95.88 74 GLU B O 1
ATOM 2690 N N . THR B 1 75 ? 2.824 16.891 27.438 1 92.75 75 THR B N 1
ATOM 2691 C CA . THR B 1 75 ? 3.787 17.969 27.25 1 92.75 75 THR B CA 1
ATOM 2692 C C . THR B 1 75 ? 3.713 18.5 25.828 1 92.75 75 THR B C 1
ATOM 2694 O O . THR B 1 75 ? 3.578 17.734 24.859 1 92.75 75 THR B O 1
ATOM 2697 N N . GLY B 1 76 ? 3.818 19.828 25.734 1 92.56 76 GLY B N 1
ATOM 2698 C CA . GLY B 1 76 ? 3.691 20.453 24.422 1 92.56 76 GLY B CA 1
ATOM 2699 C C . GLY B 1 76 ? 2.258 20.516 23.922 1 92.56 76 GLY B C 1
ATOM 2700 O O . GLY B 1 76 ? 2.016 20.656 22.719 1 92.56 76 GLY B O 1
ATOM 2701 N N . GLY B 1 77 ? 1.273 20.219 24.859 1 92.81 77 GLY B N 1
ATOM 2702 C CA . GLY B 1 77 ? -0.139 20.438 24.594 1 92.81 77 GLY B CA 1
ATOM 2703 C C . GLY B 1 77 ? -0.802 19.234 23.922 1 92.81 77 GLY B C 1
ATOM 2704 O O . GLY B 1 77 ? -1.871 19.375 23.312 1 92.81 77 GLY B O 1
ATOM 2705 N N . PHE B 1 78 ? -0.143 18.125 23.938 1 96.75 78 PHE B N 1
ATOM 2706 C CA . PHE B 1 78 ? -0.759 17 23.266 1 96.75 78 PHE B CA 1
ATOM 2707 C C . PHE B 1 78 ? -0.252 15.68 23.844 1 96.75 78 PHE B C 1
ATOM 2709 O O . PHE B 1 78 ? 0.743 15.664 24.562 1 96.75 78 PHE B O 1
ATOM 2716 N N . GLY B 1 79 ? -0.986 14.625 23.75 1 98 79 GLY B N 1
ATOM 2717 C CA . GLY B 1 79 ? -0.54 13.242 23.859 1 98 79 GLY B CA 1
ATOM 2718 C C . GLY B 1 79 ? -0.498 12.523 22.516 1 98 79 GLY B C 1
ATOM 2719 O O . GLY B 1 79 ? -1.025 13.023 21.531 1 98 79 GLY B O 1
ATOM 2720 N N . PHE B 1 80 ? 0.229 11.414 22.453 1 97.94 80 PHE B N 1
ATOM 2721 C CA . PHE B 1 80 ? 0.325 10.688 21.203 1 97.94 80 PHE B CA 1
ATOM 2722 C C . PHE B 1 80 ? 0.561 9.203 21.453 1 97.94 80 PHE B C 1
ATOM 2724 O O . PHE B 1 80 ? 0.864 8.797 22.578 1 97.94 80 PHE B O 1
ATOM 2731 N N . SER B 1 81 ? 0.292 8.406 20.469 1 98.31 81 SER B N 1
ATOM 2732 C CA . SER B 1 81 ? 0.648 6.996 20.422 1 98.31 81 SER B CA 1
ATOM 2733 C C . SER B 1 81 ? 1.579 6.699 19.25 1 98.31 81 SER B C 1
ATOM 2735 O O . SER B 1 81 ? 1.594 7.43 18.266 1 98.31 81 SER B O 1
ATOM 2737 N N . ASP B 1 82 ? 2.389 5.746 19.391 1 97.94 82 ASP B N 1
ATOM 2738 C CA . ASP B 1 82 ? 3.359 5.285 18.406 1 97.94 82 ASP B CA 1
ATOM 2739 C C . ASP B 1 82 ? 3.514 3.768 18.453 1 97.94 82 ASP B C 1
ATOM 2741 O O . ASP B 1 82 ? 3.283 3.148 19.5 1 97.94 82 ASP B O 1
ATOM 2745 N N . ASP B 1 83 ? 3.842 3.225 17.328 1 98.19 83 ASP B N 1
ATOM 2746 C CA . ASP B 1 83 ? 3.828 1.767 17.25 1 98.19 83 ASP B CA 1
ATOM 2747 C C . ASP B 1 83 ? 4.801 1.257 16.203 1 98.19 83 ASP B C 1
ATOM 2749 O O . ASP B 1 83 ? 5.355 2.043 15.43 1 98.19 83 ASP B O 1
ATOM 2753 N N . TYR B 1 84 ? 5.129 -0.029 16.266 1 98.12 84 TYR B N 1
ATOM 2754 C CA . TYR B 1 84 ? 5.984 -0.754 15.328 1 98.12 84 TYR B CA 1
ATOM 2755 C C . TYR B 1 84 ? 5.273 -1.983 14.781 1 98.12 84 TYR B C 1
ATOM 2757 O O . TYR B 1 84 ? 4.398 -2.551 15.438 1 98.12 84 TYR B O 1
ATOM 2765 N N . LEU B 1 85 ? 5.645 -2.326 13.57 1 98 85 LEU B N 1
ATOM 2766 C CA . LEU B 1 85 ? 5.219 -3.572 12.945 1 98 85 LEU B CA 1
ATOM 2767 C C . LEU B 1 85 ? 6.418 -4.457 12.617 1 98 85 LEU B C 1
ATOM 2769 O O . LEU B 1 85 ? 7.395 -3.99 12.031 1 98 85 LEU B O 1
ATOM 2773 N N . PHE B 1 86 ? 6.469 -5.652 13.148 1 97.56 86 PHE B N 1
ATOM 2774 C CA . PHE B 1 86 ? 7.348 -6.73 12.719 1 97.56 86 PHE B CA 1
ATOM 2775 C C . PHE B 1 86 ? 6.578 -7.762 11.898 1 97.56 86 PHE B C 1
ATOM 2777 O O . PHE B 1 86 ? 5.668 -8.414 12.414 1 97.56 86 PHE B O 1
ATOM 2784 N N . VAL B 1 87 ? 6.945 -7.875 10.594 1 97.19 87 VAL B N 1
ATOM 2785 C CA . VAL B 1 87 ? 6.086 -8.656 9.719 1 97.19 87 VAL B CA 1
ATOM 2786 C C . VAL B 1 87 ? 6.938 -9.398 8.688 1 97.19 87 VAL B C 1
ATOM 2788 O O . VAL B 1 87 ? 7.922 -8.852 8.18 1 97.19 87 VAL B O 1
ATOM 2791 N N . ALA B 1 88 ? 6.574 -10.695 8.477 1 97 88 ALA B N 1
ATOM 2792 C CA . ALA B 1 88 ? 7.152 -11.406 7.344 1 97 88 ALA B CA 1
ATOM 2793 C C . ALA B 1 88 ? 6.727 -10.773 6.023 1 97 88 ALA B C 1
ATOM 2795 O O . ALA B 1 88 ? 5.535 -10.562 5.785 1 97 88 ALA B O 1
ATOM 2796 N N . CYS B 1 89 ? 7.664 -10.547 5.129 1 97.75 89 CYS B N 1
ATOM 2797 C CA . CYS B 1 89 ? 7.363 -9.867 3.875 1 97.75 89 CYS B CA 1
ATOM 2798 C C . CYS B 1 89 ? 6.531 -10.758 2.957 1 97.75 89 CYS B C 1
ATOM 2800 O O . CYS B 1 89 ? 5.941 -10.273 1.988 1 97.75 89 CYS B O 1
ATOM 2802 N N . HIS B 1 90 ? 6.438 -12.039 3.279 1 96.75 90 HIS B N 1
ATOM 2803 C CA . HIS B 1 90 ? 5.621 -13 2.547 1 96.75 90 HIS B CA 1
ATOM 2804 C C . HIS B 1 90 ? 4.539 -13.602 3.439 1 96.75 90 HIS B C 1
ATOM 2806 O O . HIS B 1 90 ? 4.086 -14.727 3.205 1 96.75 90 HIS B O 1
ATOM 2812 N N . GLY B 1 91 ? 4.137 -12.969 4.5 1 94.06 91 GLY B N 1
ATOM 2813 C CA . GLY B 1 91 ? 3.312 -13.602 5.516 1 94.06 91 GLY B CA 1
ATOM 2814 C C . GLY B 1 91 ? 1.907 -13.039 5.582 1 94.06 91 GLY B C 1
ATOM 2815 O O . GLY B 1 91 ? 1.104 -13.453 6.418 1 94.06 91 GLY B O 1
ATOM 2816 N N . THR B 1 92 ? 1.525 -12.062 4.934 1 96.56 92 THR B N 1
ATOM 2817 C CA . THR B 1 92 ? 0.213 -11.453 4.754 1 96.56 92 THR B CA 1
ATOM 2818 C C . THR B 1 92 ? -0.094 -11.25 3.273 1 96.56 92 THR B C 1
ATOM 2820 O O . THR B 1 92 ? 0.517 -11.891 2.416 1 96.56 92 THR B O 1
ATOM 2823 N N . THR B 1 93 ? -1.158 -10.523 2.939 1 98.44 93 THR B N 1
ATOM 2824 C CA . THR B 1 93 ? -1.233 -10.148 1.531 1 98.44 93 THR B CA 1
ATOM 2825 C C . THR B 1 93 ? 0.076 -9.508 1.071 1 98.44 93 THR B C 1
ATOM 2827 O O . THR B 1 93 ? 0.562 -8.562 1.689 1 98.44 93 THR B O 1
ATOM 2830 N N . HIS B 1 94 ? 0.675 -10.117 0.035 1 98.56 94 HIS B N 1
ATOM 2831 C CA . HIS B 1 94 ? 2.014 -9.656 -0.316 1 98.56 94 HIS B CA 1
ATOM 2832 C C . HIS B 1 94 ? 2.291 -9.852 -1.803 1 98.56 94 HIS B C 1
ATOM 2834 O O . HIS B 1 94 ? 1.546 -10.555 -2.49 1 98.56 94 HIS B O 1
ATOM 2840 N N . LEU B 1 95 ? 3.283 -9.117 -2.234 1 98.88 95 LEU B N 1
ATOM 2841 C CA . LEU B 1 95 ? 3.854 -9.258 -3.57 1 98.88 95 LEU B CA 1
ATOM 2842 C C . LEU B 1 95 ? 5.238 -9.891 -3.506 1 98.88 95 LEU B C 1
ATOM 2844 O O . LEU B 1 95 ? 6.09 -9.453 -2.727 1 98.88 95 LEU B O 1
ATOM 2848 N N . ASP B 1 96 ? 5.449 -10.906 -4.281 1 98.81 96 ASP B N 1
ATOM 2849 C CA . ASP B 1 96 ? 6.762 -11.539 -4.387 1 98.81 96 ASP B CA 1
ATOM 2850 C C . ASP B 1 96 ? 7.672 -10.75 -5.328 1 98.81 96 ASP B C 1
ATOM 2852 O O . ASP B 1 96 ? 7.242 -10.32 -6.402 1 98.81 96 ASP B O 1
ATOM 2856 N N . ALA B 1 97 ? 8.891 -10.531 -4.906 1 98.88 97 ALA B N 1
ATOM 2857 C CA . ALA B 1 97 ? 9.898 -10 -5.824 1 98.88 97 ALA B CA 1
ATOM 2858 C C . ALA B 1 97 ? 10.469 -11.109 -6.703 1 98.88 97 ALA B C 1
ATOM 2860 O O . ALA B 1 97 ? 10.328 -12.297 -6.395 1 98.88 97 ALA B O 1
ATOM 2861 N N . LEU B 1 98 ? 11.164 -10.719 -7.754 1 98.88 98 LEU B N 1
ATOM 2862 C CA . LEU B 1 98 ? 11.727 -11.703 -8.664 1 98.88 98 LEU B CA 1
ATOM 2863 C C . LEU B 1 98 ? 12.969 -12.359 -8.062 1 98.88 98 LEU B C 1
ATOM 2865 O O . LEU B 1 98 ? 13.461 -13.367 -8.578 1 98.88 98 LEU B O 1
ATOM 2869 N N . SER B 1 99 ? 13.406 -11.867 -6.934 1 98.88 99 SER B N 1
ATOM 2870 C CA . SER B 1 99 ? 14.523 -12.453 -6.203 1 98.88 99 SER B CA 1
ATOM 2871 C C . SER B 1 99 ? 14.047 -13.523 -5.227 1 98.88 99 SER B C 1
ATOM 2873 O O . SER B 1 99 ? 14.859 -14.172 -4.562 1 98.88 99 SER B O 1
ATOM 2875 N N . HIS B 1 100 ? 12.805 -13.844 -5.152 1 98.69 100 HIS B N 1
ATOM 2876 C CA . HIS B 1 100 ? 12.195 -14.672 -4.121 1 98.69 100 HIS B CA 1
ATOM 2877 C C . HIS B 1 100 ? 12.484 -16.156 -4.359 1 98.69 100 HIS B C 1
ATOM 2879 O O . HIS B 1 100 ? 12.617 -16.922 -3.406 1 98.69 100 HIS B O 1
ATOM 2885 N N . VAL B 1 101 ? 12.594 -16.594 -5.648 1 98.62 101 VAL B N 1
ATOM 2886 C CA . VAL B 1 101 ? 12.766 -18.016 -5.922 1 98.62 101 VAL B CA 1
ATOM 2887 C C . VAL B 1 101 ? 13.805 -18.203 -7.023 1 98.62 101 VAL B C 1
ATOM 2889 O O . VAL B 1 101 ? 14.0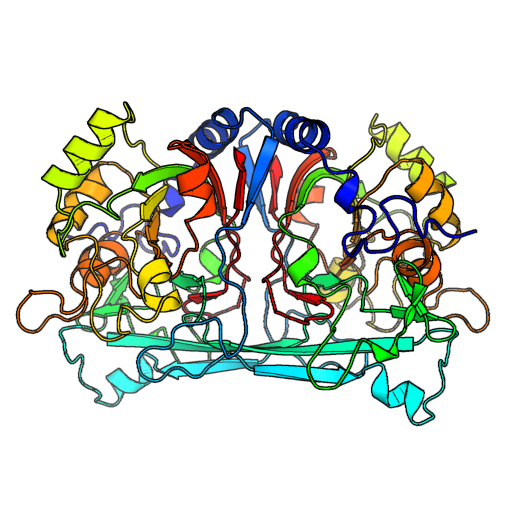16 -17.312 -7.852 1 98.62 101 VAL B O 1
ATOM 2892 N N . TRP B 1 102 ? 14.43 -19.297 -6.969 1 98.5 102 TRP B N 1
ATOM 2893 C CA . TRP B 1 102 ? 15.359 -19.672 -8.031 1 98.5 102 TRP B CA 1
ATOM 2894 C C . TRP B 1 102 ? 15.422 -21.188 -8.188 1 98.5 102 TRP B C 1
ATOM 2896 O O . TRP B 1 102 ? 14.82 -21.922 -7.41 1 98.5 102 TRP B O 1
ATOM 2906 N N . GLN B 1 103 ? 15.969 -21.625 -9.219 1 98 103 GLN B N 1
ATOM 2907 C CA . GLN B 1 103 ? 16.328 -23.016 -9.5 1 98 103 GLN B CA 1
ATOM 2908 C C . GLN B 1 103 ? 17.719 -23.094 -10.125 1 98 103 GLN B C 1
ATOM 2910 O O . GLN B 1 103 ? 18.109 -22.234 -10.922 1 98 103 GLN B O 1
ATOM 2915 N N . ASP B 1 104 ? 18.5 -24.078 -9.758 1 97.06 104 ASP B N 1
ATOM 2916 C CA . ASP B 1 104 ? 19.859 -24.281 -10.234 1 97.06 104 ASP B CA 1
ATOM 2917 C C . ASP B 1 104 ? 20.734 -23.047 -9.977 1 97.06 104 ASP B C 1
ATOM 2919 O O . ASP B 1 104 ? 21.562 -22.688 -10.805 1 97.06 104 ASP B O 1
ATOM 2923 N N . GLY B 1 105 ? 20.391 -22.344 -8.953 1 98 105 GLY B N 1
ATOM 2924 C CA . GLY B 1 105 ? 21.203 -21.234 -8.492 1 98 105 GLY B CA 1
ATOM 2925 C C . GLY B 1 105 ? 20.938 -19.938 -9.242 1 98 105 GLY B C 1
ATOM 2926 O O . GLY B 1 105 ? 21.641 -18.938 -9.047 1 98 105 GLY B O 1
ATOM 2927 N N . LEU B 1 106 ? 19.891 -19.953 -10.109 1 98.5 106 LEU B N 1
ATOM 2928 C CA . LEU B 1 106 ? 19.641 -18.781 -10.93 1 98.5 106 LEU B CA 1
ATOM 2929 C C . LEU B 1 106 ? 18.234 -18.25 -10.711 1 98.5 106 LEU B C 1
ATOM 2931 O O . LEU B 1 106 ? 17.281 -19.031 -10.664 1 98.5 106 LEU B O 1
ATOM 2935 N N . MET B 1 107 ? 18.109 -16.953 -10.562 1 98.31 107 MET B N 1
ATOM 2936 C CA . MET B 1 107 ? 16.828 -16.25 -10.469 1 98.31 107 MET B CA 1
ATOM 2937 C C . MET B 1 107 ? 16.406 -15.688 -11.828 1 98.31 107 MET B C 1
ATOM 2939 O O . MET B 1 107 ? 16.953 -16.094 -12.859 1 98.31 107 MET B O 1
ATOM 2943 N N . TRP B 1 108 ? 15.453 -14.828 -11.836 1 98.62 108 TRP B N 1
ATOM 2944 C CA . TRP B 1 108 ? 15.008 -14.141 -13.047 1 98.62 108 TRP B CA 1
ATOM 2945 C C . TRP B 1 108 ? 16.188 -13.578 -13.82 1 98.62 108 TRP B C 1
ATOM 2947 O O . TRP B 1 108 ? 17.109 -13 -13.234 1 98.62 108 TRP B O 1
ATOM 2957 N N . ASN B 1 109 ? 16.031 -13.75 -15.148 1 98.62 109 ASN B N 1
ATOM 2958 C CA . ASN B 1 109 ? 16.938 -13.156 -16.125 1 98.62 109 ASN B CA 1
ATOM 2959 C C . ASN B 1 109 ? 18.359 -13.711 -15.992 1 98.62 109 ASN B C 1
ATOM 2961 O O . ASN B 1 109 ? 19.312 -13.07 -16.422 1 98.62 109 ASN B O 1
ATOM 2965 N N . GLY B 1 110 ? 18.484 -14.797 -15.289 1 98.5 110 GLY B N 1
ATOM 2966 C CA . GLY B 1 110 ? 19.75 -15.492 -15.172 1 98.5 110 GLY B CA 1
ATOM 2967 C C . GLY B 1 110 ? 20.641 -14.938 -14.078 1 98.5 110 GLY B C 1
ATOM 2968 O O . GLY B 1 110 ? 21.828 -15.273 -14 1 98.5 110 GLY B O 1
ATOM 2969 N N . PHE B 1 111 ? 20.172 -14.102 -13.266 1 98.81 111 PHE B N 1
ATOM 2970 C CA . PHE B 1 111 ? 20.969 -13.594 -12.156 1 98.81 111 PHE B CA 1
ATOM 2971 C C . PHE B 1 111 ? 21.266 -14.695 -11.148 1 98.81 111 PHE B C 1
ATOM 2973 O O . PHE B 1 111 ? 20.406 -15.555 -10.891 1 98.81 111 PHE B O 1
ATOM 2980 N N . SER B 1 112 ? 22.359 -14.656 -10.555 1 98.75 112 SER B N 1
ATOM 2981 C CA . SER B 1 112 ? 22.75 -15.656 -9.562 1 98.75 112 SER B CA 1
ATOM 2982 C C . SER B 1 112 ? 21.984 -15.477 -8.266 1 98.75 112 SER B C 1
ATOM 2984 O O . SER B 1 112 ? 21.766 -14.344 -7.816 1 98.75 112 SER B O 1
ATOM 2986 N N . ALA B 1 113 ? 21.609 -16.609 -7.672 1 98.56 113 ALA B N 1
ATOM 2987 C CA . ALA B 1 113 ? 21.016 -16.562 -6.344 1 98.56 113 ALA B CA 1
ATOM 2988 C C . ALA B 1 113 ? 21.969 -15.961 -5.324 1 98.56 113 ALA B C 1
ATOM 2990 O O . ALA B 1 113 ? 21.547 -15.469 -4.273 1 98.56 113 ALA B O 1
ATOM 2991 N N . ASN B 1 114 ? 23.234 -15.922 -5.605 1 98.5 114 ASN B N 1
ATOM 2992 C CA . ASN B 1 114 ? 24.25 -15.344 -4.719 1 98.5 114 ASN B CA 1
ATOM 2993 C C . ASN B 1 114 ? 24.094 -13.836 -4.605 1 98.5 114 ASN B C 1
ATOM 2995 O O . ASN B 1 114 ? 24.688 -13.211 -3.729 1 98.5 114 ASN B O 1
ATOM 2999 N N . GLU B 1 115 ? 23.234 -13.32 -5.48 1 98.44 115 GLU B N 1
ATOM 3000 C CA . GLU B 1 115 ? 22.938 -11.891 -5.422 1 98.44 115 GLU B CA 1
ATOM 3001 C C . GLU B 1 115 ? 21.984 -11.57 -4.27 1 98.44 115 GLU B C 1
ATOM 3003 O O . GLU B 1 115 ? 21.734 -10.398 -3.977 1 98.44 115 GLU B O 1
ATOM 3008 N N . VAL B 1 116 ? 21.5 -12.57 -3.623 1 98.81 116 VAL B N 1
ATOM 3009 C CA . VAL B 1 116 ? 20.703 -12.391 -2.414 1 98.81 116 VAL B CA 1
ATOM 3010 C C . VAL B 1 116 ? 21.516 -12.812 -1.19 1 98.81 116 VAL B C 1
ATOM 3012 O O . VAL B 1 116 ? 21.844 -13.992 -1.032 1 98.81 116 VAL B O 1
ATOM 3015 N N . THR B 1 117 ? 21.797 -11.844 -0.314 1 98.44 117 THR B N 1
ATOM 3016 C CA . THR B 1 117 ? 22.641 -12.086 0.853 1 98.44 117 THR B CA 1
ATOM 3017 C C . THR B 1 117 ? 21.922 -11.672 2.133 1 98.44 117 THR B C 1
ATOM 3019 O O . THR B 1 117 ? 20.75 -11.297 2.098 1 98.44 117 THR B O 1
ATOM 3022 N N . SER B 1 118 ? 22.672 -11.734 3.234 1 97.81 118 SER B N 1
ATOM 3023 C CA . SER B 1 118 ? 22.109 -11.336 4.523 1 97.81 118 SER B CA 1
ATOM 3024 C C . SER B 1 118 ? 21.734 -9.859 4.527 1 97.81 118 SER B C 1
ATOM 3026 O O . SER B 1 118 ? 20.984 -9.414 5.398 1 97.81 118 SER B O 1
ATOM 3028 N N . ARG B 1 119 ? 22.188 -9.117 3.574 1 96.19 119 ARG B N 1
ATOM 3029 C CA . ARG B 1 119 ? 21.906 -7.688 3.496 1 96.19 119 ARG B CA 1
ATOM 3030 C C . ARG B 1 119 ? 20.75 -7.418 2.531 1 96.19 119 ARG B C 1
ATOM 3032 O O . ARG B 1 119 ? 20.406 -6.258 2.273 1 96.19 119 ARG B O 1
ATOM 3039 N N . GLY B 1 120 ? 20.141 -8.492 1.954 1 98.56 120 GLY B N 1
ATOM 3040 C CA . GLY B 1 120 ? 19.031 -8.336 1.027 1 98.56 120 GLY B CA 1
ATOM 3041 C C . GLY B 1 120 ? 19.422 -8.625 -0.413 1 98.56 120 GLY B C 1
ATOM 3042 O O . GLY B 1 120 ? 20.547 -9.016 -0.693 1 98.56 120 GLY B O 1
ATOM 3043 N N . ALA B 1 121 ? 18.5 -8.516 -1.28 1 98.88 121 ALA B N 1
ATOM 3044 C CA . ALA B 1 121 ? 18.703 -8.773 -2.705 1 98.88 121 ALA B CA 1
ATOM 3045 C C . ALA B 1 121 ? 19.422 -7.609 -3.373 1 98.88 121 ALA B C 1
ATOM 3047 O O . ALA B 1 121 ? 18.938 -6.477 -3.365 1 98.88 121 ALA B O 1
ATOM 3048 N N . ARG B 1 122 ? 20.531 -7.891 -3.957 1 98.25 122 ARG B N 1
ATOM 3049 C CA . ARG B 1 122 ? 21.266 -6.891 -4.727 1 98.25 122 ARG B CA 1
ATOM 3050 C C . ARG B 1 122 ? 20.625 -6.68 -6.098 1 98.25 122 ARG B C 1
ATOM 3052 O O . ARG B 1 122 ? 20.828 -5.641 -6.73 1 98.25 122 ARG B O 1
ATOM 3059 N N . ARG B 1 123 ? 19.922 -7.691 -6.559 1 98.38 123 ARG B N 1
ATOM 3060 C CA . ARG B 1 123 ? 19.172 -7.676 -7.816 1 98.38 123 ARG B CA 1
ATOM 3061 C C . ARG B 1 123 ? 17.75 -8.188 -7.621 1 98.38 123 ARG B C 1
ATOM 3063 O O . ARG B 1 123 ? 17.516 -9.047 -6.77 1 98.38 123 ARG B O 1
ATOM 3070 N N . CYS B 1 124 ? 16.828 -7.609 -8.406 1 98.75 124 CYS B N 1
ATOM 3071 C CA . CYS B 1 124 ? 15.453 -8.109 -8.477 1 98.75 124 CYS B CA 1
ATOM 3072 C C . CYS B 1 124 ? 14.758 -7.969 -7.129 1 98.75 124 CYS B C 1
ATOM 3074 O O . CYS B 1 124 ? 13.953 -8.82 -6.75 1 98.75 124 CYS B O 1
ATOM 3076 N N . GLY B 1 125 ? 15.188 -6.914 -6.34 1 98.81 125 GLY B N 1
ATOM 3077 C CA . GLY B 1 125 ? 14.477 -6.621 -5.102 1 98.81 125 GLY B CA 1
ATOM 3078 C C . GLY B 1 125 ? 13.125 -5.977 -5.328 1 98.81 125 GLY B C 1
ATOM 3079 O O . GLY B 1 125 ? 12.82 -5.52 -6.434 1 98.81 125 GLY B O 1
ATOM 3080 N N . ILE B 1 126 ? 12.344 -5.969 -4.277 1 98.88 126 ILE B N 1
ATOM 3081 C CA . ILE B 1 126 ? 10.953 -5.516 -4.379 1 98.88 126 ILE B CA 1
ATOM 3082 C C . ILE B 1 126 ? 10.922 -4.035 -4.75 1 98.88 126 ILE B C 1
ATOM 3084 O O . ILE B 1 126 ? 9.961 -3.566 -5.363 1 98.88 126 ILE B O 1
ATOM 3088 N N . GLU B 1 127 ? 11.984 -3.279 -4.422 1 98.19 127 GLU B N 1
ATOM 3089 C CA . GLU B 1 127 ? 12.039 -1.85 -4.715 1 98.19 127 GLU B CA 1
ATOM 3090 C C . GLU B 1 127 ? 12.109 -1.6 -6.219 1 98.19 127 GLU B C 1
ATOM 3092 O O . GLU B 1 127 ? 11.914 -0.471 -6.676 1 98.19 127 GLU B O 1
ATOM 3097 N N . LYS B 1 128 ? 12.312 -2.684 -7.035 1 98.44 128 LYS B N 1
ATOM 3098 C CA . LYS B 1 128 ? 12.453 -2.541 -8.484 1 98.44 128 LYS B CA 1
ATOM 3099 C C . LYS B 1 128 ? 11.094 -2.58 -9.172 1 98.44 128 LYS B C 1
ATOM 3101 O O . LYS B 1 128 ? 10.984 -2.25 -10.359 1 98.44 128 LYS B O 1
ATOM 3106 N N . THR B 1 129 ? 10.023 -2.912 -8.516 1 98.19 129 THR B N 1
ATOM 3107 C CA . THR B 1 129 ? 8.727 -3.162 -9.141 1 98.19 129 THR B CA 1
ATOM 3108 C C . THR B 1 129 ? 8.031 -1.849 -9.484 1 98.19 129 THR B C 1
ATOM 3110 O O . THR B 1 129 ? 7.379 -1.742 -10.523 1 98.19 129 THR B O 1
ATOM 3113 N N . GLY B 1 130 ? 8.234 -0.797 -8.547 1 96.31 130 GLY B N 1
ATOM 3114 C CA . GLY B 1 130 ? 7.398 0.386 -8.68 1 96.31 130 GLY B CA 1
ATOM 3115 C C . GLY B 1 130 ? 5.922 0.101 -8.469 1 96.31 130 GLY B C 1
ATOM 3116 O O . GLY B 1 130 ? 5.547 -1.011 -8.086 1 96.31 130 GLY B O 1
ATOM 3117 N N . PRO B 1 131 ? 5.152 1.196 -8.664 1 98.44 131 PRO B N 1
ATOM 3118 C CA . PRO B 1 131 ? 3.713 0.946 -8.562 1 98.44 131 PRO B CA 1
ATOM 3119 C C . PRO B 1 131 ? 3.166 0.149 -9.742 1 98.44 131 PRO B C 1
ATOM 3121 O O . PRO B 1 131 ? 3.654 0.291 -10.867 1 98.44 131 PRO B O 1
ATOM 3124 N N . ILE B 1 132 ? 2.297 -0.7 -9.508 1 98.88 132 ILE B N 1
ATOM 3125 C CA . ILE B 1 132 ? 1.582 -1.492 -10.5 1 98.88 132 ILE B CA 1
ATOM 3126 C C . ILE B 1 132 ? 0.166 -0.949 -10.672 1 98.88 132 ILE B C 1
ATOM 3128 O O . ILE B 1 132 ? -0.656 -1.039 -9.758 1 98.88 132 ILE B O 1
ATOM 3132 N N . VAL B 1 133 ? -0.101 -0.297 -11.773 1 98.94 133 VAL B N 1
ATOM 3133 C CA . VAL B 1 133 ? -1.402 0.266 -12.117 1 98.94 133 VAL B CA 1
ATOM 3134 C C . VAL B 1 133 ? -1.859 -0.277 -13.469 1 98.94 133 VAL B C 1
ATOM 3136 O O . VAL B 1 133 ? -1.298 0.076 -14.508 1 98.94 133 VAL B O 1
ATOM 3139 N N . THR B 1 134 ? -2.814 -1.143 -13.477 1 98.94 134 THR B N 1
ATOM 3140 C CA . THR B 1 134 ? -3.244 -1.795 -14.711 1 98.94 134 THR B CA 1
ATOM 3141 C C . THR B 1 134 ? -4.648 -2.367 -14.555 1 98.94 134 THR B C 1
ATOM 3143 O O . THR B 1 134 ? -5.293 -2.178 -13.523 1 98.94 134 THR B O 1
ATOM 3146 N N . ARG B 1 135 ? -5.145 -2.973 -15.656 1 98.94 135 ARG B N 1
ATOM 3147 C CA . ARG B 1 135 ? -6.426 -3.666 -15.602 1 98.94 135 ARG B CA 1
ATOM 3148 C C . ARG B 1 135 ? -6.305 -4.984 -14.844 1 98.94 135 ARG B C 1
ATOM 3150 O O . ARG B 1 135 ? -5.441 -5.809 -15.156 1 98.94 135 ARG B O 1
ATOM 3157 N N . GLY B 1 136 ? -7.094 -5.105 -13.75 1 98.94 136 GLY B N 1
ATOM 3158 C CA . GLY B 1 136 ? -7.293 -6.398 -13.117 1 98.94 136 GLY B CA 1
ATOM 3159 C C . GLY B 1 136 ? -8.414 -7.207 -13.75 1 98.94 136 GLY B C 1
ATOM 3160 O O . GLY B 1 136 ? -9.461 -6.66 -14.094 1 98.94 136 GLY B O 1
ATOM 3161 N N . VAL B 1 137 ? -8.148 -8.445 -13.977 1 98.94 137 VAL B N 1
ATOM 3162 C CA . VAL B 1 137 ? -9.156 -9.406 -14.414 1 98.94 137 VAL B CA 1
ATOM 3163 C C . VAL B 1 137 ? -9.391 -10.445 -13.312 1 98.94 137 VAL B C 1
ATOM 3165 O O . VAL B 1 137 ? -8.438 -11.047 -12.805 1 98.94 137 VAL B O 1
ATOM 3168 N N . PHE B 1 138 ? -10.648 -10.602 -12.977 1 98.94 138 PHE B N 1
ATOM 3169 C CA . PHE B 1 138 ? -11.023 -11.445 -11.844 1 98.94 138 PHE B CA 1
ATOM 3170 C C . PHE B 1 138 ? -11.781 -12.672 -12.312 1 98.94 138 PHE B C 1
ATOM 3172 O O . PHE B 1 138 ? -12.742 -12.562 -13.078 1 98.94 138 PHE B O 1
ATOM 3179 N N . LEU B 1 139 ? -11.336 -13.805 -11.922 1 98.88 139 LEU B N 1
ATOM 3180 C CA . LEU B 1 139 ? -12.031 -15.055 -12.18 1 98.88 139 LEU B CA 1
ATOM 3181 C C . LEU B 1 139 ? -12.328 -15.797 -10.883 1 98.88 139 LEU B C 1
ATOM 3183 O O . LEU B 1 139 ? -11.461 -15.906 -10.008 1 98.88 139 LEU B O 1
ATOM 3187 N N . ASP B 1 140 ? -13.484 -16.328 -10.727 1 98.56 140 ASP B N 1
ATOM 3188 C CA . ASP B 1 140 ? -13.961 -16.984 -9.516 1 98.56 140 ASP B CA 1
ATOM 3189 C C . ASP B 1 140 ? -14.039 -18.5 -9.703 1 98.56 140 ASP B C 1
ATOM 3191 O O . ASP B 1 140 ? -14.859 -18.984 -10.484 1 98.56 140 ASP B O 1
ATOM 3195 N N . PHE B 1 141 ? -13.211 -19.234 -8.984 1 98.25 141 PHE B N 1
ATOM 3196 C CA . PHE B 1 141 ? -13.188 -20.688 -9.078 1 98.25 141 PHE B CA 1
ATOM 3197 C C . PHE B 1 141 ? -13.586 -21.312 -7.746 1 98.25 141 PHE B C 1
ATOM 3199 O O . PHE B 1 141 ? -13.305 -22.5 -7.5 1 98.25 141 PHE B O 1
ATOM 3206 N N . ALA B 1 142 ? -14.164 -20.547 -6.832 1 97.06 142 ALA B N 1
ATOM 3207 C CA . ALA B 1 142 ? -14.453 -21 -5.473 1 97.06 142 ALA B CA 1
ATOM 3208 C C . ALA B 1 142 ? -15.375 -22.219 -5.492 1 97.06 142 ALA B C 1
ATOM 3210 O O . ALA B 1 142 ? -15.305 -23.078 -4.598 1 97.06 142 ALA B O 1
ATOM 3211 N N . ASN B 1 143 ? -16.188 -22.359 -6.516 1 94.5 143 ASN B N 1
ATOM 3212 C CA . ASN B 1 143 ? -17.141 -23.453 -6.582 1 94.5 143 ASN B CA 1
ATOM 3213 C C . ASN B 1 143 ? -16.766 -24.469 -7.652 1 94.5 143 ASN B C 1
ATOM 3215 O O . ASN B 1 143 ? -17.594 -25.281 -8.062 1 94.5 143 ASN B O 1
ATOM 3219 N N . SER B 1 144 ? -15.578 -24.438 -8.102 1 92.25 144 SER B N 1
ATOM 3220 C CA . SER B 1 144 ? -15.156 -25.312 -9.18 1 92.25 144 SER B CA 1
ATOM 3221 C C . SER B 1 144 ? -15.039 -26.766 -8.703 1 92.25 144 SER B C 1
ATOM 3223 O O . SER B 1 144 ? -15.188 -27.688 -9.492 1 92.25 144 SER B O 1
ATOM 3225 N N . GLY B 1 145 ? -14.695 -27 -7.414 1 90 145 GLY B N 1
ATOM 3226 C CA . GLY B 1 145 ? -14.461 -28.328 -6.883 1 90 145 GLY B CA 1
ATOM 3227 C C . GLY B 1 145 ? -13.133 -28.906 -7.309 1 90 145 GLY B C 1
ATOM 3228 O O . GLY B 1 145 ? -12.789 -30.031 -6.93 1 90 145 GLY B O 1
ATOM 3229 N N . SER B 1 146 ? -12.445 -28.188 -8.133 1 92.19 146 SER B N 1
ATOM 3230 C CA . SER B 1 146 ? -11.141 -28.641 -8.617 1 92.19 146 SER B CA 1
ATOM 3231 C C . SER B 1 146 ? -10.016 -28.125 -7.734 1 92.19 146 SER B C 1
ATOM 3233 O O . SER B 1 146 ? -10.07 -27 -7.23 1 92.19 146 SER B O 1
ATOM 3235 N N . ASP B 1 147 ? -8.984 -28.969 -7.602 1 95.06 147 ASP B N 1
ATOM 3236 C CA . ASP B 1 147 ? -7.805 -28.562 -6.844 1 95.06 147 ASP B CA 1
ATOM 3237 C C . ASP B 1 147 ? -6.809 -27.828 -7.734 1 95.06 147 ASP B C 1
ATOM 3239 O O . ASP B 1 147 ? -5.926 -27.125 -7.234 1 95.06 147 ASP B O 1
ATOM 3243 N N . VAL B 1 148 ? -6.949 -28.109 -9.039 1 97.62 148 VAL B N 1
ATOM 3244 C CA . VAL B 1 148 ? -6.031 -27.5 -9.992 1 97.62 148 VAL B CA 1
ATOM 3245 C C . VAL B 1 148 ? -6.82 -26.812 -11.102 1 97.62 148 VAL B C 1
ATOM 3247 O O . VAL B 1 148 ? -7.707 -27.406 -11.711 1 97.62 148 VAL B O 1
ATOM 3250 N N . PHE B 1 149 ? -6.59 -25.5 -11.281 1 98.19 149 PHE B N 1
ATOM 3251 C CA . PHE B 1 149 ? -7.172 -24.734 -12.367 1 98.19 149 PHE B CA 1
ATOM 3252 C C . PHE B 1 149 ? -6.23 -24.703 -13.57 1 98.19 149 PHE B C 1
ATOM 3254 O O . PHE B 1 149 ? -5.156 -24.094 -13.5 1 98.19 149 PHE B O 1
ATOM 3261 N N . GLY B 1 150 ? -6.594 -25.344 -14.641 1 97.88 150 GLY B N 1
ATOM 3262 C CA . GLY B 1 150 ? -5.758 -25.406 -15.836 1 97.88 150 GLY B CA 1
ATOM 3263 C C . GLY B 1 150 ? -6.184 -24.422 -16.906 1 97.88 150 GLY B C 1
ATOM 3264 O O . GLY B 1 150 ? -7.016 -23.547 -16.672 1 97.88 150 GLY B O 1
ATOM 3265 N N . ILE B 1 151 ? -5.566 -24.578 -18.078 1 98.44 151 ILE B N 1
ATOM 3266 C CA . ILE B 1 151 ? -5.785 -23.672 -19.203 1 98.44 151 ILE B CA 1
ATOM 3267 C C . ILE B 1 151 ? -7.242 -23.75 -19.641 1 98.44 151 ILE B C 1
ATOM 3269 O O . ILE B 1 151 ? -7.855 -22.719 -19.938 1 98.44 151 ILE B O 1
ATOM 3273 N N . ASP B 1 152 ? -7.77 -24.922 -19.672 1 97.75 152 ASP B N 1
ATOM 3274 C CA . ASP B 1 152 ? -9.164 -25.094 -20.078 1 97.75 152 ASP B CA 1
ATOM 3275 C C . ASP B 1 152 ? -10.102 -24.359 -19.125 1 97.75 152 ASP B C 1
ATOM 3277 O O . ASP B 1 152 ? -11.016 -23.672 -19.562 1 97.75 152 ASP B O 1
ATOM 3281 N N . GLU B 1 153 ? -9.875 -24.578 -17.828 1 97.56 153 GLU B N 1
ATOM 3282 C CA . GLU B 1 153 ? -10.695 -23.891 -16.828 1 97.56 153 GLU B CA 1
ATOM 3283 C C . GLU B 1 153 ? -10.602 -22.375 -16.984 1 97.56 153 GLU B C 1
ATOM 3285 O O . GLU B 1 153 ? -11.617 -21.672 -16.922 1 97.56 153 GLU B O 1
ATOM 3290 N N . LEU B 1 154 ? -9.414 -21.859 -17.219 1 98.5 154 LEU B N 1
ATOM 3291 C CA . LEU B 1 154 ? -9.195 -20.422 -17.406 1 98.5 154 LEU B CA 1
ATOM 3292 C C . LEU B 1 154 ? -9.914 -19.906 -18.641 1 98.5 154 LEU B C 1
ATOM 3294 O O . LEU B 1 154 ? -10.586 -18.875 -18.594 1 98.5 154 LEU B O 1
ATOM 3298 N N . THR B 1 155 ? -9.781 -20.656 -19.703 1 98.44 155 THR B N 1
ATOM 3299 C CA . THR B 1 155 ? -10.375 -20.25 -20.984 1 98.44 155 THR B CA 1
ATOM 3300 C C . THR B 1 155 ? -11.898 -20.219 -20.875 1 98.44 155 THR B C 1
ATOM 3302 O O . THR B 1 155 ? -12.531 -19.25 -21.312 1 98.44 155 THR B O 1
ATOM 3305 N N . VAL B 1 156 ? -12.445 -21.219 -20.312 1 97.94 156 VAL B N 1
ATOM 3306 C CA . VAL B 1 156 ? -13.891 -21.281 -20.141 1 97.94 156 VAL B CA 1
ATOM 3307 C C . VAL B 1 156 ? -14.359 -20.125 -19.266 1 97.94 156 VAL B C 1
ATOM 3309 O O . VAL B 1 156 ? -15.359 -19.469 -19.562 1 97.94 156 VAL B O 1
ATOM 3312 N N . ALA B 1 157 ? -13.641 -19.875 -18.141 1 98.25 157 ALA B N 1
ATOM 3313 C CA . ALA B 1 157 ? -14.008 -18.797 -17.234 1 98.25 157 ALA B CA 1
ATOM 3314 C C . ALA B 1 157 ? -13.945 -17.438 -17.922 1 98.25 157 ALA B C 1
ATOM 3316 O O . ALA B 1 157 ? -14.859 -16.625 -17.797 1 98.25 157 ALA B O 1
ATOM 3317 N N . LEU B 1 158 ? -12.859 -17.188 -18.656 1 98.75 158 LEU B N 1
ATOM 3318 C CA . LEU B 1 158 ? -12.711 -15.938 -19.391 1 98.75 158 LEU B CA 1
ATOM 3319 C C . LEU B 1 158 ? -13.852 -15.758 -20.391 1 98.75 158 LEU B C 1
ATOM 3321 O O . LEU B 1 158 ? -14.453 -14.68 -20.469 1 98.75 158 LEU B O 1
ATOM 3325 N N . ASN B 1 159 ? -14.125 -16.797 -21.109 1 98.44 159 ASN B N 1
ATOM 3326 C CA . ASN B 1 159 ? -15.203 -16.75 -22.094 1 98.44 159 ASN B CA 1
ATOM 3327 C C . ASN B 1 159 ? -16.562 -16.484 -21.438 1 98.44 159 ASN B C 1
ATOM 3329 O O . ASN B 1 159 ? -17.375 -15.742 -21.969 1 98.44 159 ASN B O 1
ATOM 3333 N N . SER B 1 160 ? -16.781 -17.062 -20.328 1 97.88 160 SER B N 1
ATOM 3334 C CA . SER B 1 160 ? -18.062 -16.938 -19.641 1 97.88 160 SER B CA 1
ATOM 3335 C C . SER B 1 160 ? -18.328 -15.5 -19.219 1 97.88 160 SER B C 1
ATOM 3337 O O . SER B 1 160 ? -19.484 -15.078 -19.109 1 97.88 160 SER B O 1
ATOM 3339 N N . VAL B 1 161 ? -17.281 -14.727 -18.969 1 97.81 161 VAL B N 1
ATOM 3340 C CA . VAL B 1 161 ? -17.484 -13.352 -18.531 1 97.81 161 VAL B CA 1
ATOM 3341 C C . VAL B 1 161 ? -17.156 -12.383 -19.672 1 97.81 161 VAL B C 1
ATOM 3343 O O . VAL B 1 161 ? -17.156 -11.164 -19.469 1 97.81 161 VAL B O 1
ATOM 3346 N N . GLY B 1 162 ? -16.75 -12.867 -20.812 1 98.31 162 GLY B N 1
ATOM 3347 C CA . GLY B 1 162 ? -16.547 -12.07 -22.016 1 98.31 162 GLY B CA 1
ATOM 3348 C C . GLY B 1 162 ? -15.297 -11.219 -21.969 1 98.31 162 GLY B C 1
ATOM 3349 O O . GLY B 1 162 ? -15.297 -10.078 -22.453 1 98.31 162 GLY B O 1
ATOM 3350 N N . ILE B 1 163 ? -14.25 -11.68 -21.391 1 98.62 163 ILE B N 1
ATOM 3351 C CA . ILE B 1 163 ? -13.039 -10.883 -21.234 1 98.62 163 ILE B CA 1
ATOM 3352 C C . ILE B 1 163 ? -11.875 -11.562 -21.953 1 98.62 163 ILE B C 1
ATOM 3354 O O . ILE B 1 163 ? -11.727 -12.789 -21.906 1 98.62 163 ILE B O 1
ATOM 3358 N N . THR B 1 164 ? -11.148 -10.828 -22.688 1 98.56 164 THR B N 1
ATOM 3359 C CA . THR B 1 164 ? -9.883 -11.242 -23.281 1 98.56 164 THR B CA 1
ATOM 3360 C C . THR B 1 164 ? -8.711 -10.609 -22.547 1 98.56 164 THR B C 1
ATOM 3362 O O . THR B 1 164 ? -8.688 -9.391 -22.328 1 98.56 164 THR B O 1
ATOM 3365 N N . LEU B 1 165 ? -7.809 -11.445 -22.156 1 98.81 165 LEU B N 1
ATOM 3366 C CA . LEU B 1 165 ? -6.598 -10.922 -21.531 1 98.81 165 LEU B CA 1
ATOM 3367 C C . LEU B 1 165 ? -5.777 -10.109 -22.531 1 98.81 165 LEU B C 1
ATOM 3369 O O . LEU B 1 165 ? -5.746 -10.43 -23.719 1 98.81 165 LEU B O 1
ATOM 3373 N N . ARG B 1 166 ? -5.152 -9.062 -22.062 1 98.69 166 ARG B N 1
ATOM 3374 C CA . ARG B 1 166 ? -4.281 -8.188 -22.844 1 98.69 166 ARG B CA 1
ATOM 3375 C C . ARG B 1 166 ? -2.941 -7.984 -22.141 1 98.69 166 ARG B C 1
ATOM 3377 O O . ARG B 1 166 ? -2.82 -8.211 -20.938 1 98.69 166 ARG B O 1
ATOM 3384 N N . SER B 1 167 ? -1.977 -7.609 -22.953 1 98.75 167 SER B N 1
ATOM 3385 C CA . SER B 1 167 ? -0.64 -7.383 -22.422 1 98.75 167 SER B CA 1
ATOM 3386 C C . SER B 1 167 ? -0.67 -6.387 -21.266 1 98.75 167 SER B C 1
ATOM 3388 O O . SER B 1 167 ? -1.254 -5.309 -21.375 1 98.75 167 SER B O 1
ATOM 3390 N N . GLY B 1 168 ? -0.091 -6.785 -20.125 1 98.81 168 GLY B N 1
ATOM 3391 C CA . GLY B 1 168 ? 0.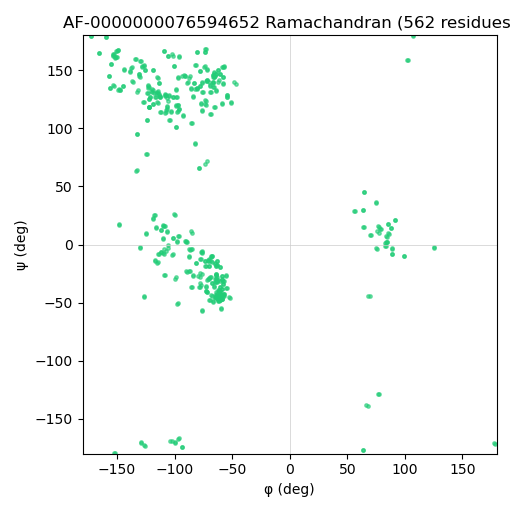004 -5.91 -18.969 1 98.81 168 GLY B CA 1
ATOM 3392 C C . GLY B 1 168 ? -1.068 -6.18 -17.938 1 98.81 168 GLY B C 1
ATOM 3393 O O . GLY B 1 168 ? -0.967 -5.719 -16.797 1 98.81 168 GLY B O 1
ATOM 3394 N N . ASP B 1 169 ? -2.08 -7.012 -18.266 1 98.94 169 ASP B N 1
ATOM 3395 C CA . ASP B 1 169 ? -3.172 -7.305 -17.344 1 98.94 169 ASP B CA 1
ATOM 3396 C C . ASP B 1 169 ? -2.666 -8.062 -16.125 1 98.94 169 ASP B C 1
ATOM 3398 O O . ASP B 1 169 ? -1.68 -8.797 -16.203 1 98.94 169 ASP B O 1
ATOM 3402 N N . ALA B 1 170 ? -3.285 -7.832 -15.039 1 98.94 170 ALA B N 1
ATOM 3403 C CA . ALA B 1 170 ? -3.16 -8.68 -13.859 1 98.94 170 ALA B CA 1
ATOM 3404 C C . ALA B 1 170 ? -4.332 -9.648 -13.758 1 98.94 170 ALA B C 1
ATOM 3406 O O . ALA B 1 170 ? -5.488 -9.266 -13.93 1 98.94 170 ALA B O 1
ATOM 3407 N N . LEU B 1 171 ? -4.043 -10.883 -13.5 1 98.94 171 LEU B N 1
ATOM 3408 C CA . LEU B 1 171 ? -5.078 -11.898 -13.336 1 98.94 171 LEU B CA 1
ATOM 3409 C C . LEU B 1 171 ? -5.223 -12.289 -11.875 1 98.94 171 LEU B C 1
ATOM 3411 O O . LEU B 1 171 ? -4.25 -12.711 -11.234 1 98.94 171 LEU B O 1
ATOM 3415 N N . LEU B 1 172 ? -6.383 -12.07 -11.289 1 98.94 172 LEU B N 1
ATOM 3416 C CA . LEU B 1 172 ? -6.691 -12.469 -9.922 1 98.94 172 LEU B CA 1
ATOM 3417 C C . LEU B 1 172 ? -7.656 -13.648 -9.898 1 98.94 172 LEU B C 1
ATOM 3419 O O . LEU B 1 172 ? -8.719 -13.594 -10.523 1 98.94 172 LEU B O 1
ATOM 3423 N N . ILE B 1 173 ? -7.246 -14.648 -9.148 1 98.69 173 ILE B N 1
ATOM 3424 C CA . ILE B 1 173 ? -8.016 -15.883 -9.078 1 98.69 173 ILE B CA 1
ATOM 3425 C C . ILE B 1 173 ? -8.516 -16.094 -7.648 1 98.69 173 ILE B C 1
ATOM 3427 O O . ILE B 1 173 ? -7.723 -16.109 -6.703 1 98.69 173 ILE B O 1
ATOM 3431 N N . ARG B 1 174 ? -9.797 -16.297 -7.504 1 98.81 174 ARG B N 1
ATOM 3432 C CA . ARG B 1 174 ? -10.367 -16.688 -6.219 1 98.81 174 ARG B CA 1
ATOM 3433 C C . ARG B 1 174 ? -10.57 -18.203 -6.152 1 98.81 174 ARG B C 1
ATOM 3435 O O . ARG B 1 174 ? -11.367 -18.766 -6.91 1 98.81 174 ARG B O 1
ATOM 3442 N N . SER B 1 175 ? -9.875 -18.828 -5.301 1 98.19 175 SER B N 1
ATOM 3443 C CA . SER B 1 175 ? -10 -20.266 -5.102 1 98.19 175 SER B CA 1
ATOM 3444 C C . SER B 1 175 ? -11.047 -20.594 -4.039 1 98.19 175 SER B C 1
ATOM 3446 O O . SER B 1 175 ? -11.547 -21.719 -3.971 1 98.19 175 SER B O 1
ATOM 3448 N N . GLY B 1 176 ? -11.312 -19.641 -3.166 1 98 176 GLY B N 1
ATOM 3449 C CA . GLY B 1 176 ? -12.203 -19.844 -2.031 1 98 176 GLY B CA 1
ATOM 3450 C C . GLY B 1 176 ? -11.484 -20.375 -0.8 1 98 176 GLY B C 1
ATOM 3451 O O . GLY B 1 176 ? -12.086 -20.516 0.264 1 98 176 GLY B O 1
ATOM 3452 N N . TRP B 1 177 ? -10.25 -20.641 -0.889 1 97.94 177 TRP B N 1
ATOM 3453 C CA . TRP B 1 177 ? -9.484 -21.266 0.195 1 97.94 177 TRP B CA 1
ATOM 3454 C C . TRP B 1 177 ? -9.477 -20.375 1.429 1 97.94 177 TRP B C 1
ATOM 3456 O O . TRP B 1 177 ? -9.703 -20.844 2.547 1 97.94 177 TRP B O 1
ATOM 3466 N N . LEU B 1 178 ? -9.172 -19.078 1.25 1 97.81 178 LEU B N 1
ATOM 3467 C CA . LEU B 1 178 ? -9.055 -18.156 2.379 1 97.81 178 LEU B CA 1
ATOM 3468 C C . LEU B 1 178 ? -10.344 -18.125 3.193 1 97.81 178 LEU B C 1
ATOM 3470 O O . LEU B 1 178 ? -10.305 -18.141 4.426 1 97.81 178 LEU B O 1
ATOM 3474 N N . ARG B 1 179 ? -11.461 -18.062 2.484 1 97.38 179 ARG B N 1
ATOM 3475 C CA . ARG B 1 179 ? -12.75 -18.094 3.176 1 97.38 179 ARG B CA 1
ATOM 3476 C C . ARG B 1 179 ? -12.906 -19.391 3.969 1 97.38 179 ARG B C 1
ATOM 3478 O O . ARG B 1 179 ? -13.305 -19.359 5.133 1 97.38 179 ARG B O 1
ATOM 3485 N N . ARG B 1 180 ? -12.609 -20.5 3.326 1 97.19 180 ARG B N 1
ATOM 3486 C CA . ARG B 1 180 ? -12.719 -21.781 4.004 1 97.19 180 ARG B CA 1
ATOM 3487 C C . ARG B 1 180 ? -11.789 -21.859 5.211 1 97.19 180 ARG B C 1
ATOM 3489 O O . ARG B 1 180 ? -12.148 -22.422 6.246 1 97.19 180 ARG B O 1
ATOM 3496 N N . TRP B 1 181 ? -10.617 -21.312 5.043 1 96.38 181 TRP B N 1
ATOM 3497 C CA . TRP B 1 181 ? -9.68 -21.281 6.156 1 96.38 181 TRP B CA 1
ATOM 3498 C C . TRP B 1 181 ? -10.25 -20.484 7.324 1 96.38 181 TRP B C 1
ATOM 3500 O O . TRP B 1 181 ? -10.211 -20.938 8.469 1 96.38 181 TRP B O 1
ATOM 3510 N N . ARG B 1 182 ? -10.781 -19.297 7.047 1 96.12 182 ARG B N 1
ATOM 3511 C CA . ARG B 1 182 ? -11.367 -18.453 8.078 1 96.12 182 ARG B CA 1
ATOM 3512 C C . ARG B 1 182 ? -12.508 -19.156 8.797 1 96.12 182 ARG B C 1
ATOM 3514 O O . ARG B 1 182 ? -12.734 -18.938 9.984 1 96.12 182 ARG B O 1
ATOM 3521 N N . GLU B 1 183 ? -13.156 -20.016 8.039 1 96.56 183 GLU B N 1
ATOM 3522 C CA . GLU B 1 183 ? -14.305 -20.75 8.586 1 96.56 183 GLU B CA 1
ATOM 3523 C C . GLU B 1 183 ? -13.859 -22.016 9.297 1 96.56 183 GLU B C 1
ATOM 3525 O O . GLU B 1 183 ? -14.688 -22.75 9.852 1 96.56 183 GLU B O 1
ATOM 3530 N N . GLY B 1 184 ? -12.594 -22.312 9.242 1 95.06 184 GLY B N 1
ATOM 3531 C CA . GLY B 1 184 ? -12.07 -23.5 9.914 1 95.06 184 GLY B CA 1
ATOM 3532 C C . GLY B 1 184 ? -12.18 -24.766 9.086 1 95.06 184 GLY B C 1
ATOM 3533 O O . GLY B 1 184 ? -12.078 -25.859 9.617 1 95.06 184 GLY B O 1
ATOM 3534 N N . HIS B 1 185 ? -12.383 -24.594 7.77 1 95.31 185 HIS B N 1
ATOM 3535 C CA . HIS B 1 185 ? -12.648 -25.75 6.922 1 95.31 185 HIS B CA 1
ATOM 3536 C C . HIS B 1 185 ? -11.469 -26.031 5.996 1 95.31 185 HIS B C 1
ATOM 3538 O O . HIS B 1 185 ? -11.578 -26.859 5.086 1 95.31 185 HIS B O 1
ATOM 3544 N N . ALA B 1 186 ? -10.406 -25.359 6.102 1 93.38 186 ALA B N 1
ATOM 3545 C CA . ALA B 1 186 ? -9.219 -25.594 5.281 1 93.38 186 ALA B CA 1
ATOM 3546 C C . ALA B 1 186 ? -7.945 -25.5 6.121 1 93.38 186 ALA B C 1
ATOM 3548 O O . ALA B 1 186 ? -7.895 -24.75 7.102 1 93.38 186 ALA B O 1
ATOM 3549 N N . SER B 1 187 ? -7.008 -26.25 5.707 1 92.38 187 SER B N 1
ATOM 3550 C CA . SER B 1 187 ? -5.715 -26.266 6.375 1 92.38 187 SER B CA 1
ATOM 3551 C C . SER B 1 187 ? -4.68 -25.453 5.59 1 92.38 187 SER B C 1
ATOM 3553 O O . SER B 1 187 ? -4.891 -25.141 4.418 1 92.38 187 SER B O 1
ATOM 3555 N N . THR B 1 188 ? -3.594 -25.141 6.262 1 93.12 188 THR B N 1
ATOM 3556 C CA . THR B 1 188 ? -2.494 -24.438 5.613 1 93.12 188 THR B CA 1
ATOM 3557 C C . THR B 1 188 ? -1.551 -25.422 4.926 1 93.12 188 THR B C 1
ATOM 3559 O O . THR B 1 188 ? -0.493 -25.031 4.426 1 93.12 188 THR B O 1
ATOM 3562 N N . ASP B 1 189 ? -1.938 -26.688 4.789 1 92.94 189 ASP B N 1
ATOM 3563 C CA . ASP B 1 189 ? -1.079 -27.688 4.18 1 92.94 189 ASP B CA 1
ATOM 3564 C C . ASP B 1 189 ? -1.617 -28.125 2.812 1 92.94 189 ASP B C 1
ATOM 3566 O O . ASP B 1 189 ? -1 -28.938 2.123 1 92.94 189 ASP B O 1
ATOM 3570 N N . THR B 1 190 ? -2.746 -27.672 2.529 1 94.69 190 THR B N 1
ATOM 3571 C CA . THR B 1 190 ? -3.348 -28.016 1.246 1 94.69 190 THR B CA 1
ATOM 3572 C C . THR B 1 190 ? -4.219 -26.875 0.731 1 94.69 190 THR B C 1
ATOM 3574 O O . THR B 1 190 ? -5.039 -26.328 1.472 1 94.69 190 THR B O 1
ATOM 3577 N N . TRP B 1 191 ? -4.105 -26.5 -0.466 1 96.31 191 TRP B N 1
ATOM 3578 C CA . TRP B 1 191 ? -4.938 -25.484 -1.109 1 96.31 191 TRP B CA 1
ATOM 3579 C C . TRP B 1 191 ? -4.941 -25.656 -2.623 1 96.31 191 TRP B C 1
ATOM 3581 O O . TRP B 1 191 ? -3.967 -26.156 -3.199 1 96.31 191 TRP B O 1
ATOM 3591 N N . PRO B 1 192 ? -6.09 -25.359 -3.234 1 97.56 192 PRO B N 1
ATOM 3592 C CA . PRO B 1 192 ? -6.148 -25.375 -4.699 1 97.56 192 PRO B CA 1
ATOM 3593 C C . PRO B 1 192 ? -5.426 -24.188 -5.34 1 97.56 192 PRO B C 1
ATOM 3595 O O . PRO B 1 192 ? -5.062 -23.234 -4.645 1 97.56 192 PRO B O 1
ATOM 3598 N N . GLY B 1 193 ? -5.219 -24.266 -6.66 1 98.25 193 GLY B N 1
ATOM 3599 C CA . GLY B 1 193 ? -4.578 -23.141 -7.332 1 98.25 193 GLY B CA 1
ATOM 3600 C C . GLY B 1 193 ? -4.363 -23.391 -8.812 1 98.25 193 GLY B C 1
ATOM 3601 O O . GLY B 1 193 ? -4.934 -24.312 -9.391 1 98.25 193 GLY B O 1
ATOM 3602 N N . LEU B 1 194 ? -3.645 -22.5 -9.406 1 98.38 194 LEU B N 1
ATOM 3603 C CA . LEU B 1 194 ? -3.332 -22.531 -10.828 1 98.38 194 LEU B CA 1
ATOM 3604 C C . LEU B 1 194 ? -2.262 -23.578 -11.133 1 98.38 194 LEU B C 1
ATOM 3606 O O . LEU B 1 194 ? -1.228 -23.625 -10.461 1 98.38 194 LEU B O 1
ATOM 3610 N N . GLY B 1 195 ? -2.498 -24.391 -12.117 1 97.69 195 GLY B N 1
ATOM 3611 C CA . GLY B 1 195 ? -1.534 -25.406 -12.5 1 97.69 195 GLY B CA 1
ATOM 3612 C C . GLY B 1 195 ? -0.327 -24.844 -13.227 1 97.69 195 GLY B C 1
ATOM 3613 O O . GLY B 1 195 ? -0.435 -23.844 -13.938 1 97.69 195 GLY B O 1
ATOM 3614 N N . ALA B 1 196 ? 0.769 -25.562 -13.109 1 96.38 196 ALA B N 1
ATOM 3615 C CA . ALA B 1 196 ? 2.029 -25.125 -13.703 1 96.38 196 ALA B CA 1
ATOM 3616 C C . ALA B 1 196 ? 1.938 -25.078 -15.227 1 96.38 196 ALA B C 1
ATOM 3618 O O . ALA B 1 196 ? 2.648 -24.297 -15.867 1 96.38 196 ALA B O 1
ATOM 3619 N N . GLU B 1 197 ? 1.068 -25.875 -15.758 1 95.62 197 GLU B N 1
ATOM 3620 C CA . GLU B 1 197 ? 0.918 -25.938 -17.219 1 95.62 197 GLU B CA 1
ATOM 3621 C C . GLU B 1 197 ? 0.418 -24.625 -17.781 1 95.62 197 GLU B C 1
ATOM 3623 O O . GLU B 1 197 ? 0.521 -24.375 -18.984 1 95.62 197 GLU B O 1
ATOM 3628 N N . CYS B 1 198 ? -0.123 -23.734 -16.906 1 97.88 198 CYS B N 1
ATOM 3629 C CA . CYS B 1 198 ? -0.689 -22.469 -17.344 1 97.88 198 CYS B CA 1
ATOM 3630 C C . CYS B 1 198 ? 0.409 -21.453 -17.641 1 97.88 198 CYS B C 1
ATOM 3632 O O . CYS B 1 198 ? 0.152 -20.406 -18.25 1 97.88 198 CYS B O 1
ATOM 3634 N N . ALA B 1 199 ? 1.629 -21.734 -17.234 1 98 199 ALA B N 1
ATOM 3635 C CA . ALA B 1 199 ? 2.682 -20.719 -17.203 1 98 199 ALA B CA 1
ATOM 3636 C C . ALA B 1 199 ? 2.926 -20.141 -18.594 1 98 199 ALA B C 1
ATOM 3638 O O . ALA B 1 199 ? 2.852 -18.922 -18.797 1 98 199 ALA B O 1
ATOM 3639 N N . GLU B 1 200 ? 3.197 -21 -19.547 1 97.81 200 GLU B N 1
ATOM 3640 C CA . GLU B 1 200 ? 3.484 -20.531 -20.906 1 97.81 200 GLU B CA 1
ATOM 3641 C C . GLU B 1 200 ? 2.287 -19.812 -21.5 1 97.81 200 GLU B C 1
ATOM 3643 O O . GLU B 1 200 ? 2.443 -18.766 -22.141 1 97.81 200 GLU B O 1
ATOM 3648 N N . TRP B 1 201 ? 1.119 -20.344 -21.344 1 98.5 201 TRP B N 1
ATOM 3649 C CA . TRP B 1 201 ? -0.105 -19.75 -21.859 1 98.5 201 TRP B CA 1
ATOM 3650 C C . TRP B 1 201 ? -0.328 -18.344 -21.281 1 98.5 201 TRP B C 1
ATOM 3652 O O . TRP B 1 201 ? -0.636 -17.406 -22.016 1 98.5 201 TRP B O 1
ATOM 3662 N N . LEU B 1 202 ? -0.188 -18.172 -19.984 1 98.69 202 LEU B N 1
ATOM 3663 C CA . LEU B 1 202 ? -0.363 -16.875 -19.328 1 98.69 202 LEU B CA 1
ATOM 3664 C C . LEU B 1 202 ? 0.645 -15.859 -19.859 1 98.69 202 LEU B C 1
ATOM 3666 O O . LEU B 1 202 ? 0.306 -14.695 -20.062 1 98.69 202 LEU B O 1
ATOM 3670 N N . ASP B 1 203 ? 1.894 -16.359 -19.984 1 98.44 203 ASP B N 1
ATOM 3671 C CA . ASP B 1 203 ? 2.926 -15.492 -20.547 1 98.44 203 ASP B CA 1
ATOM 3672 C C . ASP B 1 203 ? 2.545 -15.023 -21.953 1 98.44 203 ASP B C 1
ATOM 3674 O O . ASP B 1 203 ? 2.688 -13.844 -22.281 1 98.44 203 ASP B O 1
ATOM 3678 N N . GLU B 1 204 ? 2.027 -15.953 -22.766 1 97.88 204 GLU B N 1
ATOM 3679 C CA . GLU B 1 204 ? 1.619 -15.641 -24.125 1 97.88 204 GLU B CA 1
ATOM 3680 C C . GLU B 1 204 ? 0.457 -14.656 -24.141 1 97.88 204 GLU B C 1
ATOM 3682 O O . GLU B 1 204 ? 0.342 -13.836 -25.062 1 97.88 204 GLU B O 1
ATOM 3687 N N . GLN B 1 205 ? -0.435 -14.711 -23.125 1 98.44 205 GLN B N 1
ATOM 3688 C CA . GLN B 1 205 ? -1.554 -13.781 -23.031 1 98.44 205 GLN B CA 1
ATOM 3689 C C . GLN B 1 205 ? -1.078 -12.391 -22.609 1 98.44 205 GLN B C 1
ATOM 3691 O O . GLN B 1 205 ? -1.842 -11.43 -22.672 1 98.44 205 GLN B O 1
ATOM 3696 N N . GLY B 1 206 ? 0.157 -12.273 -22.125 1 98.5 206 GLY B N 1
ATOM 3697 C CA . GLY B 1 206 ? 0.714 -10.977 -21.766 1 98.5 206 GLY B CA 1
ATOM 3698 C C . GLY B 1 206 ? 0.479 -10.594 -20.328 1 98.5 206 GLY B C 1
ATOM 3699 O O . GLY B 1 206 ? 0.602 -9.422 -19.953 1 98.5 206 GLY B O 1
ATOM 3700 N N . VAL B 1 207 ? 0.217 -11.547 -19.484 1 98.69 207 VAL B N 1
ATOM 3701 C CA . VAL B 1 207 ? -0.077 -11.289 -18.078 1 98.69 207 VAL B CA 1
ATOM 3702 C C . VAL B 1 207 ? 1.184 -10.805 -17.375 1 98.69 207 VAL B C 1
ATOM 3704 O O . VAL B 1 207 ? 2.275 -11.328 -17.609 1 98.69 207 VAL B O 1
ATOM 3707 N N . SER B 1 208 ? 1.032 -9.766 -16.547 1 98.81 208 SER B N 1
ATOM 3708 C CA . SER B 1 208 ? 2.164 -9.172 -15.852 1 98.81 208 SER B CA 1
ATOM 3709 C C . SER B 1 208 ? 2.26 -9.68 -14.414 1 98.81 208 SER B C 1
ATOM 3711 O O . SER B 1 208 ? 3.344 -9.703 -13.828 1 98.81 208 SER B O 1
ATOM 3713 N N . LEU B 1 209 ? 1.169 -10.031 -13.875 1 98.69 209 LEU B N 1
ATOM 3714 C CA . LEU B 1 209 ? 1.014 -10.383 -12.469 1 98.69 209 LEU B CA 1
ATOM 3715 C C . LEU B 1 209 ? -0.156 -11.336 -12.273 1 98.69 209 LEU B C 1
ATOM 3717 O O . LEU B 1 209 ? -1.202 -11.188 -12.906 1 98.69 209 LEU B O 1
ATOM 3721 N N . VAL B 1 210 ? 0.047 -12.359 -11.445 1 98.94 210 VAL B N 1
ATOM 3722 C CA . VAL B 1 210 ? -1.03 -13.266 -11.055 1 98.94 210 VAL B CA 1
ATOM 3723 C C . VAL B 1 210 ? -1.212 -13.227 -9.539 1 98.94 210 VAL B C 1
ATOM 3725 O O . VAL B 1 210 ? -0.234 -13.266 -8.789 1 98.94 210 VAL B O 1
ATOM 3728 N N . GLY B 1 211 ? -2.404 -13.086 -9.086 1 98.88 211 GLY B N 1
ATOM 3729 C CA . GLY B 1 211 ? -2.721 -13.102 -7.668 1 98.88 211 GLY B CA 1
ATOM 3730 C C . GLY B 1 211 ? -3.805 -14.102 -7.309 1 98.88 211 GLY B C 1
ATOM 3731 O O . GLY B 1 211 ? -4.645 -14.445 -8.148 1 98.88 211 GLY B O 1
ATOM 3732 N N . ALA B 1 212 ? -3.809 -14.555 -6.082 1 98.81 212 ALA B N 1
ATOM 3733 C CA . ALA B 1 212 ? -4.832 -15.484 -5.605 1 98.81 212 ALA B CA 1
ATOM 3734 C C . ALA B 1 212 ? -5.094 -15.289 -4.113 1 98.81 212 ALA B C 1
ATOM 3736 O O . ALA B 1 212 ? -4.344 -14.586 -3.43 1 98.81 212 ALA B O 1
ATOM 3737 N N . ASP B 1 213 ? -6.164 -15.898 -3.666 1 98.5 213 ASP B N 1
ATOM 3738 C CA . ASP B 1 213 ? -6.578 -15.781 -2.271 1 98.5 213 ASP B CA 1
ATOM 3739 C C . ASP B 1 213 ? -5.965 -16.891 -1.422 1 98.5 213 ASP B C 1
ATOM 3741 O O . ASP B 1 213 ? -6.242 -17 -0.226 1 98.5 213 ASP B O 1
ATOM 3745 N N . ASN B 1 214 ? -5.137 -17.719 -2.023 1 97.25 214 ASN B N 1
ATOM 3746 C CA . ASN B 1 214 ? -4.496 -18.797 -1.282 1 97.25 214 ASN B CA 1
ATOM 3747 C C . ASN B 1 214 ? -3.045 -18.469 -0.948 1 97.25 214 ASN B C 1
ATOM 3749 O O . ASN B 1 214 ? -2.596 -17.344 -1.152 1 97.25 214 ASN B O 1
ATOM 3753 N N . ILE B 1 215 ? -2.217 -19.438 -0.46 1 96.12 215 ILE B N 1
ATOM 3754 C CA . ILE B 1 215 ? -0.905 -19.203 0.137 1 96.12 215 ILE B CA 1
ATOM 3755 C C . ILE B 1 215 ? 0.132 -18.984 -0.962 1 96.12 215 ILE B C 1
ATOM 3757 O O . ILE B 1 215 ? 1.082 -18.219 -0.784 1 96.12 215 ILE B O 1
ATOM 3761 N N . ALA B 1 216 ? -0.106 -19.578 -2.195 1 96.5 216 ALA B N 1
ATOM 3762 C CA . ALA B 1 216 ? 1.027 -19.562 -3.115 1 96.5 216 ALA B CA 1
ATOM 3763 C C . ALA B 1 216 ? 0.556 -19.484 -4.566 1 96.5 216 ALA B C 1
ATOM 3765 O O . ALA B 1 216 ? 1.277 -19.875 -5.48 1 96.5 216 ALA B O 1
ATOM 3766 N N . VAL B 1 217 ? -0.7 -19.078 -4.828 1 98.19 217 VAL B N 1
ATOM 3767 C CA . VAL B 1 217 ? -1.285 -18.969 -6.16 1 98.19 217 VAL B CA 1
ATOM 3768 C C . VAL B 1 217 ? -1.465 -20.359 -6.766 1 98.19 217 VAL B C 1
ATOM 3770 O O . VAL B 1 217 ? -2.514 -20.656 -7.34 1 98.19 217 VAL B O 1
ATOM 3773 N N . GLU B 1 218 ? -0.471 -21.234 -6.645 1 98.31 218 GLU B N 1
ATOM 3774 C CA . GLU B 1 218 ? -0.49 -22.594 -7.172 1 98.31 218 GLU B CA 1
ATOM 3775 C C . GLU B 1 218 ? -0.915 -23.594 -6.102 1 98.31 218 GLU B C 1
ATOM 3777 O O . GLU B 1 218 ? -0.923 -23.266 -4.91 1 98.31 218 GLU B O 1
ATOM 3782 N N . PRO B 1 219 ? -1.326 -24.781 -6.531 1 97.69 219 PRO B N 1
ATOM 3783 C CA . PRO B 1 219 ? -1.825 -25.75 -5.555 1 97.69 219 PRO B CA 1
ATOM 3784 C C . PRO B 1 219 ? -0.715 -26.344 -4.691 1 97.69 219 PRO B C 1
ATOM 3786 O O . PRO B 1 219 ? 0.444 -26.391 -5.113 1 97.69 219 PRO B O 1
ATOM 3789 N N . PHE B 1 220 ? -1.14 -26.656 -3.566 1 95 220 PHE B N 1
ATOM 3790 C CA . PHE B 1 220 ? -0.284 -27.469 -2.701 1 95 220 PHE B CA 1
ATOM 3791 C C . PHE B 1 220 ? -1.056 -28.641 -2.119 1 95 220 PHE B C 1
ATOM 3793 O O . PHE B 1 220 ? -2.139 -28.469 -1.556 1 95 220 PHE B O 1
ATOM 3800 N N . PRO B 1 221 ? -0.499 -29.922 -2.156 1 95.38 221 PRO B N 1
ATOM 3801 C CA . PRO B 1 221 ? 0.699 -30.328 -2.9 1 95.38 221 PRO B CA 1
ATOM 3802 C C . PRO B 1 221 ? 0.589 -30.031 -4.395 1 95.38 221 PRO B C 1
ATOM 3804 O O . PRO B 1 221 ? -0.516 -29.984 -4.941 1 95.38 221 PRO B O 1
ATOM 3807 N N . SER B 1 222 ? 1.758 -29.828 -5.062 1 94.62 222 SER B N 1
ATOM 3808 C CA . SER B 1 222 ? 1.806 -29.344 -6.438 1 94.62 222 SER B CA 1
ATOM 3809 C C . SER B 1 222 ? 1.312 -30.406 -7.414 1 94.62 222 SER B C 1
ATOM 3811 O O . SER B 1 222 ? 0.846 -30.078 -8.508 1 94.62 222 SER B O 1
ATOM 3813 N N . GLY B 1 223 ? 1.488 -31.625 -7.086 1 90.31 223 GLY B N 1
ATOM 3814 C CA . GLY B 1 223 ? 1.171 -32.719 -7.969 1 90.31 223 GLY B CA 1
ATOM 3815 C C . GLY B 1 223 ? 2.277 -33.031 -8.961 1 90.31 223 GLY B C 1
ATOM 3816 O O . GLY B 1 223 ? 2.137 -33.938 -9.789 1 90.31 223 GLY B O 1
ATOM 3817 N N . VAL B 1 224 ? 3.316 -32.312 -8.945 1 91.31 224 VAL B N 1
ATOM 3818 C CA . VAL B 1 224 ? 4.473 -32.531 -9.805 1 91.31 224 VAL B CA 1
ATOM 3819 C C . VAL B 1 224 ? 5.582 -33.219 -9.008 1 91.31 224 VAL B C 1
ATOM 3821 O O . VAL B 1 224 ? 5.992 -32.719 -7.957 1 91.31 224 VAL B O 1
ATOM 3824 N N . ASP B 1 225 ? 6.07 -34.281 -9.484 1 89.69 225 ASP B N 1
ATOM 3825 C CA . ASP B 1 225 ? 7.055 -35.094 -8.766 1 89.69 225 ASP B CA 1
ATOM 3826 C C . ASP B 1 225 ? 8.312 -34.281 -8.453 1 89.69 225 ASP B C 1
ATOM 3828 O O . ASP B 1 225 ? 8.922 -33.719 -9.352 1 89.69 225 ASP B O 1
ATOM 3832 N N . GLU B 1 226 ? 8.664 -34.156 -7.188 1 90.5 226 GLU B N 1
ATOM 3833 C CA . GLU B 1 226 ? 9.906 -33.594 -6.637 1 90.5 226 GLU B CA 1
ATOM 3834 C C . GLU B 1 226 ? 9.992 -32.094 -6.848 1 90.5 226 GLU B C 1
ATOM 3836 O O . GLU B 1 226 ? 11.07 -31.516 -6.723 1 90.5 226 GLU B O 1
ATOM 3841 N N . VAL B 1 227 ? 8.938 -31.547 -7.297 1 93.44 227 VAL B N 1
ATOM 3842 C CA . VAL B 1 227 ? 8.922 -30.094 -7.449 1 93.44 227 VAL B CA 1
ATOM 3843 C C . VAL B 1 227 ? 7.781 -29.5 -6.633 1 93.44 227 VAL B C 1
ATOM 3845 O O . VAL B 1 227 ? 6.605 -29.734 -6.926 1 93.44 227 VAL B O 1
ATOM 3848 N N . GLN B 1 228 ? 8.031 -28.688 -5.695 1 94.56 228 GLN B N 1
ATOM 3849 C CA . GLN B 1 228 ? 7.047 -28.188 -4.734 1 94.56 228 GLN B CA 1
ATOM 3850 C C . GLN B 1 228 ? 6.301 -26.984 -5.285 1 94.56 228 GLN B C 1
ATOM 3852 O O . GLN B 1 228 ? 5.109 -26.812 -5.031 1 94.56 228 GLN B O 1
ATOM 3857 N N . VAL B 1 229 ? 7.004 -26.125 -6.043 1 96.81 229 VAL B N 1
ATOM 3858 C CA . VAL B 1 229 ? 6.391 -24.891 -6.531 1 96.81 229 VAL B CA 1
ATOM 3859 C C . VAL B 1 229 ? 6.711 -24.703 -8.016 1 96.81 229 VAL B C 1
ATOM 3861 O O . VAL B 1 229 ? 7.293 -23.703 -8.406 1 96.81 229 VAL B O 1
ATOM 3864 N N . PRO B 1 230 ? 6.211 -25.656 -8.859 1 98 230 PRO B N 1
ATOM 3865 C CA . PRO B 1 230 ? 6.559 -25.625 -10.281 1 98 230 PRO B CA 1
ATOM 3866 C C . PRO B 1 230 ? 6.059 -24.359 -10.984 1 98 230 PRO B C 1
ATOM 3868 O O . PRO B 1 230 ? 6.699 -23.875 -11.914 1 98 230 PRO B O 1
ATOM 3871 N N . LEU B 1 231 ? 4.965 -23.828 -10.555 1 98.38 231 LEU B N 1
ATOM 3872 C CA . LEU B 1 231 ? 4.461 -22.625 -11.203 1 98.38 231 LEU B CA 1
ATOM 3873 C C . LEU B 1 231 ? 5.332 -21.406 -10.867 1 98.38 231 LEU B C 1
ATOM 3875 O O . LEU B 1 231 ? 5.574 -20.562 -11.719 1 98.38 231 LEU B O 1
ATOM 3879 N N . HIS B 1 232 ? 5.789 -21.266 -9.609 1 98.38 232 HIS B N 1
ATOM 3880 C CA . HIS B 1 232 ? 6.727 -20.219 -9.242 1 98.38 232 HIS B CA 1
ATOM 3881 C C . HIS B 1 232 ? 7.941 -20.219 -10.172 1 98.38 232 HIS B C 1
ATOM 3883 O O . HIS B 1 232 ? 8.367 -19.156 -10.641 1 98.38 232 HIS B O 1
ATOM 3889 N N . ILE B 1 233 ? 8.461 -21.375 -10.398 1 97.88 233 ILE B N 1
ATOM 3890 C CA . ILE B 1 233 ? 9.648 -21.484 -11.242 1 97.88 233 ILE B CA 1
ATOM 3891 C C . ILE B 1 233 ? 9.289 -21.125 -12.688 1 97.88 233 ILE B C 1
ATOM 3893 O O . ILE B 1 233 ? 9.969 -20.297 -13.312 1 97.88 233 ILE B O 1
ATOM 3897 N N . ALA B 1 234 ? 8.195 -21.609 -13.18 1 98 234 ALA B N 1
ATOM 3898 C CA . ALA B 1 234 ? 7.836 -21.453 -14.586 1 98 234 ALA B CA 1
ATOM 3899 C C . ALA B 1 234 ? 7.414 -20.016 -14.883 1 98 234 ALA B C 1
ATOM 3901 O O . ALA B 1 234 ? 7.715 -19.484 -15.961 1 98 234 ALA B O 1
ATOM 3902 N N . LEU B 1 235 ? 6.738 -19.344 -13.961 1 98.31 235 LEU B N 1
ATOM 3903 C CA . LEU B 1 235 ? 6.188 -18.016 -14.234 1 98.31 235 LEU B CA 1
ATOM 3904 C C . LEU B 1 235 ? 7.113 -16.938 -13.703 1 98.31 235 LEU B C 1
ATOM 3906 O O . LEU B 1 235 ? 7.5 -16.016 -14.438 1 98.31 235 LEU B O 1
ATOM 3910 N N . MET B 1 236 ? 7.5 -17.047 -12.469 1 98.12 236 MET B N 1
ATOM 3911 C CA . MET B 1 236 ? 8.297 -15.992 -11.867 1 98.12 236 MET B CA 1
ATOM 3912 C C . MET B 1 236 ? 9.742 -16.047 -12.352 1 98.12 236 MET B C 1
ATOM 3914 O O . MET B 1 236 ? 10.242 -15.078 -12.922 1 98.12 236 MET B O 1
ATOM 3918 N N . ARG B 1 237 ? 10.398 -17.172 -12.164 1 98.38 237 ARG B N 1
ATOM 3919 C CA . ARG B 1 237 ? 11.805 -17.281 -12.531 1 98.38 237 ARG B CA 1
ATOM 3920 C C . ARG B 1 237 ? 11.969 -17.266 -14.047 1 98.38 237 ARG B C 1
ATOM 3922 O O . ARG B 1 237 ? 12.766 -16.484 -14.578 1 98.38 237 ARG B O 1
ATOM 3929 N N . ASP B 1 238 ? 11.18 -18.047 -14.727 1 98.56 238 ASP B N 1
ATOM 3930 C CA . ASP B 1 238 ? 11.438 -18.25 -16.141 1 98.56 238 ASP B CA 1
ATOM 3931 C C . ASP B 1 238 ? 10.828 -17.141 -16.984 1 98.56 238 ASP B C 1
ATOM 3933 O O . ASP B 1 238 ? 11.328 -16.828 -18.078 1 98.56 238 ASP B O 1
ATOM 3937 N N . ARG B 1 239 ? 9.742 -16.469 -16.5 1 98.75 239 ARG B N 1
ATOM 3938 C CA . ARG B 1 239 ? 9 -15.586 -17.406 1 98.75 239 ARG B CA 1
ATOM 3939 C C . ARG B 1 239 ? 8.797 -14.211 -16.766 1 98.75 239 ARG B C 1
ATOM 3941 O O . ARG B 1 239 ? 8.219 -13.32 -17.391 1 98.75 239 ARG B O 1
ATOM 3948 N N . GLY B 1 240 ? 9.203 -13.953 -15.523 1 98.75 240 GLY B N 1
ATOM 3949 C CA . GLY B 1 240 ? 9.242 -12.648 -14.875 1 98.75 240 GLY B CA 1
ATOM 3950 C C . GLY B 1 240 ? 7.875 -12.18 -14.406 1 98.75 240 GLY B C 1
ATOM 3951 O O . GLY B 1 240 ? 7.676 -10.984 -14.172 1 98.75 240 GLY B O 1
ATOM 3952 N N . VAL B 1 241 ? 6.891 -13.094 -14.336 1 98.88 241 VAL B N 1
ATOM 3953 C CA . VAL B 1 241 ? 5.551 -12.734 -13.883 1 98.88 241 VAL B CA 1
ATOM 3954 C C . VAL B 1 241 ? 5.492 -12.766 -12.359 1 98.88 241 VAL B C 1
ATOM 3956 O O . VAL B 1 241 ? 5.891 -13.75 -11.734 1 98.88 241 VAL B O 1
ATOM 3959 N N . HIS B 1 242 ? 5.051 -11.703 -11.734 1 98.81 242 HIS B N 1
ATOM 3960 C CA . HIS B 1 242 ? 5.004 -11.578 -10.281 1 98.81 242 HIS B CA 1
ATOM 3961 C C . HIS B 1 242 ? 3.77 -12.266 -9.711 1 98.81 242 HIS B C 1
ATOM 3963 O O . HIS B 1 242 ? 2.77 -12.438 -10.414 1 98.81 242 HIS B O 1
ATOM 3969 N N . PHE B 1 243 ? 3.945 -12.648 -8.461 1 98.88 243 PHE B N 1
ATOM 3970 C CA . PHE B 1 243 ? 2.834 -13.258 -7.734 1 98.88 243 PHE B CA 1
ATOM 3971 C C . PHE B 1 243 ? 2.371 -12.359 -6.598 1 98.88 243 PHE B C 1
ATOM 3973 O O . PHE B 1 243 ? 3.191 -11.758 -5.898 1 98.88 243 PHE B O 1
ATOM 3980 N N . MET B 1 244 ? 1.115 -12.258 -6.422 1 98.81 244 MET B N 1
ATOM 3981 C CA . MET B 1 244 ? 0.471 -11.711 -5.23 1 98.81 244 MET B CA 1
ATOM 3982 C C . MET B 1 244 ? -0.328 -12.789 -4.5 1 98.81 244 MET B C 1
ATOM 3984 O O . MET B 1 244 ? -1.113 -13.508 -5.117 1 98.81 244 MET B O 1
ATOM 3988 N N . GLU B 1 245 ? -0.133 -12.867 -3.242 1 98.44 245 GLU B N 1
ATOM 3989 C CA . GLU B 1 245 ? -0.689 -13.992 -2.496 1 98.44 245 GLU B CA 1
ATOM 3990 C C . GLU B 1 245 ? -1.49 -13.516 -1.289 1 98.44 245 GLU B C 1
ATOM 3992 O O . GLU B 1 245 ? -1.276 -12.406 -0.797 1 98.44 245 GLU B O 1
ATOM 3997 N N . LEU B 1 246 ? -2.453 -14.352 -0.89 1 98.06 246 LEU B N 1
ATOM 3998 C CA . LEU B 1 246 ? -3.293 -14.117 0.28 1 98.06 246 LEU B CA 1
ATOM 3999 C C . LEU B 1 246 ? -4.156 -12.875 0.096 1 98.06 246 LEU B C 1
ATOM 4001 O O . LEU B 1 246 ? -4.254 -12.047 0.999 1 98.06 246 LEU B O 1
ATOM 4005 N N . LEU B 1 247 ? -4.727 -12.812 -1.079 1 98.81 247 LEU B N 1
ATOM 4006 C CA . LEU B 1 247 ? -5.668 -11.734 -1.369 1 98.81 247 LEU B CA 1
ATOM 4007 C C . LEU B 1 247 ? -7.027 -12.016 -0.735 1 98.81 247 LEU B C 1
ATOM 4009 O O . LEU B 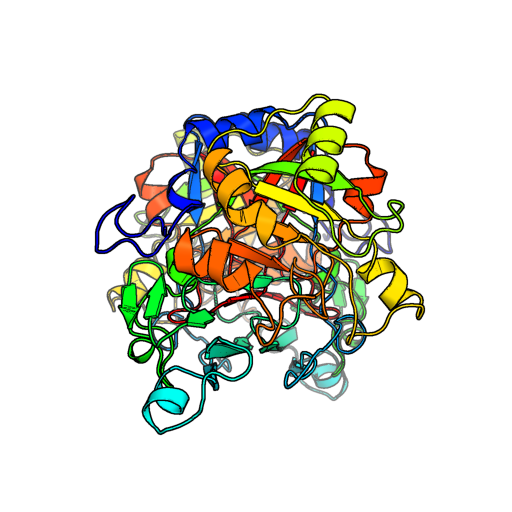1 247 ? -7.5 -13.156 -0.752 1 98.81 247 LEU B O 1
ATOM 4013 N N . ASP B 1 248 ? -7.602 -11.023 -0.144 1 98.75 248 ASP B N 1
ATOM 4014 C CA . ASP B 1 248 ? -9.016 -11.094 0.221 1 98.75 248 ASP B CA 1
ATOM 4015 C C . ASP B 1 248 ? -9.906 -10.688 -0.948 1 98.75 248 ASP B C 1
ATOM 4017 O O . ASP B 1 248 ? -10.062 -9.492 -1.228 1 98.75 248 ASP B O 1
ATOM 4021 N N . LEU B 1 249 ? -10.531 -11.664 -1.579 1 98.88 249 LEU B N 1
ATOM 4022 C CA . LEU B 1 249 ? -11.242 -11.398 -2.83 1 98.88 249 LEU B CA 1
ATOM 4023 C C . LEU B 1 249 ? -12.742 -11.539 -2.645 1 98.88 249 LEU B C 1
ATOM 4025 O O . LEU B 1 249 ? -13.492 -11.562 -3.623 1 98.88 249 LEU B O 1
ATOM 4029 N N . GLU B 1 250 ? -13.188 -11.609 -1.387 1 98.56 250 GLU B N 1
ATOM 4030 C CA . GLU B 1 250 ? -14.602 -11.867 -1.104 1 98.56 250 GLU B CA 1
ATOM 4031 C C . GLU B 1 250 ? -15.477 -10.703 -1.556 1 98.56 250 GLU B C 1
ATOM 4033 O O . GLU B 1 250 ? -16.453 -10.898 -2.279 1 98.56 250 GLU B O 1
ATOM 4038 N N . LYS B 1 251 ? -15.094 -9.492 -1.167 1 98.44 251 LYS B N 1
ATOM 4039 C CA . LYS B 1 251 ? -15.906 -8.328 -1.528 1 98.44 251 LYS B CA 1
ATOM 4040 C C . LYS B 1 251 ? -15.898 -8.102 -3.037 1 98.44 251 LYS B C 1
ATOM 4042 O O . LYS B 1 251 ? -16.891 -7.656 -3.607 1 98.44 251 LYS B O 1
ATOM 4047 N N . LEU B 1 252 ? -14.773 -8.375 -3.662 1 98.75 252 LEU B N 1
ATOM 4048 C CA . LEU B 1 252 ? -14.711 -8.266 -5.113 1 98.75 252 LEU B CA 1
ATOM 4049 C C . LEU B 1 252 ? -15.656 -9.258 -5.777 1 98.75 252 LEU B C 1
ATOM 4051 O O . LEU B 1 252 ? -16.391 -8.898 -6.711 1 98.75 252 LEU B O 1
ATOM 4055 N N . ALA B 1 253 ? -15.641 -10.469 -5.316 1 98.75 253 ALA B N 1
ATOM 4056 C CA . ALA B 1 253 ? -16.562 -11.484 -5.828 1 98.75 253 ALA B CA 1
ATOM 4057 C C . ALA B 1 253 ? -18.016 -11.039 -5.664 1 98.75 253 ALA B C 1
ATOM 4059 O O . ALA B 1 253 ? -18.828 -11.195 -6.582 1 98.75 253 ALA B O 1
ATOM 4060 N N . GLU B 1 254 ? -18.328 -10.461 -4.512 1 98.44 254 GLU B N 1
ATOM 4061 C CA . GLU B 1 254 ? -19.688 -10.016 -4.211 1 98.44 254 GLU B CA 1
ATOM 4062 C C . GLU B 1 254 ? -20.109 -8.883 -5.145 1 98.44 254 GLU B C 1
ATOM 4064 O O . GLU B 1 254 ? -21.297 -8.719 -5.434 1 98.44 254 GLU B O 1
ATOM 4069 N N . SER B 1 255 ? -19.188 -8.094 -5.602 1 98 255 SER B N 1
ATOM 4070 C CA . SER B 1 255 ? -19.484 -6.953 -6.461 1 98 255 SER B CA 1
ATOM 4071 C C . SER B 1 255 ? -19.969 -7.41 -7.836 1 98 255 SER B C 1
ATOM 4073 O O . SER B 1 255 ? -20.594 -6.641 -8.57 1 98 255 SER B O 1
ATOM 4075 N N . GLY B 1 256 ? -19.531 -8.617 -8.297 1 97.81 256 GLY B N 1
ATOM 4076 C CA . GLY B 1 256 ? -19.875 -9.125 -9.617 1 97.81 256 GLY B CA 1
ATOM 4077 C C . GLY B 1 256 ? -18.984 -8.586 -10.719 1 97.81 256 GLY B C 1
ATOM 4078 O O . GLY B 1 256 ? -19.156 -8.914 -11.891 1 97.81 256 GLY B O 1
ATOM 4079 N N . ARG B 1 257 ? -18 -7.75 -10.32 1 98.44 257 ARG B N 1
ATOM 4080 C CA . ARG B 1 257 ? -17.109 -7.168 -11.312 1 98.44 257 ARG B CA 1
ATOM 4081 C C . ARG B 1 257 ? -15.977 -8.133 -11.672 1 98.44 257 ARG B C 1
ATOM 4083 O O . ARG B 1 257 ? -15.438 -8.812 -10.797 1 98.44 257 ARG B O 1
ATOM 4090 N N . HIS B 1 258 ? -15.656 -8.188 -12.984 1 98.81 258 HIS B N 1
ATOM 4091 C CA . HIS B 1 258 ? -14.602 -9.086 -13.438 1 98.81 258 HIS B CA 1
ATOM 4092 C C . HIS B 1 258 ? -13.438 -8.305 -14.039 1 98.81 258 HIS B C 1
ATOM 4094 O O . HIS B 1 258 ? -12.383 -8.875 -14.328 1 98.81 258 HIS B O 1
ATOM 4100 N N . GLU B 1 259 ? -13.656 -7.035 -14.32 1 98.81 259 GLU B N 1
ATOM 4101 C CA . GLU B 1 259 ? -12.57 -6.129 -14.695 1 98.81 259 GLU B CA 1
ATOM 4102 C C . GLU B 1 259 ? -12.625 -4.84 -13.875 1 98.81 259 GLU B C 1
ATOM 4104 O O . GLU B 1 259 ? -13.703 -4.34 -13.57 1 98.81 259 GLU B O 1
ATOM 4109 N N . PHE B 1 260 ? -11.539 -4.285 -13.531 1 98.94 260 PHE B N 1
ATOM 4110 C CA . PHE B 1 260 ? -11.43 -3.123 -12.664 1 98.94 260 PHE B CA 1
ATOM 4111 C C . PHE B 1 260 ? -10.031 -2.518 -12.742 1 98.94 260 PHE B C 1
ATOM 4113 O O . PHE B 1 260 ? -9.117 -3.123 -13.305 1 98.94 260 PHE B O 1
ATOM 4120 N N . LEU B 1 261 ? -9.875 -1.316 -12.258 1 99 261 LEU B N 1
ATOM 4121 C CA . LEU B 1 261 ? -8.547 -0.733 -12.062 1 99 261 LEU B CA 1
ATOM 4122 C C . LEU B 1 261 ? -7.867 -1.32 -10.836 1 99 261 LEU B C 1
ATOM 4124 O O . LEU B 1 261 ? -8.391 -1.217 -9.719 1 99 261 LEU B O 1
ATOM 4128 N N . LEU B 1 262 ? -6.789 -2.014 -11.086 1 99 262 LEU B N 1
ATOM 4129 C CA . LEU B 1 262 ? -5.98 -2.557 -9.992 1 99 262 LEU B CA 1
ATOM 4130 C C . LEU B 1 262 ? -4.785 -1.657 -9.703 1 99 262 LEU B C 1
ATOM 4132 O O . LEU B 1 262 ? -4.043 -1.292 -10.625 1 99 262 LEU B O 1
ATOM 4136 N N . VAL B 1 263 ? -4.633 -1.268 -8.469 1 98.94 263 VAL B N 1
ATOM 4137 C CA . VAL B 1 263 ? -3.461 -0.52 -8.023 1 98.94 263 VAL B CA 1
ATOM 4138 C C . VAL B 1 263 ? -2.758 -1.279 -6.898 1 98.94 263 VAL B C 1
ATOM 4140 O O . VAL B 1 263 ? -3.371 -1.595 -5.875 1 98.94 263 VAL B O 1
ATOM 4143 N N . VAL B 1 264 ? -1.554 -1.662 -7.109 1 98.88 264 VAL B N 1
ATOM 4144 C CA . VAL B 1 264 ? -0.67 -2.303 -6.141 1 98.88 264 VAL B CA 1
ATOM 4145 C C . VAL B 1 264 ? 0.608 -1.481 -5.984 1 98.88 264 VAL B C 1
ATOM 4147 O O . VAL B 1 264 ? 1.262 -1.145 -6.977 1 98.88 264 VAL B O 1
ATOM 4150 N N . SER B 1 265 ? 0.915 -1.116 -4.836 1 98.31 265 SER B N 1
ATOM 4151 C CA . SER B 1 265 ? 2.148 -0.381 -4.574 1 98.31 265 SER B CA 1
ATOM 4152 C C . SER B 1 265 ? 2.9 -0.966 -3.385 1 98.31 265 SER B C 1
ATOM 4154 O O . SER B 1 265 ? 2.652 -0.586 -2.24 1 98.31 265 SER B O 1
ATOM 4156 N N . PRO B 1 266 ? 3.828 -1.825 -3.656 1 98.75 266 PRO B N 1
ATOM 4157 C CA . PRO B 1 266 ? 4.598 -2.4 -2.551 1 98.75 266 PRO B CA 1
ATOM 4158 C C . PRO B 1 266 ? 5.418 -1.356 -1.797 1 98.75 266 PRO B C 1
ATOM 4160 O O . PRO B 1 266 ? 5.828 -0.35 -2.381 1 98.75 266 PRO B O 1
ATOM 4163 N N . LEU B 1 267 ? 5.562 -1.601 -0.458 1 98.69 267 LEU B N 1
ATOM 4164 C CA . LEU B 1 267 ? 6.594 -0.835 0.235 1 98.69 267 LEU B CA 1
ATOM 4165 C C . LEU B 1 267 ? 7.949 -1.001 -0.449 1 98.69 267 LEU B C 1
ATOM 4167 O O . LEU B 1 267 ? 8.352 -2.121 -0.771 1 98.69 267 LEU B O 1
ATOM 4171 N N . PRO B 1 268 ? 8.562 0.128 -0.727 1 98.56 268 PRO B N 1
ATOM 4172 C CA . PRO B 1 268 ? 9.844 0.012 -1.428 1 98.56 268 PRO B CA 1
ATOM 4173 C C . PRO B 1 268 ? 10.992 -0.355 -0.495 1 98.56 268 PRO B C 1
ATOM 4175 O O . PRO B 1 268 ? 11.93 0.432 -0.322 1 98.56 268 PRO B O 1
ATOM 4178 N N . ILE B 1 269 ? 10.945 -1.544 0.056 1 98.69 269 ILE B N 1
ATOM 4179 C CA . ILE B 1 269 ? 11.992 -2.088 0.917 1 98.69 269 ILE B CA 1
ATOM 4180 C C . ILE B 1 269 ? 13.25 -2.367 0.092 1 98.69 269 ILE B C 1
ATOM 4182 O O . ILE B 1 269 ? 13.266 -3.289 -0.726 1 98.69 269 ILE B O 1
ATOM 4186 N N . VAL B 1 270 ? 14.305 -1.623 0.335 1 98.19 270 VAL B N 1
ATOM 4187 C CA . VAL B 1 270 ? 15.531 -1.795 -0.437 1 98.19 270 VAL B CA 1
ATOM 4188 C C . VAL B 1 270 ? 16.125 -3.172 -0.158 1 98.19 270 VAL B C 1
ATOM 4190 O O . VAL B 1 270 ? 16.422 -3.506 0.992 1 98.19 270 VAL B O 1
ATOM 4193 N N . GLY B 1 271 ? 16.219 -3.961 -1.194 1 98.56 271 GLY B N 1
ATOM 4194 C CA . GLY B 1 271 ? 16.766 -5.305 -1.072 1 98.56 271 GLY B CA 1
ATOM 4195 C C . GLY B 1 271 ? 15.734 -6.328 -0.63 1 98.56 271 GLY B C 1
ATOM 4196 O O . GLY B 1 271 ? 16.062 -7.5 -0.43 1 98.56 271 GLY B O 1
ATOM 4197 N N . GLY B 1 272 ? 14.492 -5.926 -0.459 1 98.81 272 GLY B N 1
ATOM 4198 C CA . GLY B 1 272 ? 13.445 -6.859 -0.068 1 98.81 272 GLY B CA 1
ATOM 4199 C C . GLY B 1 272 ? 13.148 -7.906 -1.127 1 98.81 272 GLY B C 1
ATOM 4200 O O . GLY B 1 272 ? 13.156 -7.605 -2.322 1 98.81 272 GLY B O 1
ATOM 4201 N N . VAL B 1 273 ? 12.836 -9.117 -0.704 1 98.88 273 VAL B N 1
ATOM 4202 C CA . VAL B 1 273 ? 12.523 -10.18 -1.65 1 98.88 273 VAL B CA 1
ATOM 4203 C C . VAL B 1 273 ? 11.016 -10.367 -1.736 1 98.88 273 VAL B C 1
ATOM 4205 O O . VAL B 1 273 ? 10.531 -11.32 -2.365 1 98.88 273 VAL B O 1
ATOM 4208 N N . GLY B 1 274 ? 10.273 -9.57 -1.118 1 98.69 274 GLY B N 1
ATOM 4209 C CA . GLY B 1 274 ? 8.828 -9.375 -1.116 1 98.69 274 GLY B CA 1
ATOM 4210 C C . GLY B 1 274 ? 8.398 -8.156 -0.316 1 98.69 274 GLY B C 1
ATOM 4211 O O . GLY B 1 274 ? 9.234 -7.438 0.233 1 98.69 274 GLY B O 1
ATOM 4212 N N . SER B 1 275 ? 7.133 -7.934 -0.295 1 98.81 275 SER B N 1
ATOM 4213 C CA . SER B 1 275 ? 6.574 -6.824 0.474 1 98.81 275 SER B CA 1
ATOM 4214 C C . SER B 1 275 ? 5.113 -7.078 0.832 1 98.81 275 SER B C 1
ATOM 4216 O O . SER B 1 275 ? 4.332 -7.527 -0.009 1 98.81 275 SER B O 1
ATOM 4218 N N . PRO B 1 276 ? 4.75 -6.812 2.131 1 98.5 276 PRO B N 1
ATOM 4219 C CA . PRO B 1 276 ? 3.311 -6.668 2.361 1 98.5 276 PRO B CA 1
ATOM 4220 C C . PRO B 1 276 ? 2.684 -5.566 1.509 1 98.5 276 PRO B C 1
ATOM 4222 O O . PRO B 1 276 ? 3.312 -4.531 1.27 1 98.5 276 PRO B O 1
ATOM 4225 N N . VAL B 1 277 ? 1.543 -5.852 1.001 1 98.75 277 VAL B N 1
ATOM 4226 C CA . VAL B 1 277 ? 0.835 -4.867 0.188 1 98.75 277 VAL B CA 1
ATOM 4227 C C . VAL B 1 277 ? -0.632 -4.812 0.608 1 98.75 277 VAL B C 1
ATOM 4229 O O . VAL B 1 277 ? -1.124 -5.711 1.293 1 98.75 277 VAL B O 1
ATOM 4232 N N . ALA B 1 278 ? -1.278 -3.736 0.284 1 98.75 278 ALA B N 1
ATOM 4233 C CA . ALA B 1 278 ? -2.727 -3.564 0.368 1 98.75 278 ALA B CA 1
ATOM 4234 C C . ALA B 1 278 ? -3.309 -3.146 -0.979 1 98.75 278 ALA B C 1
ATOM 4236 O O . ALA B 1 278 ? -3.678 -1.984 -1.168 1 98.75 278 ALA B O 1
ATOM 4237 N N . PRO B 1 279 ? -3.449 -4.125 -1.896 1 98.88 279 PRO B N 1
ATOM 4238 C CA . PRO B 1 279 ? -3.934 -3.793 -3.236 1 98.88 279 PRO B CA 1
ATOM 4239 C C . PRO B 1 279 ? -5.348 -3.211 -3.225 1 98.88 279 PRO B C 1
ATOM 4241 O O . PRO B 1 279 ? -6.152 -3.555 -2.357 1 98.88 279 PRO B O 1
ATOM 4244 N N . VAL B 1 280 ? -5.621 -2.342 -4.211 1 98.94 280 VAL B N 1
ATOM 4245 C CA . VAL B 1 280 ? -6.918 -1.678 -4.305 1 98.94 280 VAL B CA 1
ATOM 4246 C C . VAL B 1 280 ? -7.57 -2.006 -5.648 1 98.94 280 VAL B C 1
ATOM 4248 O O . VAL B 1 280 ? -6.926 -1.921 -6.695 1 98.94 280 VAL B O 1
ATOM 4251 N N . ALA B 1 281 ? -8.758 -2.471 -5.641 1 98.94 281 ALA B N 1
ATOM 4252 C CA . ALA B 1 281 ? -9.609 -2.537 -6.828 1 98.94 281 ALA B CA 1
ATOM 4253 C C . ALA B 1 281 ? -10.547 -1.333 -6.898 1 98.94 281 ALA B C 1
ATOM 4255 O O . ALA B 1 281 ? -11.359 -1.12 -6 1 98.94 281 ALA B O 1
ATOM 4256 N N . VAL B 1 282 ? -10.414 -0.541 -7.875 1 98.94 282 VAL B N 1
ATOM 4257 C CA . VAL B 1 282 ? -11.32 0.574 -8.109 1 98.94 282 VAL B CA 1
ATOM 4258 C C . VAL B 1 282 ? -12.352 0.19 -9.172 1 98.94 282 VAL B C 1
ATOM 4260 O O . VAL B 1 282 ? -11.992 -0.103 -10.312 1 98.94 282 VAL B O 1
ATOM 4263 N N . LEU B 1 283 ? -13.594 0.203 -8.836 1 98.81 283 LEU B N 1
ATOM 4264 C CA . LEU B 1 283 ? -14.656 -0.371 -9.648 1 98.81 283 LEU B CA 1
ATOM 4265 C C . LEU B 1 283 ? -15.367 0.711 -10.453 1 98.81 283 LEU B C 1
ATOM 4267 O O . LEU B 1 283 ? -15.547 1.831 -9.969 1 98.81 283 LEU B O 1
#

Sequence (566 aa):
MNSWGTWGQEDERGALNRIDAEATLRGVATVRDGNALTLAIPISEKSVPFAGMRTPPLHMMVRDGGDYAAGKAETGGFGFSDDYLFVACHGTTHLDALSHVWQDGLMWNGFSANEVTSRGARRCGIEKTGPIVTRGVFLDFANSGSDVFGIDELTVALNSVGITLRSGDALLIRSGWLRRWREGHASTDTWPGLGAECAEWLDEQGVSLVGADNIAVEPFPSGVDEVQVPLHIALMRDRGVHFMELLDLEKLAESGRHEFLLVVSPLPIVGGVGSPVAPVAVLMNSWGTWGQEDERGALNRIDAEATLRGVATVRDGNALTLAIPISEKSVPFAGMRTPPLHMMVRDGGDYAAGKAETGGFGFSDDYLFVACHGTTHLDALSHVWQDGLMWNGFSANEVTSRGARRCGIEKTGPIVTRGVFLDFANSGSDVFGIDELTVALNSVGITLRSGDALLIRSGWLRRWREGHASTDTWPGLGAECAEWLDEQGVSLVGADNIAVEPFPSGVDEVQVPLHIALMRDRGVHFMELLDLEKLAESGRHEFLLVVSPLPIVGGVGSPVAPVAVL

Secondary structure (DSSP, 8-state):
---TTTT-TT--SGGGGG--HHHHHHHHTT--S--EEE-BPPBSTTTS---TTPPPPEEEEEE-HHHHHTT---TTS-EE-EEEEEEETTSSSEEE-TTSEEBTTB-GGG-BGGGEETTEESSS-GGGS--EEEEEEEEE-TTS--SEE-HHHHHHHHHHHT----TT-EEEEE-SHHHHHHTT---TT-B-EE-TTHHHHHHHHT--EEEESSSSSS-BS-SSTT-S-HHIIIIIIHH--EEEESB--HHHHHHT-SEEEEEE----BTT-SEEE---EEE-/---TTTT-TT--SGGGGG--HHHHHHHHTT--S--EEE-BPPBSTTTS---TTPPPPEEEEEE-HHHHHTT---TTS-EE-EEEEEEETTSSSEEE-TTSEEBTTB-GGG-BGGGEETTEESSS-GGGS--EEEEEEEEE-TTS--SEE-HHHHHHHHHHHT----TT-EEEEE-SHHHHHHTT---TT-B-EE-TTHHHHHHHHT--EEEESSSSSS-BS--STT-S-HHIIIIIIHH--EEEESB--HHHHHHT-SEEEEEE----BTT-SEEE---EEE-